Protein AF-A0AAD4DY09-F1 (afdb_monomer_lite)

InterPro domains:
  IPR013968 Polyketide synthase-like, ketoreductase domain [PF08659] (355-508)
  IPR036291 NAD(P)-binding domain superfamily [SSF51735] (352-508)
  IPR050091 Polyketide and Nonribosomal Peptide Biosynthesis Enzymes [PTHR43775] (343-508)
  IPR057326 Ketoreductase domain [SM00822] (354-508)

Sequence (508 aa):
MELQRILSAQDATNPCTIYFTALTGPGGDEAVGFVRSLRKEYLSWKIRMIVFDSGWDDESIRRAVEVVSKMHQVETELVVDTSGLVHVPRITPCEGPKKVSPFNFDEPWRLEKSVIVHCSSPSLDDHSAVVHVQRISRSDDQIWTFIGSLDSSHKGIMGISTSPVGNIIVSPLDSMVDAPVAWNADISTAPAVLVFAIAVLAVGPTYFENPGRFRGEILVTHADSQTGIQIVQLYLLRGFCVTTLMQHATDSEIGRLPNGHFNLIVSEYRDMATLHLLARLLTANGKTFPWKHPTKGLQSLLACDPWLIGHAIRLGSDIAGNKLKIPMRSLSEIITTKPGDPIHVKKHLFSDKKAYILVGGVGSLGLQIAQWMYKNGAQEIVLTSRSGCAGIQRRGDIASQRIIAYLKSLADLNLRIDAIDALCEPDMKALVGELQNPLGGCMLLSMVLADGFFSGLSVKDFNMPFDPKIGAFEVLCNTIDINKLDFFISFSSVSALFGNTGQTNYAA

Radius of gyration: 35.02 Å; chains: 1; bounding box: 75×51×101 Å

Secondary structure (DSSP, 8-state):
-HHHHHHHTS-TTS-EEEEEEEESSHHHHHHHHHHHHHHHH-TTEEEEEEEEPTT--HHHHHHHHHHHHT-SS--SEEEE-TT--EE-------PPPPSEEE--TTS-EEEETTEEEEEPPPP--TTEEEEEEEEEEESSSS-EEEEEESSS---EEEEEE-SPPBSEEEEEGGG-EE--TT--S--SEEE-HHHHHHHHHHH-HHHHH-GGG--SEEEEESTTSHHHHHHHHHHHHHT-EEEEE-TT--HHHHHTSPTT-EEEEEE----HHHHHHHHTTEEEEEEEEETT-TTTSHHHHHHH-HHHHHHHHHHHHHHHTTS-EEE-EEGGGT--PPTT-EEEEE--SS-TTSEEEEET-SSHHHHHHHHHHHHTT--EEEEEETTHHHHHHHHT-HHHHHHHHHHHT-TT-EEEEEE--TT-HHHHHHHHHT-SS-EEEEEE-------B-TTT--HHHHHTTTIIIIIHHHHHHHHS-GGGSSEEEE---HHHHH--TTBHHHH-

Structure (mmCIF, N/CA/C/O backbone):
data_AF-A0AAD4DY09-F1
#
_entry.id   AF-A0AAD4DY09-F1
#
loop_
_atom_site.group_PDB
_atom_site.id
_atom_site.type_symbol
_atom_site.label_atom_id
_atom_site.label_alt_id
_atom_site.label_comp_id
_atom_site.label_asym_id
_atom_site.label_entity_id
_atom_site.label_seq_id
_atom_site.pdbx_PDB_ins_code
_atom_site.Cartn_x
_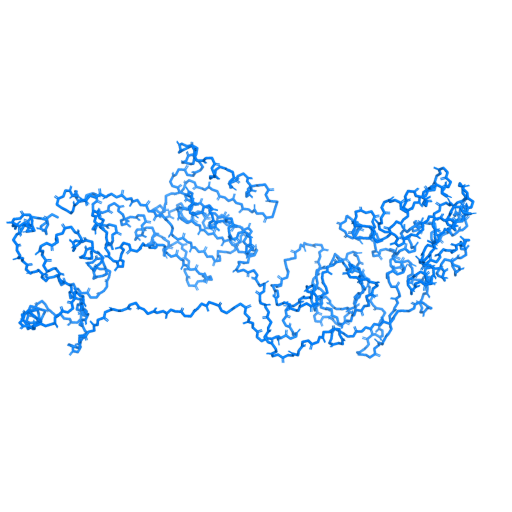atom_site.Cartn_y
_atom_site.Cartn_z
_atom_site.occupancy
_atom_site.B_iso_or_equiv
_atom_site.auth_seq_id
_atom_site.auth_comp_id
_atom_site.auth_asym_id
_atom_site.auth_atom_id
_atom_site.pdbx_PDB_model_num
ATOM 1 N N . MET A 1 1 ? -32.509 9.059 32.677 1.00 73.00 1 MET A N 1
ATOM 2 C CA . MET A 1 1 ? -33.582 9.702 33.473 1.00 73.00 1 MET A CA 1
ATOM 3 C C . MET A 1 1 ? -33.604 9.249 34.929 1.00 73.00 1 MET A C 1
ATOM 5 O O . MET A 1 1 ? -33.390 10.087 35.793 1.00 73.00 1 MET A O 1
ATOM 9 N N . GLU A 1 2 ? -33.831 7.968 35.245 1.00 86.75 2 GLU A N 1
ATOM 10 C CA . GLU A 1 2 ? -33.898 7.527 36.653 1.00 86.75 2 GLU A CA 1
ATOM 11 C C . GLU A 1 2 ? -32.581 7.746 37.410 1.00 86.75 2 GLU A C 1
ATOM 13 O O . GLU A 1 2 ? -32.579 8.388 38.459 1.00 86.75 2 GLU A O 1
ATOM 18 N N . LEU A 1 3 ? -31.456 7.314 36.832 1.00 88.81 3 LEU A N 1
ATOM 19 C CA . LEU A 1 3 ? -30.133 7.532 37.417 1.00 88.81 3 LEU A CA 1
ATOM 20 C C . LEU A 1 3 ? -29.822 9.025 37.612 1.00 88.81 3 LEU A C 1
ATOM 22 O O . LEU A 1 3 ? -29.357 9.419 38.676 1.00 88.81 3 LEU A O 1
ATOM 26 N N . GLN A 1 4 ? -30.146 9.874 36.628 1.00 90.38 4 GLN A N 1
ATOM 27 C CA . GLN A 1 4 ? -29.995 11.330 36.759 1.00 90.38 4 GLN A CA 1
ATOM 28 C C . GLN A 1 4 ? -30.789 11.860 37.950 1.00 90.38 4 GLN A C 1
ATOM 30 O O . GLN A 1 4 ? -30.247 12.628 38.737 1.00 90.38 4 GLN A O 1
ATOM 35 N N . ARG A 1 5 ? -32.039 11.418 38.132 1.00 88.19 5 ARG A N 1
ATOM 36 C CA . ARG A 1 5 ? -32.876 11.836 39.264 1.00 88.19 5 ARG A CA 1
ATOM 37 C C . ARG A 1 5 ? -32.258 11.431 40.605 1.00 88.19 5 ARG A C 1
ATOM 39 O O . ARG A 1 5 ? -32.261 12.236 41.530 1.00 88.19 5 ARG A O 1
ATOM 46 N N . ILE A 1 6 ? -31.725 10.211 40.702 1.00 88.94 6 ILE A N 1
ATOM 47 C CA . ILE A 1 6 ? -31.083 9.697 41.923 1.00 88.94 6 ILE A CA 1
ATOM 48 C C . ILE A 1 6 ? -29.835 10.515 42.265 1.00 88.94 6 ILE A C 1
ATOM 50 O O . ILE A 1 6 ? -29.691 10.953 43.404 1.00 88.94 6 ILE A O 1
ATOM 54 N N . LEU A 1 7 ? -28.958 10.751 41.286 1.00 89.81 7 LEU A N 1
ATOM 55 C CA . LEU A 1 7 ? -27.720 11.501 41.504 1.00 89.81 7 LEU A CA 1
ATOM 56 C C . LEU A 1 7 ? -27.985 12.991 41.761 1.00 89.81 7 LEU A C 1
ATOM 58 O O . LEU A 1 7 ? -27.357 13.574 42.636 1.00 89.81 7 LEU A O 1
ATOM 62 N N . SER A 1 8 ? -28.950 13.599 41.065 1.00 86.50 8 SER A N 1
ATOM 63 C CA . SER A 1 8 ? -29.299 15.022 41.241 1.00 86.50 8 SER A CA 1
ATOM 64 C C . SER A 1 8 ? -29.929 15.327 42.599 1.00 86.50 8 SER A C 1
ATOM 66 O O . SER A 1 8 ? -29.940 16.478 43.022 1.00 86.50 8 SER A O 1
ATOM 68 N N . ALA A 1 9 ? -30.469 14.314 43.283 1.00 87.31 9 ALA A N 1
ATOM 69 C CA . ALA A 1 9 ? -31.004 14.466 44.632 1.00 87.31 9 ALA A CA 1
ATOM 70 C C . ALA A 1 9 ? -29.907 14.535 45.711 1.00 87.31 9 ALA A C 1
ATOM 72 O O . ALA A 1 9 ? -30.212 14.843 46.862 1.00 87.31 9 ALA A O 1
ATOM 73 N N . GLN A 1 10 ? -28.652 14.228 45.367 1.00 86.25 10 GLN A N 1
ATOM 74 C CA . GLN A 1 10 ? -27.518 14.269 46.287 1.00 86.25 10 GLN A CA 1
ATOM 75 C C . GLN A 1 10 ? -26.796 15.618 46.204 1.00 86.25 10 GLN A C 1
ATOM 77 O O . GLN A 1 10 ? -26.666 16.206 45.132 1.00 86.25 10 GLN A O 1
ATOM 82 N N . ASP A 1 11 ? -26.268 16.091 47.334 1.00 85.88 11 ASP A N 1
ATOM 83 C CA . ASP A 1 11 ? -25.392 17.262 47.350 1.00 85.88 11 ASP A CA 1
ATOM 84 C C . ASP A 1 11 ? -24.019 16.889 46.769 1.00 85.88 11 ASP A C 1
ATOM 86 O O . ASP A 1 11 ? -23.263 16.106 47.352 1.00 85.88 11 ASP A O 1
ATOM 90 N N . ALA A 1 12 ? -23.693 17.461 45.609 1.00 83.81 12 ALA A N 1
ATOM 91 C CA . ALA A 1 12 ? -22.433 17.224 44.910 1.00 83.81 12 ALA A CA 1
ATOM 92 C C . ALA A 1 12 ? -21.193 17.677 45.703 1.00 83.81 12 ALA A C 1
ATOM 94 O O . ALA A 1 12 ? -20.085 17.235 45.401 1.00 83.81 12 ALA A O 1
ATOM 95 N N . THR A 1 13 ? -21.353 18.541 46.711 1.00 85.56 13 THR A N 1
ATOM 96 C CA . THR A 1 13 ? -20.245 19.028 47.546 1.00 85.56 13 THR A CA 1
ATOM 97 C C . THR A 1 13 ? -19.926 18.104 48.719 1.00 85.56 13 THR A C 1
ATOM 99 O O . THR A 1 13 ? -18.777 18.069 49.166 1.00 85.56 13 THR A O 1
ATOM 102 N N . ASN A 1 14 ? -20.895 17.300 49.167 1.00 89.56 14 ASN A N 1
ATOM 103 C CA . ASN A 1 14 ? -20.710 16.387 50.288 1.00 89.56 14 ASN A CA 1
ATOM 104 C C . ASN A 1 14 ? -20.037 15.075 49.849 1.00 89.56 14 ASN A C 1
ATOM 106 O O . ASN A 1 14 ? -20.443 14.474 48.848 1.00 89.56 14 ASN A O 1
ATOM 110 N N . PRO A 1 15 ? -19.035 14.581 50.603 1.00 90.06 15 PRO A N 1
ATOM 111 C CA . PRO A 1 15 ? -18.420 13.292 50.323 1.00 90.06 15 PRO A CA 1
ATOM 112 C C . PRO A 1 15 ? -19.440 12.151 50.367 1.00 90.06 15 PRO A C 1
ATOM 114 O O . PRO A 1 15 ? -20.040 11.871 51.402 1.00 90.06 15 PRO A O 1
ATOM 117 N N . CYS A 1 16 ? -19.589 11.454 49.244 1.00 90.25 16 CYS A N 1
ATOM 118 C CA . CYS A 1 16 ? -20.450 10.283 49.100 1.00 90.25 16 CYS A CA 1
ATOM 119 C C . CYS A 1 16 ? -19.678 9.164 48.392 1.00 90.25 16 CYS A C 1
ATOM 121 O O . CYS A 1 16 ? -18.805 9.438 47.569 1.00 90.25 16 CYS A O 1
ATOM 123 N N . THR A 1 17 ? -19.958 7.901 48.722 1.00 91.88 17 THR A N 1
ATOM 124 C CA . THR A 1 17 ? -19.394 6.740 48.013 1.00 91.88 17 THR A CA 1
ATOM 125 C C . THR A 1 17 ? -20.509 6.030 47.264 1.00 91.88 17 THR A C 1
ATOM 127 O O . THR A 1 17 ? -21.494 5.630 47.878 1.00 91.88 17 THR A O 1
ATOM 130 N N . ILE A 1 18 ? -20.345 5.867 45.953 1.00 93.31 18 ILE A N 1
ATOM 131 C CA . ILE A 1 18 ? -21.352 5.271 45.070 1.00 93.31 18 ILE A CA 1
ATOM 132 C C . ILE A 1 18 ? -20.721 4.078 44.360 1.00 93.31 18 ILE A C 1
ATOM 134 O O . ILE A 1 18 ? -19.670 4.215 43.733 1.00 93.31 18 ILE A O 1
ATOM 138 N N . TYR A 1 19 ? -21.372 2.921 44.454 1.00 94.56 19 TYR A N 1
ATOM 139 C CA . TYR A 1 19 ? -20.998 1.714 43.723 1.00 94.56 19 TYR A CA 1
ATOM 140 C C . TYR A 1 19 ? -21.944 1.532 42.545 1.00 94.56 19 TYR A C 1
ATOM 142 O O . TYR A 1 19 ? -23.148 1.374 42.730 1.00 94.56 19 TYR A O 1
ATOM 150 N N . PHE A 1 20 ? -21.381 1.555 41.346 1.00 95.69 20 PHE A N 1
ATOM 151 C CA . PHE A 1 20 ? -22.039 1.116 40.129 1.00 95.69 20 PHE A CA 1
ATOM 152 C C . PHE A 1 20 ? -21.725 -0.356 39.899 1.00 95.69 20 PHE A C 1
ATOM 154 O O . PHE A 1 20 ? -20.584 -0.790 40.079 1.00 95.69 20 PHE A O 1
ATOM 161 N N . THR A 1 21 ? -22.742 -1.109 39.498 1.00 95.81 21 THR A N 1
ATOM 162 C CA . THR A 1 21 ? -22.620 -2.521 39.147 1.00 95.81 21 THR A CA 1
ATOM 163 C C . THR A 1 21 ? -23.211 -2.767 37.774 1.00 95.81 21 THR A C 1
ATOM 165 O O . THR A 1 21 ? -24.273 -2.230 37.463 1.00 95.81 21 THR A O 1
ATOM 168 N N . ALA A 1 22 ? -22.554 -3.599 36.978 1.00 95.88 22 ALA A N 1
ATOM 169 C CA . ALA A 1 22 ? -23.096 -4.096 35.719 1.00 95.88 22 ALA A CA 1
ATOM 170 C C . ALA A 1 22 ? -22.650 -5.540 35.492 1.00 95.88 22 ALA A C 1
ATOM 172 O O . ALA A 1 22 ? -21.702 -6.001 36.127 1.00 95.88 22 ALA A O 1
ATOM 173 N N . LEU A 1 23 ? -23.329 -6.234 34.584 1.00 95.94 23 LEU A N 1
ATOM 174 C CA . LEU A 1 23 ? -22.894 -7.542 34.105 1.00 95.94 23 LEU A CA 1
ATOM 175 C C . LEU A 1 23 ? -21.891 -7.391 32.953 1.00 95.94 23 LEU A C 1
ATOM 177 O O . LEU A 1 23 ? -21.881 -6.363 32.273 1.00 95.94 23 LEU A O 1
ATOM 181 N N . THR A 1 24 ? -21.062 -8.408 32.724 1.00 93.19 24 THR A N 1
ATOM 182 C CA . THR A 1 24 ? -20.187 -8.492 31.548 1.00 93.19 24 THR A CA 1
ATOM 183 C C . THR A 1 24 ? -21.001 -8.439 30.251 1.00 93.19 24 THR A C 1
ATOM 185 O O . THR A 1 24 ? -22.114 -8.958 30.169 1.00 93.19 24 THR A O 1
ATOM 188 N N . GLY A 1 25 ? -20.438 -7.798 29.224 1.00 90.12 25 GLY A N 1
ATOM 189 C CA . GLY A 1 25 ? -21.091 -7.557 27.936 1.00 90.12 25 GLY A CA 1
ATOM 190 C C . GLY A 1 25 ? -21.226 -6.062 27.618 1.00 90.12 25 GLY A C 1
ATOM 191 O O . GLY A 1 25 ? -20.716 -5.234 28.375 1.00 90.12 25 GLY A O 1
ATOM 192 N N . PRO A 1 26 ? -21.942 -5.703 26.532 1.00 86.75 26 PRO A N 1
ATOM 193 C CA . PRO A 1 26 ? -22.002 -4.328 26.027 1.00 86.75 26 PRO A CA 1
ATOM 194 C C . PRO A 1 26 ? -22.419 -3.300 27.085 1.00 86.75 26 PRO A C 1
ATOM 196 O O . PRO A 1 26 ? -21.728 -2.310 27.287 1.00 86.75 26 PRO A O 1
ATOM 199 N N . GLY A 1 27 ? -23.473 -3.586 27.857 1.00 87.25 27 GLY A N 1
ATOM 200 C CA . GLY A 1 27 ? -23.924 -2.684 28.923 1.00 87.25 27 GLY A CA 1
ATOM 201 C C . GLY A 1 27 ? -22.922 -2.527 30.077 1.00 87.25 27 GLY A C 1
ATOM 202 O O . GLY A 1 27 ? -22.905 -1.497 30.749 1.00 87.25 27 GLY A O 1
ATOM 203 N N . GLY A 1 28 ? -22.067 -3.527 30.314 1.00 91.88 28 GLY A N 1
ATOM 204 C CA . GLY A 1 28 ? -20.972 -3.435 31.279 1.00 91.88 28 GLY A CA 1
ATOM 205 C C . GLY A 1 28 ? -19.853 -2.521 30.796 1.00 91.88 28 GLY A C 1
ATOM 206 O O . GLY A 1 28 ? -19.378 -1.681 31.563 1.00 91.88 28 GLY A O 1
ATOM 207 N N . ASP A 1 29 ? -19.479 -2.643 29.524 1.00 90.19 29 ASP A N 1
ATOM 208 C CA . ASP A 1 29 ? -18.463 -1.798 28.892 1.00 90.19 29 ASP A CA 1
ATOM 209 C C . ASP A 1 29 ? -18.922 -0.331 28.826 1.00 90.19 29 ASP A C 1
ATOM 211 O O . ASP A 1 29 ? -18.174 0.568 29.232 1.00 90.19 29 ASP A O 1
ATOM 215 N N . GLU A 1 30 ? -20.184 -0.100 28.446 1.00 92.44 30 GLU A N 1
ATOM 216 C CA . GLU A 1 30 ? -20.841 1.215 28.480 1.00 92.44 30 GLU A CA 1
ATOM 217 C C . GLU A 1 30 ? -20.807 1.817 29.893 1.00 92.44 30 GLU A C 1
ATOM 219 O O . GLU A 1 30 ? -20.424 2.974 30.095 1.00 92.44 30 GLU A O 1
ATOM 224 N N . ALA A 1 31 ? -21.154 1.025 30.914 1.00 95.00 31 ALA A N 1
ATOM 225 C CA . ALA A 1 31 ? -21.142 1.477 32.301 1.00 95.00 31 ALA A CA 1
ATOM 226 C C . ALA A 1 31 ? -19.729 1.856 32.776 1.00 95.00 31 ALA A C 1
ATOM 228 O O . ALA A 1 31 ? -19.561 2.859 33.476 1.00 95.00 31 ALA A O 1
ATOM 229 N N . VAL A 1 32 ? -18.697 1.101 32.391 1.00 95.25 32 VAL A N 1
ATOM 230 C CA . VAL A 1 32 ? -17.302 1.428 32.728 1.00 95.25 32 VAL A CA 1
ATOM 231 C C . VAL A 1 32 ? -16.912 2.786 32.144 1.00 95.25 32 VAL A C 1
ATOM 233 O O . VAL A 1 32 ? -16.411 3.647 32.878 1.00 95.25 32 VAL A O 1
ATOM 236 N N . GLY A 1 33 ? -17.171 2.999 30.853 1.00 94.50 33 GLY A N 1
ATOM 237 C CA . GLY A 1 33 ? -16.910 4.259 30.161 1.00 94.50 33 GLY A CA 1
ATOM 238 C C . GLY A 1 33 ? -17.661 5.445 30.772 1.00 94.50 33 GLY A C 1
ATOM 239 O O . GLY A 1 33 ? -17.054 6.458 31.144 1.00 94.50 33 GLY A O 1
ATOM 240 N N . PHE A 1 34 ? -18.965 5.273 30.994 1.00 95.81 34 PHE A N 1
ATOM 241 C CA . PHE A 1 34 ? -19.830 6.228 31.683 1.00 95.81 34 PHE A CA 1
ATOM 242 C C . PHE A 1 34 ? -19.259 6.645 33.047 1.00 95.81 34 PHE A C 1
ATOM 244 O O . PHE A 1 34 ? -19.069 7.835 33.324 1.00 95.81 34 PHE A O 1
ATOM 251 N N . VAL A 1 35 ? -18.934 5.668 33.903 1.00 96.38 35 VAL A N 1
ATOM 252 C CA . VAL A 1 35 ? -18.473 5.911 35.279 1.00 96.38 35 VAL A CA 1
ATOM 253 C C . VAL A 1 35 ? -17.098 6.584 35.306 1.00 96.38 35 VAL A C 1
ATOM 255 O O . VAL A 1 35 ? -16.817 7.367 36.220 1.00 96.38 35 VAL A O 1
ATOM 258 N N . ARG A 1 36 ? -16.226 6.316 34.326 1.00 95.69 36 ARG A N 1
ATOM 259 C CA . ARG A 1 36 ? -14.930 7.004 34.191 1.00 95.69 36 ARG A CA 1
ATOM 260 C C . ARG A 1 36 ? -15.109 8.500 33.959 1.00 95.69 36 ARG A C 1
ATOM 262 O O . ARG A 1 36 ? -14.459 9.291 34.641 1.00 95.69 36 ARG A O 1
ATOM 269 N N . SER A 1 37 ? -16.002 8.893 33.053 1.00 96.38 37 SER A N 1
ATOM 270 C CA . SER A 1 37 ? -16.321 10.307 32.813 1.00 96.38 37 SER A CA 1
ATOM 271 C C . SER A 1 37 ? -17.063 10.937 33.991 1.00 96.38 37 SER A C 1
ATOM 273 O O . SER A 1 37 ? -16.708 12.034 34.418 1.00 96.38 37 SER A O 1
ATOM 275 N N . LEU A 1 38 ? -18.014 10.224 34.603 1.00 95.88 38 LEU A N 1
ATOM 276 C CA . LEU A 1 38 ? -18.785 10.729 35.744 1.00 95.88 38 LEU A CA 1
ATOM 277 C C . LEU A 1 38 ? -17.886 11.072 36.947 1.00 95.88 38 LEU A C 1
ATOM 279 O O . LEU A 1 38 ? -18.081 12.095 37.604 1.00 95.88 38 LEU A O 1
ATOM 283 N N . ARG A 1 39 ? -16.838 10.272 37.196 1.00 95.06 39 ARG A N 1
ATOM 284 C CA . ARG A 1 39 ? -15.799 10.555 38.210 1.00 95.06 39 ARG A CA 1
ATOM 285 C C . ARG A 1 39 ? -15.107 11.903 38.011 1.00 95.06 39 ARG A C 1
ATOM 287 O O . ARG A 1 39 ? -14.639 12.492 38.981 1.00 95.06 39 ARG A O 1
ATOM 294 N N . LYS A 1 40 ? -15.010 12.381 36.769 1.00 94.50 40 LYS A N 1
ATOM 295 C CA . LYS A 1 40 ? -14.403 13.677 36.431 1.00 94.50 40 LYS A CA 1
ATOM 296 C C . LYS A 1 40 ? -15.376 14.845 36.602 1.00 94.50 40 LYS A C 1
ATOM 298 O O . LYS A 1 40 ? -14.931 15.988 36.629 1.00 94.50 40 LYS A O 1
ATOM 303 N N . GLU A 1 41 ? -16.675 14.573 36.705 1.00 93.81 41 GLU A N 1
ATOM 304 C CA . GLU A 1 41 ? -17.712 15.582 36.940 1.00 93.81 41 GLU A CA 1
ATOM 305 C C . GLU A 1 41 ? -17.966 15.801 38.439 1.00 93.81 41 GLU A C 1
ATOM 307 O O . GLU A 1 41 ? -18.133 16.938 38.873 1.00 93.81 41 GLU A O 1
ATOM 312 N N . TYR A 1 42 ? -17.920 14.736 39.247 1.00 93.38 42 TYR A N 1
ATOM 313 C CA . TYR A 1 42 ? -18.227 14.775 40.683 1.00 93.38 42 TYR A CA 1
ATOM 314 C C . TYR A 1 42 ? -16.991 14.485 41.547 1.00 93.38 42 TYR A C 1
ATOM 316 O O . TYR A 1 42 ? -16.833 13.397 42.099 1.00 93.38 42 TYR A O 1
ATOM 324 N N . LEU A 1 43 ? -16.109 15.479 41.687 1.00 91.56 43 LEU A N 1
ATOM 325 C CA . LEU A 1 43 ? -14.799 15.319 42.341 1.00 91.56 43 LEU A CA 1
ATOM 326 C C . LEU A 1 43 ? -14.867 15.006 43.846 1.00 91.56 43 LEU A C 1
ATOM 328 O O . LEU A 1 43 ? -13.944 14.394 44.382 1.00 91.56 43 LEU A O 1
ATOM 332 N N . SER A 1 44 ? -15.942 15.406 44.532 1.00 92.81 44 SER A N 1
ATOM 333 C CA . SER A 1 44 ? -16.139 15.104 45.958 1.00 92.81 44 SER A CA 1
ATOM 334 C C . SER A 1 44 ? -16.623 13.672 46.208 1.00 92.81 44 SER A C 1
ATOM 336 O O . SER A 1 44 ? -16.628 13.217 47.354 1.00 92.81 44 SER A O 1
ATOM 338 N N . TRP A 1 45 ? -17.050 12.946 45.171 1.00 94.31 45 TRP A N 1
ATOM 339 C CA . TRP A 1 45 ? -17.616 11.606 45.304 1.00 94.31 45 TRP A CA 1
ATOM 340 C C . TRP A 1 45 ? -16.577 10.515 45.033 1.00 94.31 45 TRP A C 1
ATOM 342 O O . TRP A 1 45 ? -15.766 10.587 44.112 1.00 94.31 45 TRP A O 1
ATOM 352 N N . LYS A 1 46 ? -16.644 9.433 45.811 1.00 93.56 46 LYS A N 1
ATOM 353 C CA . LYS A 1 46 ? -15.920 8.184 45.556 1.00 93.56 46 LYS A CA 1
ATOM 354 C C . LYS A 1 46 ? -16.800 7.274 44.711 1.00 93.56 46 LYS A C 1
ATOM 356 O O . LYS A 1 46 ? -17.538 6.447 45.242 1.00 93.56 46 LYS A O 1
ATOM 361 N N . ILE A 1 47 ? -16.737 7.446 43.397 1.00 95.31 47 ILE A N 1
ATOM 362 C CA . ILE A 1 47 ? -17.497 6.616 42.461 1.00 95.31 47 ILE A CA 1
ATOM 363 C C . ILE A 1 47 ? -16.659 5.396 42.069 1.00 95.31 47 ILE A C 1
ATOM 365 O O . ILE A 1 47 ? -15.519 5.539 41.619 1.00 95.31 47 ILE A O 1
ATOM 369 N N . ARG A 1 48 ? -17.221 4.203 42.258 1.00 95.69 48 ARG A N 1
ATOM 370 C CA . ARG A 1 48 ? -16.587 2.908 41.988 1.00 95.69 48 ARG A CA 1
ATOM 371 C C . ARG A 1 48 ? -17.425 2.099 41.009 1.00 95.69 48 ARG A C 1
ATOM 373 O O . ARG A 1 48 ? -18.649 2.175 41.060 1.00 95.69 48 ARG A O 1
ATOM 380 N N . MET A 1 49 ? -16.766 1.325 40.156 1.00 96.62 49 MET A N 1
ATOM 381 C CA . MET A 1 49 ? -17.402 0.411 39.207 1.00 96.62 49 MET A CA 1
ATOM 382 C C . MET A 1 49 ? -17.018 -1.033 39.528 1.00 96.62 49 MET A C 1
ATOM 384 O O . MET A 1 49 ? -15.836 -1.323 39.717 1.00 96.62 49 MET A O 1
ATOM 388 N N . ILE A 1 50 ? -18.001 -1.930 39.565 1.00 96.88 50 ILE A N 1
ATOM 389 C CA . ILE A 1 50 ? -17.786 -3.373 39.687 1.00 96.88 50 ILE A CA 1
ATOM 390 C C . ILE A 1 50 ? -18.552 -4.076 38.565 1.00 96.88 50 ILE A C 1
ATOM 392 O O . ILE A 1 50 ? -19.779 -4.026 38.521 1.00 96.88 50 ILE A O 1
ATOM 396 N N . VAL A 1 51 ? -17.832 -4.717 37.650 1.00 96.94 51 VAL A N 1
ATOM 397 C CA . VAL A 1 51 ? -18.432 -5.541 36.594 1.00 96.94 51 VAL A CA 1
ATOM 398 C C . VAL A 1 51 ? -18.446 -6.989 37.070 1.00 96.94 51 VAL A C 1
ATOM 400 O O . VAL A 1 51 ? -17.401 -7.514 37.436 1.00 96.94 51 VAL A O 1
ATOM 403 N N . PHE A 1 52 ? -19.606 -7.630 37.082 1.00 96.88 52 PHE A N 1
ATOM 404 C CA . PHE A 1 52 ? -19.764 -9.034 37.458 1.00 96.88 52 PHE A CA 1
ATOM 405 C C . PHE A 1 52 ? -19.957 -9.892 36.218 1.00 96.88 52 PHE A C 1
ATOM 407 O O . PHE A 1 52 ? -20.578 -9.452 35.255 1.00 96.88 52 PHE A O 1
ATOM 414 N N . ASP A 1 53 ? -19.462 -11.124 36.230 1.00 95.25 53 ASP A N 1
ATOM 415 C CA . ASP A 1 53 ? -19.795 -12.063 35.167 1.00 95.25 53 ASP A CA 1
ATOM 416 C C . ASP A 1 53 ? -21.314 -12.310 35.077 1.00 95.25 53 ASP A C 1
ATOM 418 O O . ASP A 1 53 ? -22.016 -12.324 36.088 1.00 95.25 53 ASP A O 1
ATOM 422 N N . SER A 1 54 ? -21.809 -12.547 33.861 1.00 91.31 54 SER A N 1
ATOM 423 C CA . SER A 1 54 ? -23.198 -12.900 33.541 1.00 91.31 54 SER A CA 1
ATOM 424 C C . SER A 1 54 ? -23.836 -14.005 34.400 1.00 91.31 54 SER A C 1
ATOM 426 O O . SER A 1 54 ? -25.060 -14.056 34.500 1.00 91.31 54 SER A O 1
ATOM 428 N N . GLY A 1 55 ? -23.045 -14.882 35.028 1.00 90.62 55 GLY A N 1
ATOM 429 C CA . GLY A 1 55 ? -23.543 -15.927 35.931 1.00 90.62 55 GLY A CA 1
ATOM 430 C C . GLY A 1 55 ? -24.036 -15.447 37.306 1.00 90.62 55 GLY A C 1
ATOM 431 O O . GLY A 1 55 ? -24.540 -16.265 38.074 1.00 90.62 55 GLY A O 1
ATOM 432 N N . TRP A 1 56 ? -23.879 -14.165 37.645 1.00 94.62 56 TRP A N 1
ATOM 433 C CA . TRP A 1 56 ? -24.256 -13.609 38.948 1.00 94.62 56 TRP A CA 1
ATOM 434 C C . TRP A 1 56 ? -25.702 -13.098 38.988 1.00 94.62 56 TRP A C 1
ATOM 436 O O . TRP A 1 56 ? -26.138 -12.368 38.102 1.00 94.62 56 TRP A O 1
ATOM 446 N N . ASP A 1 57 ? -26.427 -13.420 40.063 1.00 94.88 57 ASP A N 1
ATOM 447 C CA . ASP A 1 57 ? -27.754 -12.864 40.352 1.00 94.88 57 ASP A CA 1
ATOM 448 C C . ASP A 1 57 ? -27.689 -11.576 41.201 1.00 94.88 57 ASP A C 1
ATOM 450 O O . ASP A 1 57 ? -26.710 -11.314 41.907 1.00 94.88 57 ASP A O 1
ATOM 454 N N . ASP A 1 58 ? -28.765 -10.784 41.172 1.00 93.75 58 ASP A N 1
ATOM 455 C CA . ASP A 1 58 ? -28.859 -9.491 41.865 1.00 93.75 58 ASP A CA 1
ATOM 456 C C . ASP A 1 58 ? -28.622 -9.574 43.382 1.00 93.75 58 ASP A C 1
ATOM 458 O O . ASP A 1 58 ? -28.095 -8.632 43.984 1.00 93.75 58 ASP A O 1
ATOM 462 N N . GLU A 1 59 ? -29.026 -10.666 44.034 1.00 95.00 59 GLU A N 1
ATOM 463 C CA . GLU A 1 59 ? -28.862 -10.829 45.478 1.00 95.00 59 GLU A CA 1
ATOM 464 C C . GLU A 1 59 ? -27.394 -11.100 45.819 1.00 95.00 59 GLU A C 1
ATOM 466 O O . GLU A 1 59 ? -26.829 -10.480 46.729 1.00 95.00 59 GLU A O 1
ATOM 471 N N . SER A 1 60 ? -26.755 -11.974 45.043 1.00 94.44 60 SER A N 1
ATOM 472 C CA . SER A 1 60 ? -25.327 -12.267 45.140 1.00 94.44 60 SER A CA 1
ATOM 473 C C . SER A 1 60 ? -24.474 -11.026 44.857 1.00 94.44 60 SER A C 1
ATOM 475 O O . SER A 1 60 ? -23.528 -10.755 45.603 1.00 94.44 60 SER A O 1
ATOM 477 N N . ILE A 1 61 ? -24.844 -10.214 43.860 1.00 95.81 61 ILE A N 1
ATOM 478 C CA . ILE A 1 61 ? -24.186 -8.932 43.555 1.00 95.81 61 ILE A CA 1
ATOM 479 C C . ILE A 1 61 ? -24.283 -7.975 44.745 1.00 95.81 61 ILE A C 1
ATOM 481 O O . ILE A 1 61 ? -23.267 -7.422 45.173 1.00 95.81 61 ILE A O 1
ATOM 485 N N . ARG A 1 62 ? -25.472 -7.801 45.337 1.00 95.19 62 ARG A N 1
ATOM 486 C CA . ARG A 1 62 ? -25.646 -6.934 46.519 1.00 95.19 62 ARG A CA 1
ATOM 487 C C . ARG A 1 62 ? -24.775 -7.390 47.684 1.00 95.19 62 ARG A C 1
ATOM 489 O O . ARG A 1 62 ? -24.071 -6.568 48.269 1.00 95.19 62 ARG A O 1
ATOM 496 N N . ARG A 1 63 ? -24.758 -8.695 47.976 1.00 94.56 63 ARG A N 1
ATOM 497 C CA . ARG A 1 63 ? -23.896 -9.272 49.020 1.00 94.56 63 ARG A CA 1
ATOM 498 C C . ARG A 1 63 ? -22.414 -9.008 48.740 1.00 94.56 63 ARG A C 1
ATOM 500 O O . ARG A 1 63 ? -21.684 -8.608 49.646 1.00 94.56 63 ARG A O 1
ATOM 507 N N . ALA A 1 64 ? -21.967 -9.170 47.496 1.00 93.88 64 ALA A N 1
ATOM 508 C CA . ALA A 1 64 ? -20.587 -8.883 47.112 1.00 93.88 64 ALA A CA 1
ATOM 509 C C . ALA A 1 64 ? -20.235 -7.396 47.290 1.00 93.88 64 ALA A C 1
ATOM 511 O O . ALA A 1 64 ? -19.200 -7.077 47.878 1.00 93.88 64 ALA A O 1
ATOM 512 N N . VAL A 1 65 ? -21.110 -6.480 46.862 1.00 94.88 65 VAL A N 1
ATOM 513 C CA . VAL A 1 65 ? -20.922 -5.031 47.050 1.00 94.88 65 VAL A CA 1
ATOM 514 C C . VAL A 1 65 ? -20.850 -4.670 48.532 1.00 94.88 65 VAL A C 1
ATOM 516 O O . VAL A 1 65 ? -19.989 -3.882 48.919 1.00 94.88 65 VAL A O 1
ATOM 519 N N . GLU A 1 66 ? -21.685 -5.264 49.388 1.00 94.19 66 GLU A N 1
ATOM 520 C CA . GLU A 1 66 ? -21.620 -5.043 50.837 1.00 94.19 66 GLU A CA 1
ATOM 521 C C . GLU A 1 66 ? -20.266 -5.457 51.421 1.00 94.19 66 GLU A C 1
ATOM 523 O O . GLU A 1 66 ? -19.695 -4.722 52.232 1.00 94.19 66 GLU A O 1
ATOM 528 N N . VAL A 1 67 ? -19.728 -6.602 50.995 1.00 92.44 67 VAL A N 1
ATOM 529 C CA . VAL A 1 67 ? -18.405 -7.081 51.421 1.00 92.44 67 VAL A CA 1
ATOM 530 C C . VAL A 1 67 ? -17.311 -6.126 50.944 1.00 92.44 67 VAL A C 1
ATOM 532 O O . VAL A 1 67 ? -16.511 -5.661 51.758 1.00 92.44 67 VAL A O 1
ATOM 535 N N . VAL A 1 68 ? -17.312 -5.766 49.658 1.00 91.06 68 VAL A N 1
ATOM 536 C CA . VAL A 1 68 ? -16.343 -4.826 49.071 1.00 91.06 68 VAL A CA 1
ATOM 537 C C . VAL A 1 68 ? -16.422 -3.457 49.752 1.00 91.06 68 VAL A C 1
ATOM 539 O O . VAL A 1 68 ? -15.393 -2.843 50.028 1.00 91.06 68 VAL A O 1
ATOM 542 N N . SER A 1 69 ? -17.621 -2.990 50.109 1.00 90.31 69 SER A N 1
ATOM 543 C CA . SER A 1 69 ? -17.821 -1.675 50.729 1.00 90.31 69 SER A CA 1
ATOM 544 C C . SER A 1 69 ? -17.163 -1.526 52.101 1.00 90.31 69 SER A C 1
ATOM 546 O O . SER A 1 69 ? -16.815 -0.413 52.497 1.00 90.31 69 SER A O 1
ATOM 548 N N . LYS A 1 70 ? -16.951 -2.646 52.802 1.00 91.62 70 LYS A N 1
ATOM 549 C CA . LYS A 1 70 ? -16.313 -2.705 54.123 1.00 91.62 70 LYS A CA 1
ATOM 550 C C . LYS A 1 70 ? -14.785 -2.798 54.044 1.00 91.62 70 LYS A C 1
ATOM 552 O O . LYS A 1 70 ? -14.117 -2.641 55.064 1.00 91.62 70 LYS A O 1
ATOM 557 N N . MET A 1 71 ? -14.213 -3.035 52.862 1.00 89.19 71 MET A N 1
ATOM 558 C CA . MET A 1 71 ? -12.764 -3.139 52.678 1.00 89.19 71 MET A CA 1
ATOM 559 C C . MET A 1 71 ? -12.083 -1.760 52.681 1.00 89.19 71 MET A C 1
ATOM 561 O O . MET A 1 71 ? -12.618 -0.769 52.183 1.00 89.19 71 MET A O 1
ATOM 565 N N . HIS A 1 72 ? -10.862 -1.687 53.220 1.00 81.19 72 HIS A N 1
ATOM 566 C CA . HIS A 1 72 ? -10.138 -0.419 53.391 1.00 81.19 72 HIS A CA 1
ATOM 567 C C . HIS A 1 72 ? -9.421 0.080 52.127 1.00 81.19 72 HIS A C 1
ATOM 569 O O . HIS A 1 72 ? -9.242 1.286 51.963 1.00 81.19 72 HIS A O 1
ATOM 575 N N . GLN A 1 73 ? -9.040 -0.818 51.215 1.00 84.44 73 GLN A N 1
ATOM 576 C CA . GLN A 1 73 ? -8.324 -0.489 49.979 1.00 84.44 73 GLN A CA 1
ATOM 577 C C . GLN A 1 73 ? -9.003 -1.170 48.798 1.00 84.44 73 GLN A C 1
ATOM 579 O O . GLN A 1 73 ? -8.725 -2.319 48.476 1.00 84.44 73 GLN A O 1
ATOM 584 N N . VAL A 1 74 ? -9.929 -0.448 48.176 1.00 90.06 74 VAL A N 1
ATOM 585 C CA . VAL A 1 74 ? -10.657 -0.927 47.001 1.00 90.06 74 VAL A CA 1
ATOM 586 C C . VAL A 1 74 ? -10.341 0.006 45.850 1.00 90.06 74 VAL A C 1
ATOM 588 O O . VAL A 1 74 ? -10.502 1.230 45.967 1.00 90.06 74 VAL A O 1
ATOM 591 N N . GLU A 1 75 ? -9.890 -0.600 44.761 1.00 93.69 75 GLU A N 1
ATOM 592 C CA . GLU A 1 75 ? -9.648 0.058 43.485 1.00 93.69 75 GLU A CA 1
ATOM 593 C C . GLU A 1 75 ? -10.925 0.724 42.949 1.00 93.69 75 GLU A C 1
ATOM 595 O O . GLU A 1 75 ? -12.045 0.471 43.396 1.00 93.69 75 GLU A O 1
ATOM 600 N N . THR A 1 76 ? -10.754 1.634 41.994 1.00 93.44 76 THR A N 1
ATOM 601 C CA . THR A 1 76 ? -11.886 2.369 41.402 1.00 93.44 76 THR A CA 1
ATOM 602 C C . THR A 1 76 ? -12.724 1.507 40.461 1.00 93.44 76 THR A C 1
ATOM 604 O O . THR A 1 76 ? -13.908 1.781 40.281 1.00 93.44 76 THR A O 1
ATOM 607 N N . GLU A 1 77 ? -12.115 0.473 39.885 1.00 95.31 77 GLU A N 1
ATOM 608 C CA . GLU A 1 77 ? -12.717 -0.430 38.910 1.00 95.31 77 GLU A CA 1
ATOM 609 C C . GLU A 1 77 ? -12.317 -1.861 39.245 1.00 95.31 77 GLU A C 1
ATOM 611 O O . GLU A 1 77 ? -11.128 -2.152 39.386 1.00 95.31 77 GLU A O 1
ATOM 616 N N . LEU A 1 78 ? -13.311 -2.733 39.366 1.00 95.75 78 LEU A N 1
ATOM 617 C CA . LEU A 1 78 ? -13.146 -4.156 39.630 1.00 95.75 78 LEU A CA 1
ATOM 618 C C . LEU A 1 78 ? -13.929 -4.970 38.602 1.00 95.75 78 LEU A C 1
ATOM 620 O O . LEU A 1 78 ? -15.000 -4.552 38.162 1.00 95.75 78 LEU A O 1
ATOM 624 N N . VAL A 1 79 ? -13.421 -6.153 38.276 1.00 95.56 79 VAL A N 1
ATOM 625 C CA . VAL A 1 79 ? -14.145 -7.179 37.520 1.00 95.56 79 VAL A CA 1
ATOM 626 C C . VAL A 1 79 ? -14.198 -8.440 38.372 1.00 95.56 79 VAL A C 1
ATOM 628 O O . VAL A 1 79 ? -13.174 -8.865 38.894 1.00 95.56 79 VAL A O 1
ATOM 631 N N . VAL A 1 80 ? -15.373 -9.028 38.548 1.00 95.56 80 VAL A N 1
ATOM 632 C CA . VAL A 1 80 ? -15.588 -10.228 39.359 1.00 95.56 80 VAL A CA 1
ATOM 633 C C . VAL A 1 80 ? -16.012 -11.357 38.435 1.00 95.56 80 VAL A C 1
ATOM 635 O O . VAL A 1 80 ? -17.039 -11.251 37.767 1.00 95.56 80 VAL A O 1
ATOM 638 N N . ASP A 1 81 ? -15.223 -12.427 38.377 1.00 94.69 81 ASP A N 1
ATOM 639 C CA . ASP A 1 81 ? -15.554 -13.580 37.537 1.00 94.69 81 ASP A CA 1
ATOM 640 C C . ASP A 1 81 ? -16.604 -14.503 38.183 1.00 94.69 81 ASP A C 1
ATOM 642 O O . ASP A 1 81 ? -17.045 -14.298 39.317 1.00 94.69 81 ASP A O 1
ATOM 646 N N . THR A 1 82 ? -17.022 -15.553 37.470 1.00 93.19 82 THR A N 1
ATOM 647 C CA . THR A 1 82 ? -18.015 -16.529 37.958 1.00 93.19 82 THR A CA 1
ATOM 648 C C . THR A 1 82 ? -17.610 -17.236 39.253 1.00 93.19 82 THR A C 1
ATOM 650 O O . THR A 1 82 ? -18.473 -17.761 39.950 1.00 93.19 82 THR A O 1
ATOM 653 N N . SER A 1 83 ? -16.315 -17.290 39.580 1.00 93.00 83 SER A N 1
ATOM 654 C CA . SER A 1 83 ? -15.807 -17.918 40.807 1.00 93.00 83 SER A CA 1
ATOM 655 C C . SER A 1 83 ? -15.782 -16.965 42.007 1.00 93.00 83 SER A C 1
ATOM 657 O O . SER A 1 83 ? -15.556 -17.404 43.135 1.00 93.00 83 SER A O 1
ATOM 659 N N . GLY A 1 84 ? -16.019 -15.669 41.778 1.00 90.75 84 GLY A N 1
ATOM 660 C CA . GLY A 1 84 ? -15.879 -14.619 42.786 1.00 90.75 84 GLY A CA 1
ATOM 661 C C . GLY A 1 84 ? -14.460 -14.090 42.941 1.00 90.75 84 GLY A C 1
ATOM 662 O O . GLY A 1 84 ? -14.198 -13.331 43.877 1.00 90.75 84 GLY A O 1
ATOM 663 N N . LEU A 1 85 ? -13.546 -14.450 42.038 1.00 93.75 85 LEU A N 1
ATOM 664 C CA . LEU A 1 85 ? -12.216 -13.861 42.014 1.00 93.75 85 LEU A CA 1
ATOM 665 C C . LEU A 1 85 ? -12.297 -12.434 41.458 1.00 93.75 85 LEU A C 1
ATOM 667 O O . LEU A 1 85 ? -12.980 -12.162 40.469 1.00 93.75 85 LEU A O 1
ATOM 671 N N . VAL A 1 86 ? -11.591 -11.520 42.124 1.00 93.56 86 VAL A N 1
ATOM 672 C CA . VAL A 1 86 ? -11.580 -10.092 41.802 1.00 93.56 86 VAL A CA 1
ATOM 673 C C . VAL A 1 86 ? -10.357 -9.758 40.953 1.00 93.56 86 VAL A C 1
ATOM 675 O O . VAL A 1 86 ? -9.217 -9.969 41.365 1.00 93.56 86 VAL A O 1
ATOM 678 N N . HIS A 1 87 ? -10.607 -9.163 39.795 1.00 94.69 87 HIS A N 1
ATOM 679 C CA . HIS A 1 87 ? -9.628 -8.701 38.821 1.00 94.69 87 HIS A CA 1
ATOM 680 C C . HIS A 1 87 ? -9.636 -7.175 38.736 1.00 94.69 87 HIS A C 1
ATOM 682 O O . HIS A 1 87 ? -10.653 -6.524 38.987 1.00 94.69 87 HIS A O 1
ATOM 688 N N . VAL A 1 88 ? -8.498 -6.598 38.348 1.00 94.06 88 VAL A N 1
ATOM 689 C CA . VAL A 1 88 ? -8.344 -5.147 38.197 1.00 94.06 88 VAL A CA 1
ATOM 690 C C . VAL A 1 88 ? -7.765 -4.833 36.815 1.00 94.06 88 VAL A C 1
ATOM 692 O O . VAL A 1 88 ? -6.656 -5.284 36.515 1.00 94.06 88 VAL A O 1
ATOM 695 N N . PRO A 1 89 ? -8.461 -4.052 35.969 1.00 90.88 89 PRO A N 1
ATOM 696 C CA . PRO A 1 89 ? -7.965 -3.713 34.640 1.00 90.88 89 PRO A CA 1
ATOM 697 C C . PRO A 1 89 ? -6.720 -2.814 34.721 1.00 90.88 89 PRO A C 1
ATOM 699 O O . PRO A 1 89 ? -6.644 -1.878 35.529 1.00 90.88 89 PRO A O 1
ATOM 702 N N . ARG A 1 90 ? -5.723 -3.097 33.872 1.00 90.81 90 ARG A N 1
ATOM 703 C CA . ARG A 1 90 ? -4.451 -2.359 33.784 1.00 90.81 90 ARG A CA 1
ATOM 704 C C . ARG A 1 90 ? -4.041 -2.145 32.329 1.00 90.81 90 ARG A C 1
ATOM 706 O O . ARG A 1 90 ? -4.249 -3.009 31.487 1.00 90.81 90 ARG A O 1
ATOM 713 N N . ILE A 1 91 ? -3.427 -0.993 32.056 1.00 90.25 91 ILE A N 1
ATOM 714 C CA . ILE A 1 91 ? -2.804 -0.684 30.764 1.00 90.25 91 ILE A CA 1
ATOM 715 C C . ILE A 1 91 ? -1.339 -1.109 30.839 1.00 90.25 91 ILE A C 1
ATOM 717 O O . ILE A 1 91 ? -0.620 -0.690 31.747 1.00 90.25 91 ILE A O 1
ATOM 721 N N . THR A 1 92 ? -0.893 -1.913 29.880 1.00 91.38 92 THR A N 1
ATOM 722 C CA . THR A 1 92 ? 0.490 -2.394 29.798 1.00 91.38 92 THR A CA 1
ATOM 723 C C . THR A 1 92 ? 1.146 -1.939 28.494 1.00 91.38 92 THR A C 1
ATOM 725 O O . THR A 1 92 ? 0.468 -1.890 27.465 1.00 91.38 92 THR A O 1
ATOM 728 N N . PRO A 1 93 ? 2.454 -1.623 28.488 1.00 92.62 93 PRO A N 1
ATOM 729 C CA . PRO A 1 93 ? 3.181 -1.352 27.252 1.00 92.62 93 PRO A CA 1
ATOM 730 C C . PRO A 1 93 ? 3.077 -2.527 26.269 1.00 92.62 93 PRO A C 1
ATOM 732 O O . PRO A 1 93 ? 3.170 -3.684 26.674 1.00 92.62 93 PRO A O 1
ATOM 735 N N . CYS A 1 94 ? 2.908 -2.225 24.982 1.00 90.94 94 CYS A N 1
ATOM 736 C CA . CYS A 1 94 ? 2.926 -3.205 23.897 1.00 90.94 94 CYS A CA 1
ATOM 737 C C . CYS A 1 94 ? 4.188 -3.001 23.047 1.00 90.94 94 CYS A C 1
ATOM 739 O O . CYS A 1 94 ? 4.599 -1.861 22.814 1.00 90.94 94 CYS A O 1
ATOM 741 N N . GLU A 1 95 ? 4.812 -4.089 22.590 1.00 90.31 95 GLU A N 1
ATOM 742 C CA . GLU A 1 95 ? 5.934 -3.999 21.655 1.00 90.31 95 GLU A CA 1
ATOM 743 C C . GLU A 1 95 ? 5.455 -3.492 20.288 1.00 90.31 95 GLU A C 1
ATOM 745 O O . GLU A 1 95 ? 4.458 -3.958 19.740 1.00 90.31 95 GLU A O 1
ATOM 750 N N . GLY A 1 96 ? 6.179 -2.526 19.718 1.00 82.94 96 GLY A N 1
ATOM 751 C CA . GLY A 1 96 ? 5.872 -2.003 18.390 1.00 82.94 96 GLY A CA 1
ATOM 752 C C . GLY A 1 96 ? 6.169 -3.013 17.270 1.00 82.94 96 GLY A C 1
ATOM 753 O O . GLY A 1 96 ? 6.995 -3.914 17.441 1.00 82.94 96 GLY A O 1
ATOM 754 N N . PRO A 1 97 ? 5.558 -2.843 16.083 1.00 82.00 97 PRO A N 1
ATOM 755 C CA . PRO A 1 97 ? 5.811 -3.720 14.949 1.00 82.00 97 PRO A CA 1
ATOM 756 C C . PRO A 1 97 ? 7.284 -3.656 14.527 1.00 82.00 97 PRO A C 1
ATOM 758 O O . PRO A 1 97 ? 7.861 -2.578 14.339 1.00 82.00 97 PRO A O 1
ATOM 761 N N . LYS A 1 98 ? 7.896 -4.828 14.343 1.00 81.75 98 LYS A N 1
ATOM 762 C CA . LYS A 1 98 ? 9.282 -4.945 13.882 1.00 81.75 98 LYS A CA 1
ATOM 763 C C . LYS A 1 98 ? 9.353 -4.574 12.400 1.00 81.75 98 LYS A C 1
ATOM 765 O O . LYS A 1 98 ? 8.674 -5.163 11.569 1.00 81.75 98 LYS A O 1
ATOM 770 N N . LYS A 1 99 ? 10.210 -3.609 12.054 1.00 83.56 99 LYS A N 1
ATOM 771 C CA . LYS A 1 99 ? 10.470 -3.182 10.658 1.00 83.56 99 LYS A CA 1
ATOM 772 C C . LYS A 1 99 ? 11.574 -3.993 9.974 1.00 83.56 99 LYS A C 1
ATOM 774 O O . LYS A 1 99 ? 12.149 -3.552 8.978 1.00 83.56 99 LYS A O 1
ATOM 779 N N . VAL A 1 100 ? 11.919 -5.127 10.568 1.00 89.38 100 VAL A N 1
ATOM 780 C CA . VAL A 1 100 ? 13.035 -5.976 10.178 1.00 89.38 100 VAL A CA 1
ATOM 781 C C . VAL A 1 100 ? 12.551 -7.416 10.198 1.00 89.38 100 VAL A C 1
ATOM 783 O O . VAL A 1 100 ? 11.894 -7.822 11.159 1.00 89.38 100 VAL A O 1
ATOM 786 N N . SER A 1 101 ? 12.879 -8.173 9.158 1.00 88.56 101 SER A N 1
ATOM 787 C CA . SER A 1 101 ? 12.653 -9.616 9.092 1.00 88.56 101 SER A CA 1
ATOM 788 C C . SER A 1 101 ? 13.946 -10.330 8.693 1.00 88.56 101 SER A C 1
ATOM 790 O O . SER A 1 101 ? 14.819 -9.704 8.084 1.00 88.56 101 SER A O 1
ATOM 792 N N . PRO A 1 102 ? 14.095 -11.622 9.033 1.00 91.69 102 PRO A N 1
ATOM 793 C CA . PRO A 1 102 ? 15.176 -12.439 8.498 1.00 91.69 102 PRO A CA 1
ATOM 794 C C . PRO A 1 102 ? 15.122 -12.435 6.970 1.00 91.69 102 PRO A C 1
ATOM 796 O O . PRO A 1 102 ? 14.046 -12.598 6.393 1.00 91.69 102 PRO A O 1
ATOM 799 N N . PHE A 1 103 ? 16.266 -12.236 6.322 1.00 91.88 103 PHE A N 1
ATOM 800 C CA . PHE A 1 103 ? 16.358 -12.240 4.871 1.00 91.88 103 PHE A CA 1
ATOM 801 C C . PHE A 1 103 ? 16.030 -13.627 4.319 1.00 91.88 103 PHE A C 1
ATOM 803 O O . PHE A 1 103 ? 16.707 -14.606 4.643 1.00 91.88 103 PHE A O 1
ATOM 810 N N . ASN A 1 104 ? 15.022 -13.688 3.453 1.00 90.31 104 ASN A N 1
ATOM 811 C CA . ASN A 1 104 ? 14.692 -14.861 2.657 1.00 90.31 104 ASN A CA 1
ATOM 812 C C . ASN A 1 104 ? 14.973 -14.572 1.175 1.00 90.31 104 ASN A C 1
ATOM 814 O O . ASN A 1 104 ? 14.394 -13.656 0.596 1.00 90.31 104 ASN A O 1
ATOM 818 N N . PHE A 1 105 ? 15.864 -15.346 0.557 1.00 88.56 105 PHE A N 1
ATOM 819 C CA . PHE A 1 105 ? 16.283 -15.114 -0.827 1.00 88.56 105 PHE A CA 1
ATOM 820 C C . PHE A 1 105 ? 15.152 -15.345 -1.845 1.00 88.56 105 PHE A C 1
ATOM 822 O O . PHE A 1 105 ? 15.151 -14.718 -2.908 1.00 88.56 105 PHE A O 1
ATOM 829 N N . ASP A 1 106 ? 14.185 -16.200 -1.501 1.00 88.19 106 ASP A N 1
ATOM 830 C CA . ASP A 1 106 ? 13.057 -16.567 -2.365 1.00 88.19 106 ASP A CA 1
ATOM 831 C C . ASP A 1 106 ? 11.895 -15.562 -2.287 1.00 88.19 106 ASP A C 1
ATOM 833 O O . ASP A 1 106 ? 11.049 -15.508 -3.178 1.00 88.19 106 ASP A O 1
ATOM 837 N N . GLU A 1 107 ? 11.852 -14.725 -1.247 1.00 88.94 107 GLU A N 1
ATOM 838 C CA . GLU A 1 107 ? 10.872 -13.641 -1.138 1.00 88.94 107 GLU A CA 1
ATOM 839 C C . GLU A 1 107 ? 11.298 -12.416 -1.959 1.00 88.94 107 GLU A C 1
ATOM 841 O O . GLU A 1 107 ? 12.494 -12.169 -2.100 1.00 88.94 107 GLU A O 1
ATOM 846 N N . PRO A 1 108 ? 10.363 -11.584 -2.459 1.00 90.19 108 PRO A N 1
ATOM 847 C CA . PRO A 1 108 ? 10.719 -10.390 -3.218 1.00 90.19 108 PRO A CA 1
ATOM 848 C C . PRO A 1 108 ? 11.657 -9.461 -2.429 1.00 90.19 108 PRO A C 1
ATOM 850 O O . PRO A 1 108 ? 11.361 -9.036 -1.301 1.00 90.19 108 PRO A O 1
ATOM 853 N N . TRP A 1 109 ? 12.794 -9.128 -3.035 1.00 92.00 109 TRP A N 1
ATOM 854 C CA . TRP A 1 109 ? 13.781 -8.208 -2.485 1.00 92.00 109 TRP A CA 1
ATOM 855 C C . TRP A 1 109 ? 14.411 -7.342 -3.570 1.00 92.00 109 TRP A C 1
ATOM 857 O O . TRP A 1 109 ? 14.479 -7.706 -4.746 1.00 92.00 109 TRP A O 1
ATOM 867 N N . ARG A 1 110 ? 14.919 -6.182 -3.152 1.00 90.94 110 ARG A N 1
ATOM 868 C CA . ARG A 1 110 ? 15.667 -5.267 -4.020 1.00 90.94 110 ARG A CA 1
ATOM 869 C C . ARG A 1 110 ? 16.852 -4.635 -3.303 1.00 90.94 110 ARG A C 1
ATOM 871 O O . ARG A 1 110 ? 16.837 -4.457 -2.086 1.00 90.94 110 ARG A O 1
ATOM 878 N N . LEU A 1 111 ? 17.865 -4.274 -4.077 1.00 88.94 111 LEU A N 1
ATOM 879 C CA . LEU A 1 111 ? 19.082 -3.607 -3.647 1.00 88.94 111 LEU A CA 1
ATOM 880 C C . LEU A 1 111 ? 18.916 -2.089 -3.794 1.00 88.94 111 LEU A C 1
ATOM 882 O O . LEU A 1 111 ? 18.944 -1.547 -4.899 1.00 88.94 111 LEU A O 1
ATOM 886 N N . GLU A 1 112 ? 18.772 -1.388 -2.675 1.00 85.56 112 GLU A N 1
ATOM 887 C CA . GLU A 1 112 ? 18.693 0.072 -2.610 1.00 85.56 112 GLU A CA 1
ATOM 888 C C . GLU A 1 112 ? 19.943 0.643 -1.947 1.00 85.56 112 GLU A C 1
ATOM 890 O O . GLU A 1 112 ? 20.189 0.375 -0.774 1.00 85.56 112 GLU A O 1
ATOM 895 N N . LYS A 1 113 ? 20.720 1.476 -2.655 1.00 81.31 113 LYS A N 1
ATOM 896 C CA . LYS A 1 113 ? 21.928 2.123 -2.095 1.00 81.31 113 LYS A CA 1
ATOM 897 C C . LYS A 1 113 ? 22.847 1.122 -1.364 1.00 81.31 113 LYS A C 1
ATOM 899 O O . LYS A 1 113 ? 23.334 1.403 -0.273 1.00 81.31 113 LYS A O 1
ATOM 904 N N . SER A 1 114 ? 23.033 -0.055 -1.965 1.00 81.19 114 SER A N 1
ATOM 905 C CA . SER A 1 114 ? 23.824 -1.174 -1.425 1.00 81.19 114 SER A CA 1
ATOM 906 C C . SER A 1 114 ? 23.232 -1.898 -0.205 1.00 81.19 114 SER A C 1
ATOM 908 O O . SER A 1 114 ? 23.923 -2.708 0.406 1.00 81.19 114 SER A O 1
ATOM 910 N N . VAL A 1 115 ? 21.963 -1.660 0.135 1.00 87.25 115 VAL A N 1
ATOM 911 C CA . VAL A 1 115 ? 21.236 -2.358 1.206 1.00 87.25 115 VAL A CA 1
ATOM 912 C C . VAL A 1 115 ? 20.096 -3.178 0.611 1.00 87.25 115 VAL A C 1
ATOM 914 O O . VAL A 1 115 ? 19.351 -2.687 -0.238 1.00 87.25 115 VAL A O 1
ATOM 917 N N . ILE A 1 116 ? 19.944 -4.424 1.060 1.00 89.75 116 ILE A N 1
ATOM 918 C CA . ILE A 1 116 ? 18.808 -5.264 0.671 1.00 89.75 116 ILE A CA 1
ATOM 919 C C . ILE A 1 116 ? 17.595 -4.895 1.514 1.00 89.75 116 ILE A C 1
ATOM 921 O O . ILE A 1 116 ? 17.678 -4.773 2.738 1.00 89.75 116 ILE A O 1
ATOM 925 N N . VAL A 1 117 ? 16.458 -4.746 0.847 1.00 90.50 117 VAL A N 1
ATOM 926 C CA . VAL A 1 117 ? 15.161 -4.578 1.495 1.00 90.50 117 VAL A CA 1
ATOM 927 C C . VAL A 1 117 ? 14.173 -5.597 0.946 1.00 90.50 117 VAL A C 1
ATOM 929 O O . VAL A 1 117 ? 14.135 -5.836 -0.263 1.00 90.50 117 VAL A O 1
ATOM 932 N N . HIS A 1 118 ? 13.349 -6.163 1.825 1.00 89.69 118 HIS A N 1
ATOM 933 C CA . HIS A 1 118 ? 12.170 -6.909 1.396 1.00 89.69 118 HIS A CA 1
ATOM 934 C C . HIS A 1 118 ? 11.130 -5.942 0.849 1.00 89.69 118 HIS A C 1
ATOM 936 O O . HIS A 1 118 ? 10.851 -4.915 1.471 1.00 89.69 118 HIS A O 1
ATOM 942 N N . CYS A 1 119 ? 10.529 -6.278 -0.283 1.00 86.31 119 CYS A N 1
ATOM 943 C CA . CYS A 1 119 ? 9.478 -5.480 -0.901 1.00 86.31 119 CYS A CA 1
ATOM 944 C C . CYS A 1 119 ? 8.216 -6.314 -1.121 1.00 86.31 119 CYS A C 1
ATOM 946 O O . CYS A 1 119 ? 8.234 -7.539 -1.012 1.00 86.31 119 CYS A O 1
ATOM 948 N N . SER A 1 120 ? 7.095 -5.644 -1.379 1.00 80.75 120 SER A N 1
ATOM 949 C CA . SER A 1 120 ? 5.908 -6.341 -1.877 1.00 80.75 120 SER A CA 1
ATOM 950 C C . SER A 1 120 ? 6.151 -6.825 -3.300 1.00 80.75 120 SER A C 1
ATOM 952 O O . SER A 1 120 ? 6.945 -6.227 -4.032 1.00 80.75 120 SER A O 1
ATOM 954 N N . SER A 1 121 ? 5.443 -7.882 -3.694 1.00 73.69 121 SER A N 1
ATOM 955 C CA . SER A 1 121 ? 5.334 -8.232 -5.105 1.00 73.69 121 SER A CA 1
ATOM 956 C C . SER A 1 121 ? 4.780 -7.028 -5.871 1.00 73.69 121 SER A C 1
ATOM 958 O O . SER A 1 121 ? 3.846 -6.383 -5.386 1.00 73.69 121 SER A O 1
ATOM 960 N N . PRO A 1 122 ? 5.375 -6.684 -7.017 1.00 71.81 122 PRO A N 1
ATOM 961 C CA . PRO A 1 122 ? 4.951 -5.525 -7.777 1.00 71.81 122 PRO A CA 1
ATOM 962 C C . PRO A 1 122 ? 3.566 -5.751 -8.397 1.00 71.81 122 PRO A C 1
ATOM 964 O O . PRO A 1 122 ? 3.177 -6.886 -8.687 1.00 71.81 122 PRO A O 1
ATOM 967 N N . SER A 1 123 ? 2.836 -4.658 -8.601 1.00 68.19 123 SER A N 1
ATOM 968 C CA . SER A 1 123 ? 1.597 -4.652 -9.372 1.00 68.19 123 SER A CA 1
ATOM 969 C C . SER A 1 123 ? 1.906 -4.892 -10.853 1.00 68.19 123 SER A C 1
ATOM 971 O O . SER A 1 123 ? 2.956 -4.481 -11.352 1.00 68.19 123 SER A O 1
ATOM 973 N N . LEU A 1 124 ? 1.012 -5.594 -11.547 1.00 74.12 124 LEU A N 1
ATOM 974 C CA . LEU A 1 124 ? 1.145 -5.902 -12.970 1.00 74.12 124 LEU A CA 1
ATOM 975 C C . LEU A 1 124 ? 0.098 -5.124 -13.760 1.00 74.12 124 LEU A C 1
ATOM 977 O O . LEU A 1 124 ? -1.065 -5.108 -13.363 1.00 74.12 124 LEU A O 1
ATOM 981 N N . ASP A 1 125 ? 0.523 -4.524 -14.869 1.00 73.31 125 ASP A N 1
ATOM 982 C CA . ASP A 1 125 ? -0.373 -4.091 -15.939 1.00 73.31 125 ASP A CA 1
ATOM 983 C C . ASP A 1 125 ? -0.547 -5.216 -16.980 1.00 73.31 125 ASP A C 1
ATOM 985 O O . ASP A 1 125 ? 0.157 -6.228 -16.943 1.00 73.31 125 ASP A O 1
ATOM 989 N N . ASP A 1 126 ? -1.479 -5.040 -17.920 1.00 76.69 126 ASP A N 1
ATOM 990 C CA . ASP A 1 126 ? -1.807 -6.046 -18.946 1.00 76.69 126 ASP A CA 1
ATOM 991 C C . ASP A 1 126 ? -0.675 -6.291 -19.971 1.00 76.69 126 ASP A C 1
ATOM 993 O O . ASP A 1 126 ? -0.754 -7.223 -20.776 1.00 76.69 126 ASP A O 1
ATOM 997 N N . HIS A 1 127 ? 0.379 -5.465 -19.978 1.00 82.88 127 HIS A N 1
ATOM 998 C CA . HIS A 1 127 ? 1.457 -5.489 -20.980 1.00 82.88 127 HIS A CA 1
ATOM 999 C C . HIS A 1 127 ? 2.839 -5.821 -20.402 1.00 82.88 127 HIS A C 1
ATOM 1001 O O . HIS A 1 127 ? 3.829 -5.913 -21.139 1.00 82.88 127 HIS A O 1
ATOM 1007 N N . SER A 1 128 ? 2.917 -6.037 -19.096 1.00 87.88 128 SER A N 1
ATOM 1008 C CA . SER A 1 128 ? 4.139 -6.369 -18.381 1.00 87.88 128 SER A CA 1
ATOM 1009 C C . SER A 1 128 ? 4.045 -7.748 -17.764 1.00 87.88 128 SER A C 1
ATOM 1011 O O . SER A 1 128 ? 2.973 -8.315 -17.571 1.00 87.88 128 SER A O 1
ATOM 1013 N N . ALA A 1 129 ? 5.203 -8.296 -17.425 1.00 88.69 129 ALA A N 1
ATOM 1014 C CA . ALA A 1 129 ? 5.274 -9.548 -16.703 1.00 88.69 129 ALA A CA 1
ATOM 1015 C C . ALA A 1 129 ? 6.288 -9.480 -15.568 1.00 88.69 129 ALA A C 1
ATOM 1017 O O . ALA A 1 129 ? 7.247 -8.698 -15.591 1.00 88.69 129 ALA A O 1
ATOM 1018 N N . VAL A 1 130 ? 6.045 -10.316 -14.561 1.00 89.19 130 VAL A N 1
ATOM 1019 C CA . VAL A 1 130 ? 6.985 -10.546 -13.474 1.00 89.19 130 VAL A CA 1
ATOM 1020 C C . VAL A 1 130 ? 8.098 -11.434 -14.011 1.00 89.19 130 VAL A C 1
ATOM 1022 O O . VAL A 1 130 ? 7.844 -12.480 -14.595 1.00 89.19 130 VAL A O 1
ATOM 1025 N N . VAL A 1 131 ? 9.341 -11.013 -13.815 1.00 90.06 131 VAL A N 1
ATOM 1026 C CA . VAL A 1 131 ? 10.521 -11.794 -14.177 1.00 90.06 131 VAL A CA 1
ATOM 1027 C C . VAL A 1 131 ? 11.240 -12.211 -12.907 1.00 90.06 131 VAL A C 1
ATOM 1029 O O . VAL A 1 131 ? 11.697 -11.360 -12.138 1.00 90.06 131 VAL A O 1
ATOM 1032 N N . HIS A 1 132 ? 11.402 -13.518 -12.727 1.00 90.69 132 HIS A N 1
ATOM 1033 C CA . HIS A 1 132 ? 12.291 -14.097 -11.729 1.00 90.69 132 HIS A CA 1
ATOM 1034 C C . HIS A 1 132 ? 13.726 -14.041 -12.245 1.00 90.69 132 HIS A C 1
ATOM 1036 O O . HIS A 1 132 ? 14.139 -14.824 -13.105 1.00 90.69 132 HIS A O 1
ATOM 1042 N N . VAL A 1 133 ? 14.483 -13.074 -11.741 1.00 91.25 133 VAL A N 1
ATOM 1043 C CA . VAL A 1 133 ? 15.860 -12.816 -12.151 1.00 91.25 133 VAL A CA 1
ATOM 1044 C C . VAL A 1 133 ? 16.769 -13.893 -11.570 1.00 91.25 133 VAL A C 1
ATOM 1046 O O . VAL A 1 133 ? 16.797 -14.127 -10.367 1.00 91.25 133 VAL A O 1
ATOM 1049 N N . GLN A 1 134 ? 17.558 -14.526 -12.430 1.00 88.44 134 GLN A N 1
ATOM 1050 C CA . GLN A 1 134 ? 18.533 -15.546 -12.043 1.00 88.44 134 GLN A CA 1
ATOM 1051 C C . GLN A 1 134 ? 19.958 -14.999 -12.107 1.00 88.44 134 GLN A C 1
ATOM 1053 O O . GLN A 1 134 ? 20.779 -15.247 -11.222 1.00 88.44 134 GLN A O 1
ATOM 1058 N N . ARG A 1 135 ? 20.265 -14.242 -13.166 1.00 89.31 135 ARG A N 1
ATOM 1059 C CA . ARG A 1 135 ? 21.599 -13.686 -13.409 1.00 89.31 135 ARG A CA 1
ATOM 1060 C C . ARG A 1 135 ? 21.522 -12.269 -13.925 1.00 89.31 135 ARG A C 1
ATOM 1062 O O . ARG A 1 135 ? 20.602 -11.928 -14.666 1.00 89.31 135 ARG A O 1
ATOM 1069 N N . ILE A 1 136 ? 22.542 -11.479 -13.602 1.00 92.00 136 ILE A N 1
ATOM 1070 C CA . ILE A 1 136 ? 22.651 -10.103 -14.084 1.00 92.00 136 ILE A CA 1
ATOM 1071 C C . ILE A 1 136 ? 24.057 -9.764 -14.576 1.00 92.00 136 ILE A C 1
ATOM 1073 O O . ILE A 1 136 ? 25.049 -10.378 -14.177 1.00 92.00 136 ILE A O 1
ATOM 1077 N N . SER A 1 137 ? 24.134 -8.749 -15.429 1.00 90.69 137 SER A N 1
ATOM 1078 C CA . SER A 1 137 ? 25.379 -8.080 -15.796 1.00 90.69 137 SER A CA 1
ATOM 1079 C C . SER A 1 137 ? 25.176 -6.577 -15.693 1.00 90.69 137 SER A C 1
ATOM 1081 O O . SER A 1 137 ? 24.266 -6.013 -16.308 1.00 90.69 137 SER A O 1
ATOM 1083 N N . ARG A 1 138 ? 25.985 -5.927 -14.854 1.00 82.62 138 ARG A N 1
ATOM 1084 C CA . ARG A 1 138 ? 25.867 -4.495 -14.570 1.00 82.62 138 ARG A CA 1
ATOM 1085 C C . ARG A 1 138 ? 26.829 -3.725 -15.457 1.00 82.62 138 ARG A C 1
ATOM 1087 O O . ARG A 1 138 ? 28.035 -3.921 -15.359 1.00 82.62 138 ARG A O 1
ATOM 1094 N N . SER A 1 139 ? 26.288 -2.825 -16.275 1.00 72.69 139 SER A N 1
ATOM 1095 C CA . SER A 1 139 ? 27.102 -1.815 -16.958 1.00 72.69 139 SER A CA 1
ATOM 1096 C C . SER A 1 139 ? 27.309 -0.574 -16.085 1.00 72.69 139 SER A C 1
ATOM 1098 O O . SER A 1 139 ? 28.284 0.142 -16.292 1.00 72.69 139 SER A O 1
ATOM 1100 N N . ASP A 1 140 ? 26.377 -0.293 -15.166 1.00 72.00 140 ASP A N 1
ATOM 1101 C CA . ASP A 1 140 ? 26.369 0.852 -14.247 1.00 72.00 140 ASP A CA 1
ATOM 1102 C C . ASP A 1 140 ? 25.324 0.606 -13.125 1.00 72.00 140 ASP A C 1
ATOM 1104 O O . ASP A 1 140 ? 24.724 -0.472 -13.047 1.00 72.00 140 ASP A O 1
ATOM 1108 N N . ASP A 1 141 ? 25.061 1.601 -12.279 1.00 69.06 141 ASP A N 1
ATOM 1109 C CA . ASP A 1 141 ? 24.040 1.580 -11.223 1.00 69.06 141 ASP A CA 1
ATOM 1110 C C . ASP A 1 141 ? 22.602 1.743 -11.731 1.00 69.06 141 ASP A C 1
ATOM 1112 O O . ASP A 1 141 ? 21.661 1.445 -11.000 1.00 69.06 141 ASP A O 1
ATOM 1116 N N . GLN A 1 142 ? 22.417 2.217 -12.967 1.00 78.50 142 GLN A N 1
ATOM 1117 C CA . GLN A 1 142 ? 21.094 2.562 -13.510 1.00 78.50 142 GLN A CA 1
ATOM 1118 C C . GLN A 1 142 ? 20.596 1.639 -14.619 1.00 78.50 142 GLN A C 1
ATOM 1120 O O . GLN A 1 142 ? 19.398 1.611 -14.867 1.00 78.50 142 GLN A O 1
ATOM 1125 N N . ILE A 1 143 ? 21.485 0.928 -15.317 1.00 89.12 143 ILE A N 1
ATOM 1126 C CA . ILE A 1 143 ? 21.122 0.070 -16.450 1.00 89.12 143 ILE A CA 1
ATOM 1127 C C . ILE A 1 143 ? 21.886 -1.241 -16.317 1.00 89.12 143 ILE A C 1
ATOM 1129 O O . ILE A 1 143 ? 23.119 -1.259 -16.217 1.00 89.12 143 ILE A O 1
ATOM 1133 N N . TRP A 1 144 ? 21.153 -2.345 -16.335 1.00 91.94 144 TRP A N 1
ATOM 1134 C CA . TRP A 1 144 ? 21.715 -3.682 -16.220 1.00 91.94 144 TRP A CA 1
ATOM 1135 C C . TRP A 1 144 ? 20.957 -4.666 -17.103 1.00 91.94 144 TRP A C 1
ATOM 1137 O O . TRP A 1 144 ? 19.792 -4.478 -17.445 1.00 91.94 144 TRP A O 1
ATOM 1147 N N . THR A 1 145 ? 21.663 -5.712 -17.511 1.00 93.38 145 THR A N 1
ATOM 1148 C CA . THR A 1 145 ? 21.105 -6.837 -18.260 1.00 93.38 145 THR A CA 1
ATOM 1149 C C . THR A 1 145 ? 20.675 -7.920 -17.289 1.00 93.38 145 THR A C 1
ATOM 1151 O O . THR A 1 145 ? 21.404 -8.200 -16.334 1.00 93.38 145 THR A O 1
ATOM 1154 N N . PHE A 1 146 ? 19.541 -8.557 -17.560 1.00 92.56 146 PHE A N 1
ATOM 1155 C CA . PHE A 1 146 ? 19.038 -9.677 -16.775 1.00 92.56 146 PHE A CA 1
ATOM 1156 C C . PHE A 1 146 ? 18.801 -10.918 -17.626 1.00 92.56 146 PHE A C 1
ATOM 1158 O O . PHE A 1 146 ? 18.562 -10.841 -18.833 1.00 92.56 146 PHE A O 1
ATOM 1165 N N . ILE A 1 147 ? 18.841 -12.061 -16.949 1.00 90.50 147 ILE A N 1
ATOM 1166 C CA . ILE A 1 147 ? 18.384 -13.356 -17.442 1.00 90.50 147 ILE A CA 1
ATOM 1167 C C . ILE A 1 147 ? 17.479 -13.935 -16.369 1.00 90.50 147 ILE A C 1
ATOM 1169 O O . ILE A 1 147 ? 17.857 -13.951 -15.192 1.00 90.50 147 ILE A O 1
ATOM 1173 N N . GLY A 1 148 ? 16.308 -14.409 -16.769 1.00 89.94 148 GLY A N 1
ATOM 1174 C CA . GLY A 1 148 ? 15.320 -14.939 -15.842 1.00 89.94 148 GLY A CA 1
ATOM 1175 C C . GLY A 1 148 ? 14.268 -15.803 -16.515 1.00 89.94 148 GLY A C 1
ATOM 1176 O O . GLY A 1 148 ? 14.442 -16.229 -17.658 1.00 89.94 148 GLY A O 1
ATOM 1177 N N . SER A 1 149 ? 13.173 -16.039 -15.804 1.00 89.00 149 SER A N 1
ATOM 1178 C CA . SER A 1 149 ? 11.972 -16.709 -16.310 1.00 89.00 149 SER A CA 1
ATOM 1179 C C . SER A 1 149 ? 10.718 -15.922 -15.918 1.00 89.00 149 SER A C 1
ATOM 1181 O O . SER A 1 149 ? 10.720 -15.225 -14.904 1.00 89.00 149 SER A O 1
ATOM 1183 N N . LEU A 1 150 ? 9.667 -16.008 -16.739 1.00 85.12 150 LEU A N 1
ATOM 1184 C CA . LEU A 1 150 ? 8.382 -15.336 -16.489 1.00 85.12 150 LEU A CA 1
ATOM 1185 C C . LEU A 1 150 ? 7.540 -16.058 -15.428 1.00 85.12 150 LEU A C 1
ATOM 1187 O O . LEU A 1 150 ? 6.872 -15.420 -14.635 1.00 85.12 150 LEU A O 1
ATOM 1191 N N . ASP A 1 151 ? 7.634 -17.386 -15.392 1.00 69.94 151 ASP A N 1
ATOM 1192 C CA . ASP A 1 151 ? 6.914 -18.270 -14.474 1.00 69.94 151 ASP A CA 1
ATOM 1193 C C . ASP A 1 151 ? 7.777 -19.515 -14.191 1.00 69.94 151 ASP A C 1
ATOM 1195 O O . ASP A 1 151 ? 8.950 -19.584 -14.579 1.00 69.94 151 ASP A O 1
ATOM 1199 N N . SER A 1 152 ? 7.184 -20.557 -13.599 1.00 53.12 152 SER A N 1
ATOM 1200 C CA . SER A 1 152 ? 7.722 -21.928 -13.560 1.00 53.12 152 SER A CA 1
ATOM 1201 C C . SER A 1 152 ? 7.994 -22.539 -14.948 1.00 53.12 152 SER A C 1
ATOM 1203 O O . SER A 1 152 ? 8.510 -23.652 -15.046 1.00 53.12 152 SER A O 1
ATOM 1205 N N . SER A 1 153 ? 7.692 -21.824 -16.038 1.00 56.38 153 SER A N 1
ATOM 1206 C CA . SER A 1 153 ? 8.135 -22.179 -17.382 1.00 56.38 153 SER A CA 1
ATOM 1207 C C . SER A 1 153 ? 9.666 -22.153 -17.475 1.00 56.38 153 SER A C 1
ATOM 1209 O O . SER A 1 153 ? 10.295 -21.129 -17.216 1.00 56.38 153 SER A O 1
ATOM 1211 N N . HIS A 1 154 ? 10.275 -23.238 -17.954 1.00 58.12 154 HIS A N 1
ATOM 1212 C CA . HIS A 1 154 ? 11.722 -23.326 -18.205 1.00 58.12 154 HIS A CA 1
ATOM 1213 C C . HIS A 1 154 ? 12.224 -22.452 -19.374 1.00 58.12 154 HIS A C 1
ATOM 1215 O O . HIS A 1 154 ? 13.380 -22.573 -19.783 1.00 58.12 154 HIS A O 1
ATOM 1221 N N . LYS A 1 155 ? 11.378 -21.590 -19.954 1.00 71.56 155 LYS A N 1
ATOM 1222 C CA . LYS A 1 155 ? 11.773 -20.717 -21.059 1.00 71.56 155 LYS A CA 1
ATOM 1223 C C . LYS A 1 155 ? 12.545 -19.523 -20.500 1.00 71.56 155 LYS A C 1
ATOM 1225 O O . LYS A 1 155 ? 11.967 -18.640 -19.870 1.00 71.56 155 LYS A O 1
ATOM 1230 N N . GLY A 1 156 ? 13.858 -19.522 -20.714 1.00 83.44 156 GLY A N 1
ATOM 1231 C CA . GLY A 1 156 ? 14.707 -18.400 -20.337 1.00 83.44 156 GLY A CA 1
ATOM 1232 C C . GLY A 1 156 ? 14.366 -17.157 -21.157 1.00 83.44 156 GLY A C 1
ATOM 1233 O O . GLY A 1 156 ? 14.160 -17.241 -22.369 1.00 83.44 156 GLY A O 1
ATOM 1234 N N . ILE A 1 157 ? 14.351 -16.004 -20.501 1.00 90.44 157 ILE A N 1
ATOM 1235 C CA . ILE A 1 157 ? 14.168 -14.690 -21.120 1.00 90.44 157 ILE A CA 1
ATOM 1236 C C . ILE A 1 157 ? 15.326 -13.763 -20.769 1.00 90.44 157 ILE A C 1
ATOM 1238 O O . ILE A 1 157 ? 15.964 -13.899 -19.720 1.00 90.44 157 ILE A O 1
ATOM 1242 N N . MET A 1 158 ? 15.590 -12.815 -21.661 1.00 91.62 158 MET A N 1
ATOM 1243 C CA . MET A 1 158 ? 16.624 -11.797 -21.514 1.00 91.62 158 MET A CA 1
ATOM 1244 C C . MET A 1 158 ? 16.074 -10.413 -21.787 1.00 91.62 158 MET A C 1
ATOM 1246 O O . MET A 1 158 ? 15.206 -10.229 -22.640 1.00 91.62 158 MET A O 1
ATOM 1250 N N . GLY A 1 159 ? 16.644 -9.427 -21.108 1.00 93.19 159 GLY A N 1
ATOM 1251 C CA . GLY A 1 159 ? 16.279 -8.039 -21.317 1.00 93.19 159 GLY A CA 1
ATOM 1252 C C . GLY A 1 159 ? 17.197 -7.072 -20.592 1.00 93.19 159 GLY A C 1
ATOM 1253 O O . GLY A 1 159 ? 18.224 -7.442 -20.011 1.00 93.19 159 GLY A O 1
ATOM 1254 N N . ILE A 1 160 ? 16.806 -5.806 -20.650 1.00 93.81 160 ILE A N 1
ATOM 1255 C CA . ILE A 1 160 ? 17.478 -4.692 -19.991 1.00 93.81 160 ILE A CA 1
ATOM 1256 C C . ILE A 1 160 ? 16.504 -4.125 -18.967 1.00 93.81 160 ILE A C 1
ATOM 1258 O O . ILE A 1 160 ? 15.336 -3.909 -19.281 1.00 93.81 160 ILE A O 1
ATOM 1262 N N . SER A 1 161 ? 16.985 -3.868 -17.756 1.00 92.31 161 SER A N 1
ATOM 1263 C CA . SER A 1 161 ? 16.209 -3.193 -16.724 1.00 92.31 161 SER A CA 1
ATOM 1264 C C . SER A 1 161 ? 16.902 -1.917 -16.269 1.00 92.31 161 SER A C 1
ATOM 1266 O O . SER A 1 161 ? 18.134 -1.823 -16.231 1.00 92.31 161 SER A O 1
ATOM 1268 N N . THR A 1 162 ? 16.077 -0.937 -15.908 1.00 89.94 162 THR A N 1
ATOM 1269 C CA . THR A 1 162 ? 16.492 0.288 -15.220 1.00 89.94 162 THR A CA 1
ATOM 1270 C C . THR A 1 162 ? 15.949 0.383 -13.796 1.00 89.94 162 THR A C 1
ATOM 1272 O O . THR A 1 162 ? 16.106 1.410 -13.136 1.00 89.94 162 THR A O 1
ATOM 1275 N N . SER A 1 163 ? 15.279 -0.667 -13.309 1.00 88.12 163 SER A N 1
ATOM 1276 C CA . SER A 1 163 ? 14.828 -0.756 -11.920 1.00 88.12 163 SER A CA 1
ATOM 1277 C C . SER A 1 163 ? 16.012 -1.025 -10.984 1.00 88.12 163 SER A C 1
ATOM 1279 O O . SER A 1 163 ? 17.063 -1.487 -11.435 1.00 88.12 163 SER A O 1
ATOM 1281 N N . PRO A 1 164 ? 15.869 -0.817 -9.663 1.00 89.19 164 PRO A N 1
ATOM 1282 C CA . PRO A 1 164 ? 16.800 -1.397 -8.702 1.00 89.19 164 PRO A CA 1
ATOM 1283 C C . PRO A 1 164 ? 16.953 -2.906 -8.936 1.00 89.19 164 PRO A C 1
ATOM 1285 O O . PRO A 1 164 ? 15.986 -3.583 -9.297 1.00 89.19 164 PRO A O 1
ATOM 1288 N N . VAL A 1 165 ? 18.166 -3.422 -8.736 1.00 90.88 165 VAL A N 1
ATOM 1289 C CA . VAL A 1 165 ? 18.457 -4.858 -8.851 1.00 90.88 165 VAL A CA 1
ATOM 1290 C C . VAL A 1 165 ? 17.659 -5.618 -7.794 1.00 90.88 165 VAL A C 1
ATOM 1292 O O . VAL A 1 165 ? 17.674 -5.228 -6.632 1.00 90.88 165 VAL A O 1
ATOM 1295 N N . GLY A 1 166 ? 17.009 -6.711 -8.174 1.00 91.19 166 GLY A N 1
ATOM 1296 C CA . GLY A 1 166 ? 16.260 -7.580 -7.270 1.00 91.19 166 GLY A CA 1
ATOM 1297 C C . GLY A 1 166 ? 16.135 -8.989 -7.837 1.00 91.19 166 GLY A C 1
ATOM 1298 O O . GLY A 1 166 ? 16.487 -9.217 -8.997 1.00 91.19 166 GLY A O 1
ATOM 1299 N N . ASN A 1 167 ? 15.631 -9.925 -7.034 1.00 91.50 167 ASN A N 1
ATOM 1300 C CA . ASN A 1 167 ? 15.258 -11.260 -7.522 1.00 91.50 167 ASN A CA 1
ATOM 1301 C C . ASN A 1 167 ? 13.995 -11.243 -8.384 1.00 91.50 167 ASN A C 1
ATOM 1303 O O . ASN A 1 167 ? 13.776 -12.166 -9.164 1.00 91.50 167 ASN A O 1
ATOM 1307 N N . ILE A 1 168 ? 13.183 -10.197 -8.256 1.00 91.00 168 ILE A N 1
ATOM 1308 C CA . ILE A 1 168 ? 11.950 -10.020 -9.006 1.00 91.00 168 ILE A CA 1
ATOM 1309 C C . ILE A 1 168 ? 11.913 -8.609 -9.588 1.00 91.00 168 ILE A C 1
ATOM 1311 O O . ILE A 1 168 ? 12.129 -7.628 -8.872 1.00 91.00 168 ILE A O 1
ATOM 1315 N N . ILE A 1 169 ? 11.617 -8.509 -10.883 1.00 90.56 169 ILE A N 1
ATOM 1316 C CA . ILE A 1 169 ? 11.377 -7.239 -11.579 1.00 90.56 169 ILE A CA 1
ATOM 1317 C C . ILE A 1 169 ? 10.092 -7.311 -12.400 1.00 90.56 169 ILE A C 1
ATOM 1319 O O . ILE A 1 169 ? 9.650 -8.395 -12.770 1.00 90.56 169 ILE A O 1
ATOM 1323 N N . VAL A 1 170 ? 9.524 -6.149 -12.718 1.00 89.19 170 VAL A N 1
ATOM 1324 C CA . VAL A 1 170 ? 8.494 -6.018 -13.756 1.00 89.19 170 VAL A CA 1
ATOM 1325 C C . VAL A 1 170 ? 9.166 -5.516 -15.018 1.00 89.19 170 VAL A C 1
ATOM 1327 O O . VAL A 1 170 ? 9.921 -4.542 -14.969 1.00 89.19 170 VAL A O 1
ATOM 1330 N N . SER A 1 171 ? 8.912 -6.185 -16.136 1.00 90.00 171 SER A N 1
ATOM 1331 C CA . SER A 1 171 ? 9.437 -5.788 -17.438 1.00 90.00 171 SER A CA 1
ATOM 1332 C C . SER A 1 171 ? 8.333 -5.868 -18.498 1.00 90.00 171 SER A C 1
ATOM 1334 O O . SER A 1 171 ? 7.578 -6.845 -18.496 1.00 90.00 171 SER A O 1
ATOM 1336 N N . PRO A 1 172 ? 8.224 -4.874 -19.403 1.00 90.75 172 PRO A N 1
ATOM 1337 C CA . PRO A 1 172 ? 7.283 -4.932 -20.517 1.00 90.75 172 PRO A CA 1
ATOM 1338 C C . PRO A 1 172 ? 7.573 -6.136 -21.413 1.00 90.75 172 PRO A C 1
ATOM 1340 O O . PRO A 1 172 ? 8.728 -6.336 -21.815 1.00 90.75 172 PRO A O 1
ATOM 1343 N N . LEU A 1 173 ? 6.536 -6.899 -21.770 1.00 89.38 173 LEU A N 1
ATOM 1344 C CA . LEU A 1 173 ? 6.653 -8.126 -22.570 1.00 89.38 173 LEU A CA 1
ATOM 1345 C C . LEU A 1 173 ? 7.427 -7.894 -23.874 1.00 89.38 173 LEU A C 1
ATOM 1347 O O . LEU A 1 173 ? 8.329 -8.659 -24.214 1.00 89.38 173 LEU A O 1
ATOM 1351 N N . ASP A 1 174 ? 7.148 -6.782 -24.551 1.00 89.50 174 ASP A N 1
ATOM 1352 C CA . ASP A 1 174 ? 7.743 -6.459 -25.849 1.00 89.50 174 ASP A CA 1
ATOM 1353 C C . ASP A 1 174 ? 9.219 -6.044 -25.791 1.00 89.50 174 ASP A C 1
ATOM 1355 O O . ASP A 1 174 ? 9.8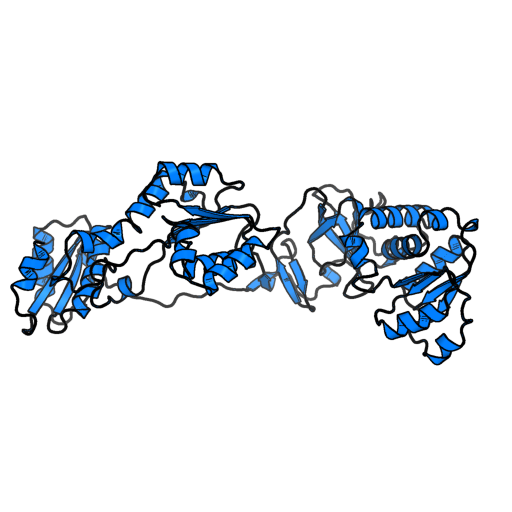90 -6.035 -26.828 1.00 89.50 174 ASP A O 1
ATOM 1359 N N . SER A 1 175 ? 9.740 -5.713 -24.604 1.00 92.38 175 SER A N 1
ATOM 1360 C CA . SER A 1 175 ? 11.155 -5.357 -24.412 1.00 92.38 175 SER A CA 1
ATOM 1361 C C . SER A 1 175 ? 12.074 -6.570 -24.258 1.00 92.38 175 SER A C 1
ATOM 1363 O O . SER A 1 175 ? 13.297 -6.437 -24.364 1.00 92.38 175 SER A O 1
ATOM 1365 N N . MET A 1 176 ? 11.496 -7.749 -24.022 1.00 92.50 176 MET A N 1
ATOM 1366 C CA . MET A 1 176 ? 12.223 -8.978 -23.729 1.00 92.50 176 MET A CA 1
ATOM 1367 C C . MET A 1 176 ? 12.412 -9.845 -24.975 1.00 92.50 176 MET A C 1
ATOM 1369 O O . MET A 1 176 ? 11.670 -9.765 -25.961 1.00 92.50 176 MET A O 1
ATOM 1373 N N . VAL A 1 177 ? 13.435 -10.695 -24.926 1.00 91.38 177 VAL A N 1
ATOM 1374 C CA . VAL A 1 177 ? 13.735 -11.677 -25.971 1.00 91.38 177 VAL A CA 1
ATOM 1375 C C . VAL A 1 177 ? 13.940 -13.058 -25.372 1.00 91.38 177 VAL A C 1
ATOM 1377 O O . VAL A 1 177 ? 14.368 -13.198 -24.224 1.00 91.38 177 VAL A O 1
ATOM 1380 N N . ASP A 1 178 ? 13.670 -14.081 -26.178 1.00 88.38 178 ASP A N 1
ATOM 1381 C CA . ASP A 1 178 ? 13.948 -15.457 -25.798 1.00 88.38 178 ASP A CA 1
ATOM 1382 C C . ASP A 1 178 ? 15.449 -15.667 -25.629 1.00 88.38 178 ASP A C 1
ATOM 1384 O O . ASP A 1 178 ? 16.270 -15.314 -26.481 1.00 88.38 178 ASP A O 1
ATOM 1388 N N . ALA A 1 179 ? 15.801 -16.290 -24.518 1.00 80.88 179 ALA A N 1
ATOM 1389 C CA . ALA A 1 179 ? 17.142 -16.758 -24.281 1.00 80.88 179 ALA A CA 1
ATOM 1390 C C . ALA A 1 179 ? 17.390 -18.006 -25.171 1.00 80.88 179 ALA A C 1
ATOM 1392 O O . ALA A 1 179 ? 16.589 -18.942 -25.106 1.00 80.88 179 ALA A O 1
ATOM 1393 N N . PRO A 1 180 ? 18.452 -18.079 -26.005 1.00 70.94 180 PRO A N 1
ATOM 1394 C CA . PRO A 1 180 ? 18.896 -19.302 -26.672 1.00 70.94 180 PRO A CA 1
ATOM 1395 C C . PRO A 1 180 ? 18.699 -20.611 -25.876 1.00 70.94 180 PRO A C 1
ATOM 1397 O O . PRO A 1 180 ? 19.080 -20.716 -24.714 1.00 70.94 180 PRO A O 1
ATOM 1400 N N . VAL A 1 181 ? 18.155 -21.634 -26.552 1.00 57.50 181 VAL A N 1
ATOM 1401 C CA . VAL A 1 181 ? 17.579 -22.901 -26.025 1.00 57.50 181 VAL A CA 1
ATOM 1402 C C . VAL A 1 181 ? 18.493 -23.725 -25.086 1.00 57.50 181 VAL A C 1
ATOM 1404 O O . VAL A 1 181 ? 18.018 -24.619 -24.395 1.00 57.50 181 VAL A O 1
ATOM 1407 N N . ALA A 1 182 ? 19.792 -23.431 -25.005 1.00 53.91 182 ALA A N 1
ATOM 1408 C CA . ALA A 1 182 ? 20.785 -24.206 -24.251 1.00 53.91 182 ALA A CA 1
ATOM 1409 C C . ALA A 1 182 ? 21.199 -23.579 -22.900 1.00 53.91 182 ALA A C 1
ATOM 1411 O O . ALA A 1 182 ? 22.353 -23.723 -22.491 1.00 53.91 182 ALA A O 1
ATOM 1412 N N . TRP A 1 183 ? 20.305 -22.872 -22.198 1.00 58.16 183 TRP A N 1
ATOM 1413 C CA . TRP A 1 183 ? 20.633 -22.292 -20.887 1.00 58.16 183 TRP A CA 1
ATOM 1414 C C . TRP A 1 183 ? 20.271 -23.195 -19.711 1.00 58.16 183 TRP A C 1
ATOM 1416 O O . TRP A 1 183 ? 19.225 -23.056 -19.087 1.00 58.16 183 TRP A O 1
ATOM 1426 N N . ASN A 1 184 ? 21.204 -24.087 -19.376 1.00 54.66 184 ASN A N 1
ATOM 1427 C CA . ASN A 1 184 ? 21.267 -24.723 -18.061 1.00 54.66 184 ASN A CA 1
ATOM 1428 C C . ASN A 1 184 ? 22.106 -23.881 -17.082 1.00 54.66 184 ASN A C 1
ATOM 1430 O O . ASN A 1 184 ? 22.829 -22.963 -17.474 1.00 54.66 184 ASN A O 1
ATOM 1434 N N . ALA A 1 185 ? 21.993 -24.208 -15.794 1.00 53.00 185 ALA A N 1
ATOM 1435 C CA . ALA A 1 185 ? 22.398 -23.431 -14.624 1.00 53.00 185 ALA A CA 1
ATOM 1436 C C . ALA A 1 185 ? 23.896 -23.063 -14.469 1.00 53.00 185 ALA A C 1
ATOM 1438 O O . ALA A 1 185 ? 24.235 -22.525 -13.425 1.00 53.00 185 ALA A O 1
ATOM 1439 N N . ASP A 1 186 ? 24.761 -23.232 -15.474 1.00 54.50 186 ASP A N 1
ATOM 1440 C CA . ASP A 1 186 ? 26.223 -23.032 -15.382 1.00 54.50 186 ASP A CA 1
ATOM 1441 C C . ASP A 1 186 ? 26.797 -22.202 -16.541 1.00 54.50 186 ASP A C 1
ATOM 1443 O O . ASP A 1 186 ? 27.711 -22.607 -17.259 1.00 54.50 186 ASP A O 1
ATOM 1447 N N . ILE A 1 187 ? 26.247 -21.009 -16.769 1.00 67.00 187 ILE A N 1
ATOM 1448 C CA . ILE A 1 187 ? 26.760 -20.129 -17.819 1.00 67.00 187 ILE A CA 1
ATOM 1449 C C . ILE A 1 187 ? 27.214 -18.792 -17.233 1.00 67.00 187 ILE A C 1
ATOM 1451 O O . ILE A 1 187 ? 26.420 -17.982 -16.757 1.00 67.00 187 ILE A O 1
ATOM 1455 N N . SER A 1 188 ? 28.526 -18.567 -17.315 1.00 77.25 188 SER A N 1
ATOM 1456 C CA . SER A 1 188 ? 29.216 -17.344 -16.901 1.00 77.25 188 SER A CA 1
ATOM 1457 C C . SER A 1 188 ? 29.124 -16.213 -17.927 1.00 77.25 188 SER A C 1
ATOM 1459 O O . SER A 1 188 ? 29.589 -15.113 -17.644 1.00 77.25 188 SER A O 1
ATOM 1461 N N . THR A 1 189 ? 28.554 -16.447 -19.121 1.00 85.12 189 THR A N 1
ATOM 1462 C CA . THR A 1 189 ? 28.479 -15.444 -20.199 1.00 85.12 189 THR A CA 1
ATOM 1463 C C . THR A 1 189 ? 27.172 -15.478 -20.994 1.00 85.12 189 THR A C 1
ATOM 1465 O O . THR A 1 189 ? 26.639 -16.542 -21.277 1.00 85.12 189 THR A O 1
ATOM 1468 N N . ALA A 1 190 ? 26.666 -14.329 -21.432 1.00 85.94 190 ALA A N 1
ATOM 1469 C CA . ALA A 1 190 ? 25.464 -14.243 -22.264 1.00 85.94 190 ALA A CA 1
ATOM 1470 C C . ALA A 1 190 ? 25.633 -13.265 -23.431 1.00 85.94 190 ALA A C 1
ATOM 1472 O O . ALA A 1 190 ? 26.552 -12.450 -23.384 1.00 85.94 190 ALA A O 1
ATOM 1473 N N . PRO A 1 191 ? 24.793 -13.339 -24.481 1.00 88.50 191 PRO A N 1
ATOM 1474 C CA . PRO A 1 191 ? 24.742 -12.349 -25.541 1.00 88.50 191 PRO A CA 1
ATOM 1475 C C . PRO A 1 191 ? 24.641 -10.940 -24.969 1.00 88.50 191 PRO A C 1
ATOM 1477 O O . PRO A 1 191 ? 23.945 -10.689 -23.983 1.00 88.50 191 PRO A O 1
ATOM 1480 N N . ALA A 1 192 ? 25.357 -10.019 -25.596 1.00 91.25 192 ALA A N 1
ATOM 1481 C CA . ALA A 1 192 ? 25.471 -8.642 -25.150 1.00 91.25 192 ALA A CA 1
ATOM 1482 C C . ALA A 1 192 ? 24.209 -7.820 -25.478 1.00 91.25 192 ALA A C 1
ATOM 1484 O O . ALA A 1 192 ? 24.269 -6.860 -26.242 1.00 91.25 192 ALA A O 1
ATOM 1485 N N . VAL A 1 193 ? 23.052 -8.175 -24.908 1.00 92.56 193 VAL A N 1
ATOM 1486 C CA . VAL A 1 193 ? 21.754 -7.562 -25.262 1.00 92.56 193 VAL A CA 1
ATOM 1487 C C . VAL A 1 193 ? 21.733 -6.043 -25.063 1.00 92.56 193 VAL A C 1
ATOM 1489 O O . VAL A 1 193 ? 21.153 -5.333 -25.879 1.00 92.56 193 VAL A O 1
ATOM 1492 N N . LEU A 1 194 ? 22.442 -5.518 -24.055 1.00 93.88 194 LEU A N 1
ATOM 1493 C CA . LEU A 1 194 ? 22.618 -4.074 -23.881 1.00 93.88 194 LEU A CA 1
ATOM 1494 C C . LEU A 1 194 ? 23.361 -3.434 -25.064 1.00 93.88 194 LEU A C 1
ATOM 1496 O O . LEU A 1 194 ? 22.940 -2.394 -25.561 1.00 93.88 194 LEU A O 1
ATOM 1500 N N . VAL A 1 195 ? 24.430 -4.069 -25.549 1.00 94.69 195 VAL A N 1
ATOM 1501 C CA . VAL A 1 195 ? 25.196 -3.605 -26.718 1.00 94.69 195 VAL A CA 1
ATOM 1502 C C . VAL A 1 195 ? 24.323 -3.633 -27.969 1.00 94.69 195 VAL A C 1
ATOM 1504 O O . VAL A 1 195 ? 24.342 -2.676 -28.742 1.00 94.69 195 VAL A O 1
ATOM 1507 N N . PHE A 1 196 ? 23.525 -4.689 -28.145 1.00 95.25 196 PHE A N 1
ATOM 1508 C CA . PHE A 1 196 ? 22.596 -4.824 -29.270 1.00 95.25 196 PHE A CA 1
ATOM 1509 C C . PHE A 1 196 ? 21.557 -3.704 -29.267 1.00 95.25 196 PHE A C 1
ATOM 1511 O O . PHE A 1 196 ? 21.408 -3.014 -30.274 1.00 95.25 196 PHE A O 1
ATOM 1518 N N . ALA A 1 197 ? 20.919 -3.454 -28.120 1.00 95.25 197 ALA A N 1
ATOM 1519 C CA . ALA A 1 197 ? 19.981 -2.350 -27.972 1.00 95.25 197 ALA A CA 1
ATOM 1520 C C . ALA A 1 197 ? 20.643 -1.002 -28.296 1.00 95.25 197 ALA A C 1
ATOM 1522 O O . ALA A 1 197 ? 20.135 -0.261 -29.132 1.00 95.25 197 ALA A O 1
ATOM 1523 N N . ILE A 1 198 ? 21.802 -0.692 -27.701 1.00 95.62 198 ILE A N 1
ATOM 1524 C CA . ILE A 1 198 ? 22.478 0.598 -27.918 1.00 95.62 198 ILE A CA 1
ATOM 1525 C C . ILE A 1 198 ? 22.843 0.790 -29.392 1.00 95.62 198 ILE A C 1
ATOM 1527 O O . ILE A 1 198 ? 22.501 1.817 -29.977 1.00 95.62 198 ILE A O 1
ATOM 1531 N N . ALA A 1 199 ? 23.534 -0.181 -29.992 1.00 96.19 199 ALA A N 1
ATOM 1532 C CA . ALA A 1 199 ? 24.074 -0.047 -31.341 1.00 96.19 199 ALA A CA 1
ATOM 1533 C C . ALA A 1 199 ? 22.965 0.075 -32.398 1.00 96.19 199 ALA A C 1
ATOM 1535 O O . ALA A 1 199 ? 23.013 0.938 -33.279 1.00 96.19 199 ALA A O 1
ATOM 1536 N N . VAL A 1 200 ? 21.931 -0.761 -32.287 1.00 96.44 200 VAL A N 1
ATOM 1537 C CA . VAL A 1 200 ? 20.818 -0.769 -33.239 1.00 96.44 200 VAL A CA 1
ATOM 1538 C C . VAL A 1 200 ? 19.954 0.483 -33.090 1.00 96.44 200 VAL A C 1
ATOM 1540 O O . VAL A 1 200 ? 19.605 1.094 -34.099 1.00 96.44 200 VAL A O 1
ATOM 1543 N N . LEU A 1 201 ? 19.629 0.908 -31.863 1.00 96.31 201 LEU A N 1
ATOM 1544 C CA . LEU A 1 201 ? 18.797 2.097 -31.627 1.00 96.31 201 LEU A CA 1
ATOM 1545 C C . LEU A 1 201 ? 19.505 3.389 -32.038 1.00 96.31 201 LEU A C 1
ATOM 1547 O O . LEU A 1 201 ? 18.879 4.283 -32.615 1.00 96.31 201 LEU A O 1
ATOM 1551 N N . ALA A 1 202 ? 20.812 3.487 -31.780 1.00 96.00 202 ALA A N 1
ATOM 1552 C CA . ALA A 1 202 ? 21.583 4.673 -32.118 1.00 96.00 202 ALA A CA 1
ATOM 1553 C C . ALA A 1 202 ? 21.597 4.925 -33.632 1.00 96.00 202 ALA A C 1
ATOM 1555 O O . ALA A 1 202 ? 21.267 6.025 -34.082 1.00 96.00 202 ALA A O 1
ATOM 1556 N N . VAL A 1 203 ? 21.926 3.904 -34.427 1.00 95.12 203 VAL A N 1
ATOM 1557 C CA . VAL A 1 203 ? 21.947 3.997 -35.896 1.00 95.12 203 VAL A CA 1
ATOM 1558 C C . VAL A 1 203 ? 20.529 4.018 -36.472 1.00 95.12 203 VAL A C 1
ATOM 1560 O O . VAL A 1 203 ? 20.231 4.811 -37.365 1.00 95.12 203 VAL A O 1
ATOM 1563 N N . GLY A 1 204 ? 19.625 3.233 -35.894 1.00 94.00 204 GLY A N 1
ATOM 1564 C CA . GLY A 1 204 ? 18.275 2.974 -36.383 1.00 94.00 204 GLY A CA 1
ATOM 1565 C C . GLY A 1 204 ? 18.193 1.585 -37.038 1.00 94.00 204 GLY A C 1
ATOM 1566 O O . GLY A 1 204 ? 19.059 1.274 -37.863 1.00 94.00 204 GLY A O 1
ATOM 1567 N N . PRO A 1 205 ? 17.155 0.770 -36.748 1.00 92.94 205 PRO A N 1
ATOM 1568 C CA . PRO A 1 205 ? 17.051 -0.613 -37.234 1.00 92.94 205 PRO A CA 1
ATOM 1569 C C . PRO A 1 205 ? 17.250 -0.767 -38.748 1.00 92.94 205 PRO A C 1
ATOM 1571 O O . PRO A 1 205 ? 18.047 -1.588 -39.188 1.00 92.94 205 PRO A O 1
ATOM 1574 N N . THR A 1 206 ? 16.631 0.102 -39.554 1.00 91.75 206 THR A N 1
ATOM 1575 C CA . THR A 1 206 ? 16.730 0.058 -41.023 1.00 91.75 206 THR A CA 1
ATOM 1576 C C . THR A 1 206 ? 18.160 0.244 -41.537 1.00 91.75 206 THR A C 1
ATOM 1578 O O . THR A 1 206 ? 18.583 -0.438 -42.473 1.00 91.75 206 THR A O 1
ATOM 1581 N N . TYR A 1 207 ? 18.906 1.187 -40.951 1.00 94.00 207 TYR A N 1
ATOM 1582 C CA . TYR A 1 207 ? 20.299 1.447 -41.318 1.00 94.00 207 TYR A CA 1
ATOM 1583 C C . TYR A 1 207 ? 21.214 0.344 -40.788 1.00 94.00 207 TYR A C 1
ATOM 1585 O O . TYR A 1 207 ? 22.153 -0.042 -41.478 1.00 94.00 207 TYR A O 1
ATOM 1593 N N . PHE A 1 208 ? 20.909 -0.207 -39.611 1.00 94.44 208 PHE A N 1
ATOM 1594 C CA . PHE A 1 208 ? 21.627 -1.346 -39.048 1.00 94.44 208 PHE A CA 1
ATOM 1595 C C . PHE A 1 208 ? 21.489 -2.603 -39.917 1.00 94.44 208 PHE A C 1
ATOM 1597 O O . PHE A 1 208 ? 22.483 -3.266 -40.205 1.00 94.44 208 PHE A O 1
ATOM 1604 N N . GLU A 1 209 ? 20.295 -2.895 -40.429 1.00 92.12 209 GLU A N 1
ATOM 1605 C CA . GLU A 1 209 ? 20.067 -3.972 -41.400 1.00 92.12 209 GLU A CA 1
ATOM 1606 C C . GLU A 1 209 ? 20.734 -3.720 -42.750 1.00 92.12 209 GLU A C 1
ATOM 1608 O O . GLU A 1 209 ? 21.098 -4.673 -43.430 1.00 92.12 209 GLU A O 1
ATOM 1613 N N . ASN A 1 210 ? 20.907 -2.463 -43.159 1.00 92.88 210 ASN A N 1
ATOM 1614 C CA . ASN A 1 210 ? 21.403 -2.099 -44.485 1.00 92.88 210 ASN A CA 1
ATOM 1615 C C . ASN A 1 210 ? 22.507 -1.033 -44.376 1.00 92.88 210 ASN A C 1
ATOM 1617 O O . ASN A 1 210 ? 22.267 0.130 -44.718 1.00 92.88 210 ASN A O 1
ATOM 1621 N N . PRO A 1 211 ? 23.729 -1.405 -43.948 1.00 91.19 211 PRO A N 1
ATOM 1622 C CA . PRO A 1 211 ? 24.801 -0.461 -43.622 1.00 91.19 211 PRO A CA 1
ATOM 1623 C C . PRO A 1 211 ? 25.183 0.430 -44.806 1.00 91.19 211 PRO A C 1
ATOM 1625 O O . PRO A 1 211 ? 25.471 1.604 -44.616 1.00 91.19 211 PRO A O 1
ATOM 1628 N N . GLY A 1 212 ? 25.072 -0.066 -46.046 1.00 90.12 212 GLY A N 1
ATOM 1629 C CA . GLY A 1 212 ? 25.327 0.728 -47.255 1.00 90.12 212 GLY A CA 1
ATOM 1630 C C . GLY A 1 212 ? 24.380 1.922 -47.461 1.00 90.12 212 GLY A C 1
ATOM 1631 O O . GLY A 1 212 ? 24.669 2.794 -48.279 1.00 90.12 212 GLY A O 1
ATOM 1632 N N . ARG A 1 213 ? 23.253 1.992 -46.735 1.00 91.62 213 ARG A N 1
ATOM 1633 C CA . ARG A 1 213 ? 22.353 3.160 -46.735 1.00 91.62 213 ARG A CA 1
ATOM 1634 C C . ARG A 1 213 ? 22.790 4.243 -45.750 1.00 91.62 213 ARG A C 1
ATOM 1636 O O . ARG A 1 213 ? 22.370 5.388 -45.902 1.00 91.62 213 ARG A O 1
ATOM 1643 N N . PHE A 1 214 ? 23.613 3.907 -44.759 1.00 92.81 214 PHE A N 1
ATOM 1644 C CA . PHE A 1 214 ? 24.161 4.875 -43.820 1.00 92.81 214 PHE A CA 1
ATOM 1645 C C . PHE A 1 214 ? 25.377 5.552 -44.456 1.00 92.81 214 PHE A C 1
ATOM 1647 O O . PHE A 1 214 ? 26.422 4.937 -44.651 1.00 92.81 214 PHE A O 1
ATOM 1654 N N . ARG A 1 215 ? 25.231 6.828 -44.820 1.00 87.00 215 ARG A N 1
ATOM 1655 C CA . ARG A 1 215 ? 26.331 7.637 -45.354 1.00 87.00 215 ARG A CA 1
ATOM 1656 C C . ARG A 1 215 ? 26.899 8.487 -44.233 1.00 87.00 215 ARG A C 1
ATOM 1658 O O . ARG A 1 215 ? 26.209 9.385 -43.758 1.00 87.00 215 ARG A O 1
ATOM 1665 N N . GLY A 1 216 ? 28.131 8.200 -43.835 1.00 88.50 216 GLY A N 1
ATOM 1666 C CA . GLY A 1 216 ? 28.797 8.958 -42.789 1.00 88.50 216 GLY A CA 1
ATOM 1667 C C . GLY A 1 216 ? 29.650 8.121 -41.862 1.00 88.50 216 GLY A C 1
ATOM 1668 O O . GLY A 1 216 ? 29.748 6.903 -42.004 1.00 88.50 216 GLY A O 1
ATOM 1669 N N . GLU A 1 217 ? 30.226 8.802 -40.882 1.00 95.12 217 GLU A N 1
ATOM 1670 C CA . GLU A 1 217 ? 31.024 8.186 -39.832 1.00 95.12 217 GLU A CA 1
ATOM 1671 C C . GLU A 1 217 ? 30.312 8.256 -38.478 1.00 95.12 217 GLU A C 1
ATOM 1673 O O . GLU A 1 217 ? 29.608 9.228 -38.168 1.00 95.12 217 GLU A O 1
ATOM 1678 N N . ILE A 1 218 ? 30.485 7.199 -37.684 1.00 97.50 218 ILE A N 1
ATOM 1679 C CA . ILE A 1 218 ? 29.963 7.076 -36.326 1.00 97.50 218 ILE A CA 1
ATOM 1680 C C . ILE A 1 218 ? 31.095 7.368 -35.340 1.00 97.50 218 ILE A C 1
ATOM 1682 O O . ILE A 1 218 ? 32.142 6.732 -35.397 1.00 97.50 218 ILE A O 1
ATOM 1686 N N . LEU A 1 219 ? 30.877 8.276 -34.394 1.00 97.38 219 LEU A N 1
ATOM 1687 C CA . LEU A 1 219 ? 31.763 8.452 -33.245 1.00 97.38 219 LEU A CA 1
ATOM 1688 C C . LEU A 1 219 ? 31.221 7.653 -32.057 1.00 97.38 219 LEU A C 1
ATOM 1690 O O . LEU A 1 219 ? 30.072 7.853 -31.658 1.00 97.38 219 LEU A O 1
ATOM 1694 N N . VAL A 1 220 ? 32.035 6.785 -31.462 1.00 97.31 220 VAL A N 1
ATOM 1695 C CA . VAL A 1 220 ? 31.699 6.074 -30.216 1.00 97.31 220 VAL A CA 1
ATOM 1696 C C . VAL A 1 220 ? 32.567 6.613 -29.085 1.00 97.31 220 VAL A C 1
ATOM 1698 O O . VAL A 1 220 ? 33.794 6.534 -29.163 1.00 97.31 220 VAL A O 1
ATOM 1701 N N . THR A 1 221 ? 31.945 7.168 -28.041 1.00 95.56 221 THR A N 1
ATOM 1702 C CA . THR A 1 221 ? 32.660 7.599 -26.827 1.00 95.56 221 THR A CA 1
ATOM 1703 C C . THR A 1 221 ? 32.809 6.456 -25.830 1.00 95.56 221 THR A C 1
ATOM 1705 O O . THR A 1 221 ? 32.057 5.485 -25.889 1.00 95.56 221 THR A O 1
ATOM 1708 N N . HIS A 1 222 ? 33.777 6.583 -24.915 1.00 94.19 222 HIS A N 1
ATOM 1709 C CA . HIS A 1 222 ? 34.150 5.536 -23.958 1.00 94.19 222 HIS A CA 1
ATOM 1710 C C . HIS A 1 222 ? 34.470 4.207 -24.657 1.00 94.19 222 HIS A C 1
ATOM 1712 O O . HIS A 1 222 ? 34.067 3.135 -24.215 1.00 94.19 222 HIS A O 1
ATOM 1718 N N . ALA A 1 223 ? 35.171 4.275 -25.790 1.00 93.62 223 ALA A N 1
ATOM 1719 C CA . ALA A 1 223 ? 35.480 3.108 -26.614 1.00 93.62 223 ALA A CA 1
ATOM 1720 C C . ALA A 1 223 ? 36.422 2.092 -25.936 1.00 93.62 223 ALA A C 1
ATOM 1722 O O . ALA A 1 223 ? 36.592 0.991 -26.449 1.00 93.62 223 ALA A O 1
ATOM 1723 N N . ASP A 1 224 ? 37.015 2.459 -24.801 1.00 92.94 224 ASP A N 1
ATOM 1724 C CA . ASP A 1 224 ? 37.805 1.641 -23.879 1.00 92.94 224 ASP A CA 1
ATOM 1725 C C . ASP A 1 224 ? 36.968 0.981 -22.767 1.00 92.94 224 ASP A C 1
ATOM 1727 O O . ASP A 1 224 ? 37.466 0.107 -22.054 1.00 92.94 224 ASP A O 1
ATOM 1731 N N . SER A 1 225 ? 35.689 1.344 -22.628 1.00 91.31 225 SER A N 1
ATOM 1732 C CA . SER A 1 225 ? 34.765 0.671 -21.716 1.00 91.31 225 SER A CA 1
ATOM 1733 C C . SER A 1 225 ? 34.383 -0.711 -22.251 1.00 91.31 225 SER A C 1
ATOM 1735 O O . SER A 1 225 ? 34.383 -0.966 -23.457 1.00 91.31 225 SER A O 1
ATOM 1737 N N . GLN A 1 226 ? 33.987 -1.622 -21.358 1.00 88.50 226 GLN A N 1
ATOM 1738 C CA . GLN A 1 226 ? 33.533 -2.955 -21.762 1.00 88.50 226 GLN A CA 1
ATOM 1739 C C . GLN A 1 226 ? 32.374 -2.894 -22.777 1.00 88.50 226 GLN A C 1
ATOM 1741 O O . GLN A 1 226 ? 32.344 -3.673 -23.730 1.00 88.50 226 GLN A O 1
ATOM 1746 N N . THR A 1 227 ? 31.436 -1.964 -22.583 1.00 91.44 227 THR A N 1
ATOM 1747 C CA . THR A 1 227 ? 30.293 -1.753 -23.480 1.00 91.44 227 THR A CA 1
ATOM 1748 C C . THR A 1 227 ? 30.740 -1.084 -24.783 1.00 91.44 227 THR A C 1
ATOM 1750 O O . THR A 1 227 ? 30.359 -1.538 -25.862 1.00 91.44 227 THR A O 1
ATOM 1753 N N . GLY A 1 228 ? 31.589 -0.056 -24.705 1.00 93.25 228 GLY A N 1
ATOM 1754 C CA . GLY A 1 228 ? 32.106 0.690 -25.853 1.00 93.25 228 GLY A CA 1
ATOM 1755 C C . GLY A 1 228 ? 32.905 -0.181 -26.821 1.00 93.25 228 GLY A C 1
ATOM 1756 O O . GLY A 1 228 ? 32.628 -0.158 -28.022 1.00 93.25 228 GLY A O 1
ATOM 1757 N N . ILE A 1 229 ? 33.805 -1.029 -26.309 1.00 93.94 229 ILE A N 1
ATOM 1758 C CA . ILE A 1 229 ? 34.579 -1.989 -27.118 1.00 93.94 229 ILE A CA 1
ATOM 1759 C C . ILE A 1 229 ? 33.640 -2.874 -27.946 1.00 93.94 229 ILE A C 1
ATOM 1761 O O . ILE A 1 229 ? 33.844 -3.055 -29.148 1.00 93.94 229 ILE A O 1
ATOM 1765 N N . GLN A 1 230 ? 32.585 -3.410 -27.327 1.00 94.12 230 GLN A N 1
ATOM 1766 C CA . GLN A 1 230 ? 31.651 -4.305 -28.010 1.00 94.12 230 GLN A CA 1
ATOM 1767 C C . GLN A 1 230 ? 30.745 -3.570 -29.009 1.00 94.12 230 GLN A C 1
ATOM 1769 O O . GLN A 1 230 ? 30.431 -4.133 -30.058 1.00 94.12 230 GLN A O 1
ATOM 1774 N N . ILE A 1 231 ? 30.367 -2.312 -28.741 1.00 95.62 231 ILE A N 1
ATOM 1775 C CA . ILE A 1 231 ? 29.650 -1.466 -29.712 1.00 95.62 231 ILE A CA 1
ATOM 1776 C C . ILE A 1 231 ? 30.511 -1.256 -30.961 1.00 95.62 231 ILE A C 1
ATOM 1778 O O . ILE A 1 231 ? 30.035 -1.464 -32.078 1.00 95.62 231 ILE A O 1
ATOM 1782 N N . VAL A 1 232 ? 31.785 -0.890 -30.784 1.00 96.56 232 VAL A N 1
ATOM 1783 C CA . VAL A 1 232 ? 32.727 -0.695 -31.898 1.00 96.56 232 VAL A CA 1
ATOM 1784 C C . VAL A 1 232 ? 32.883 -1.992 -32.692 1.00 96.56 232 VAL A C 1
ATOM 1786 O O . VAL A 1 232 ? 32.757 -1.979 -33.916 1.00 96.56 232 VAL A O 1
ATOM 1789 N N . GLN A 1 233 ? 33.078 -3.128 -32.016 1.00 94.69 233 GLN A N 1
ATOM 1790 C CA . GLN A 1 233 ? 33.163 -4.438 -32.669 1.00 94.69 233 GLN A CA 1
ATOM 1791 C C . GLN A 1 233 ? 31.907 -4.766 -33.479 1.00 94.69 233 GLN A C 1
ATOM 1793 O O . GLN A 1 233 ? 32.023 -5.213 -34.619 1.00 94.69 233 GLN A O 1
ATOM 1798 N N . LEU A 1 234 ? 30.713 -4.527 -32.931 1.00 94.94 234 LEU A N 1
ATOM 1799 C CA . LEU A 1 234 ? 29.453 -4.783 -33.627 1.00 94.94 234 LEU A CA 1
ATOM 1800 C C . LEU A 1 234 ? 29.304 -3.917 -34.881 1.00 94.94 234 LEU A C 1
ATOM 1802 O O . LEU A 1 234 ? 28.907 -4.414 -35.936 1.00 94.94 234 LEU A O 1
ATOM 1806 N N . TYR A 1 235 ? 29.661 -2.637 -34.793 1.00 96.50 235 TYR A N 1
ATOM 1807 C CA . TYR A 1 235 ? 29.616 -1.738 -35.940 1.00 96.50 235 TYR A CA 1
ATOM 1808 C C . TYR A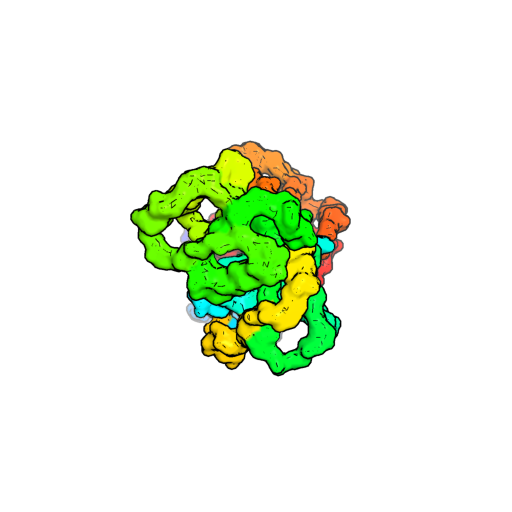 1 235 ? 30.615 -2.116 -37.033 1.00 96.50 235 TYR A C 1
ATOM 1810 O O . TYR A 1 235 ? 30.238 -2.150 -38.206 1.00 96.50 235 TYR A O 1
ATOM 1818 N N . LEU A 1 236 ? 31.849 -2.470 -36.665 1.00 94.06 236 LEU A N 1
ATOM 1819 C CA . LEU A 1 236 ? 32.853 -2.950 -37.618 1.00 94.06 236 LEU A CA 1
ATOM 1820 C C . LEU A 1 236 ? 32.424 -4.273 -38.268 1.00 94.06 236 LEU A C 1
ATOM 1822 O O . LEU A 1 236 ? 32.540 -4.418 -39.482 1.00 94.06 236 LEU A O 1
ATOM 1826 N N . LEU A 1 237 ? 31.852 -5.204 -37.494 1.00 91.25 237 LEU A N 1
ATOM 1827 C CA . LEU A 1 237 ? 31.278 -6.452 -38.016 1.00 91.25 237 LEU A CA 1
ATOM 1828 C C . LEU A 1 237 ? 30.153 -6.195 -39.022 1.00 91.25 237 LEU A C 1
ATOM 1830 O O . LEU A 1 237 ? 30.002 -6.956 -39.979 1.00 91.25 237 LEU A O 1
ATOM 1834 N N . ARG A 1 238 ? 29.361 -5.136 -38.818 1.00 92.56 238 ARG A N 1
ATOM 1835 C CA . ARG A 1 238 ? 28.289 -4.758 -39.741 1.00 92.56 238 ARG A CA 1
ATOM 1836 C C . ARG A 1 238 ? 28.796 -3.982 -40.960 1.00 92.56 238 ARG A C 1
ATOM 1838 O O . ARG A 1 238 ? 28.095 -3.974 -41.967 1.00 92.56 238 ARG A O 1
ATOM 1845 N N . GLY A 1 239 ? 29.997 -3.408 -40.905 1.00 93.38 239 GLY A N 1
ATOM 1846 C CA . GLY A 1 239 ? 30.611 -2.647 -41.997 1.00 93.38 239 GLY A CA 1
ATOM 1847 C C . GLY A 1 239 ? 30.401 -1.133 -41.912 1.00 93.38 239 GLY A C 1
ATOM 1848 O O . GLY A 1 239 ? 30.421 -0.464 -42.942 1.00 93.38 239 GLY A O 1
ATOM 1849 N N . PHE A 1 240 ? 30.173 -0.584 -40.716 1.00 96.19 240 PHE A N 1
ATOM 1850 C CA . PHE A 1 240 ? 30.137 0.865 -40.502 1.00 96.19 240 PHE A CA 1
ATOM 1851 C C . PHE A 1 240 ? 31.541 1.453 -40.319 1.00 96.19 240 PHE A C 1
ATOM 1853 O O . PHE A 1 240 ? 32.428 0.807 -39.761 1.00 96.19 240 PHE A O 1
ATOM 1860 N N . CYS A 1 241 ? 31.714 2.714 -40.718 1.00 95.19 241 CYS A N 1
ATOM 1861 C CA . CYS A 1 241 ? 32.902 3.504 -40.399 1.00 95.19 241 CYS A CA 1
ATOM 1862 C C . CYS A 1 241 ? 32.776 4.077 -38.984 1.00 95.19 241 CYS A C 1
ATOM 1864 O O . CYS A 1 241 ? 31.791 4.759 -38.681 1.00 95.19 241 CYS A O 1
ATOM 1866 N N . VAL A 1 242 ? 33.762 3.800 -38.127 1.00 96.56 242 VAL A N 1
ATOM 1867 C CA . VAL A 1 242 ? 33.733 4.180 -36.712 1.00 96.56 242 VAL A CA 1
ATOM 1868 C C . VAL A 1 242 ? 35.026 4.881 -36.311 1.00 96.56 242 VAL A C 1
ATOM 1870 O O . VAL A 1 242 ? 36.105 4.308 -36.445 1.00 96.56 242 VAL A O 1
ATOM 1873 N N . THR A 1 243 ? 34.894 6.068 -35.725 1.00 96.06 243 THR A N 1
ATOM 1874 C CA . THR A 1 243 ? 35.942 6.727 -34.940 1.00 96.06 243 THR A CA 1
ATOM 1875 C C . THR A 1 243 ? 35.661 6.520 -33.452 1.00 96.06 243 THR A C 1
ATOM 1877 O O . THR A 1 243 ? 34.513 6.525 -33.002 1.00 96.06 243 THR A O 1
ATOM 1880 N N . THR A 1 244 ? 36.715 6.349 -32.663 1.00 96.00 244 THR A N 1
ATOM 1881 C CA . THR A 1 244 ? 36.631 6.080 -31.224 1.00 96.00 244 THR A CA 1
ATOM 1882 C C . THR A 1 244 ? 37.132 7.252 -30.393 1.00 96.00 244 THR A C 1
ATOM 1884 O O . THR A 1 244 ? 38.150 7.857 -30.727 1.00 96.00 244 THR A O 1
ATOM 1887 N N . LEU A 1 245 ? 36.474 7.508 -29.266 1.00 94.62 245 LEU A N 1
ATOM 1888 C CA . LEU A 1 245 ? 36.905 8.450 -28.237 1.00 94.62 245 LEU A CA 1
ATOM 1889 C C . LEU A 1 245 ? 36.965 7.722 -26.887 1.00 94.62 245 LEU A C 1
ATOM 1891 O O . LEU A 1 245 ? 36.017 7.030 -26.524 1.00 94.62 245 LEU A O 1
ATOM 1895 N N . MET A 1 246 ? 38.064 7.870 -26.148 1.00 92.69 246 MET A N 1
ATOM 1896 C CA . MET A 1 246 ? 38.267 7.189 -24.859 1.00 92.69 246 MET A CA 1
ATOM 1897 C C . MET A 1 246 ? 37.499 7.876 -23.720 1.00 92.69 246 MET A C 1
ATOM 1899 O O . MET A 1 246 ? 37.166 9.058 -23.821 1.00 92.69 246 MET A O 1
ATOM 1903 N N . GLN A 1 247 ? 37.227 7.157 -22.629 1.00 88.12 247 GLN A N 1
ATOM 1904 C CA . GLN A 1 247 ? 36.446 7.634 -21.478 1.00 88.12 247 GLN A CA 1
ATOM 1905 C C . GLN A 1 247 ? 37.026 8.905 -20.834 1.00 88.12 247 GLN A C 1
ATOM 1907 O O . GLN A 1 247 ? 36.282 9.770 -20.372 1.00 88.12 247 GLN A O 1
ATOM 1912 N N . HIS A 1 248 ? 38.353 9.027 -20.808 1.00 86.62 248 HIS A N 1
ATOM 1913 C CA . HIS A 1 248 ? 39.067 10.145 -20.184 1.00 86.62 248 HIS A CA 1
ATOM 1914 C C . HIS A 1 248 ? 39.529 11.214 -21.181 1.00 86.62 248 HIS A C 1
ATOM 1916 O O . HIS A 1 248 ? 40.463 11.958 -20.886 1.00 86.62 248 HIS A O 1
ATOM 1922 N N . ALA A 1 249 ? 38.896 11.293 -22.354 1.00 86.62 249 ALA A N 1
ATOM 1923 C CA . ALA A 1 249 ? 39.220 12.323 -23.327 1.00 86.62 249 ALA A CA 1
ATOM 1924 C C . ALA A 1 249 ? 38.979 13.729 -22.754 1.00 86.62 249 ALA A C 1
ATOM 1926 O O . ALA A 1 249 ? 37.920 14.032 -22.204 1.00 86.62 249 ALA A O 1
ATOM 1927 N N . THR A 1 250 ? 39.976 14.590 -22.901 1.00 87.31 250 THR A N 1
ATOM 1928 C CA . THR A 1 250 ? 39.929 15.996 -22.496 1.00 87.31 250 THR A CA 1
ATOM 1929 C C . THR A 1 250 ? 39.138 16.839 -23.498 1.00 87.31 250 THR A C 1
ATOM 1931 O O . THR A 1 250 ? 39.091 16.528 -24.689 1.00 87.31 250 THR A O 1
ATOM 1934 N N . ASP A 1 251 ? 38.605 17.983 -23.061 1.00 84.25 251 ASP A N 1
ATOM 1935 C CA . ASP A 1 251 ? 37.930 18.942 -23.954 1.00 84.25 251 ASP A CA 1
ATOM 1936 C C . ASP A 1 251 ? 38.816 19.374 -25.135 1.00 84.25 251 ASP A C 1
ATOM 1938 O O . ASP A 1 251 ? 38.326 19.624 -26.237 1.00 84.25 251 ASP A O 1
ATOM 1942 N N . SER A 1 252 ? 40.138 19.427 -24.925 1.00 84.69 252 SER A N 1
ATOM 1943 C CA . SER A 1 252 ? 41.113 19.717 -25.981 1.00 84.69 252 SER A CA 1
ATOM 1944 C C . SER A 1 252 ? 41.170 18.606 -27.030 1.00 84.69 252 SER A C 1
ATOM 1946 O O . SER A 1 252 ? 41.222 18.899 -28.221 1.00 84.69 252 SER A O 1
ATOM 1948 N N . GLU A 1 253 ? 41.143 17.340 -26.612 1.00 86.62 253 GLU A N 1
ATOM 1949 C CA . GLU A 1 253 ? 41.131 16.188 -27.520 1.00 86.62 253 GLU A CA 1
ATOM 1950 C C . GLU A 1 253 ? 39.819 16.104 -28.296 1.00 86.62 253 GLU A C 1
ATOM 1952 O O . GLU A 1 253 ? 39.846 15.889 -29.507 1.00 86.62 253 GLU A O 1
ATOM 1957 N N . ILE A 1 254 ? 38.688 16.372 -27.639 1.00 87.19 254 ILE A N 1
ATOM 1958 C CA . ILE A 1 254 ? 37.385 16.459 -28.309 1.00 87.19 254 ILE A CA 1
ATOM 1959 C C . ILE A 1 254 ? 37.392 17.609 -29.325 1.00 87.19 254 ILE A C 1
ATOM 1961 O O . ILE A 1 254 ? 36.940 17.437 -30.454 1.00 87.19 254 ILE A O 1
ATOM 1965 N N . GLY A 1 255 ? 37.962 18.762 -28.966 1.00 83.81 255 GLY A N 1
ATOM 1966 C CA . GLY A 1 255 ? 38.066 19.928 -29.846 1.00 83.81 255 GLY A CA 1
ATOM 1967 C C . GLY A 1 255 ? 38.998 19.756 -31.052 1.00 83.81 255 GLY A C 1
ATOM 1968 O O . GLY A 1 255 ? 38.912 20.547 -31.990 1.00 83.81 255 GLY A O 1
ATOM 1969 N N . ARG A 1 256 ? 39.878 18.744 -31.055 1.00 87.88 256 ARG A N 1
ATOM 1970 C CA . ARG A 1 256 ? 40.729 18.399 -32.212 1.00 87.88 256 ARG A CA 1
ATOM 1971 C C . ARG A 1 256 ? 40.003 17.553 -33.254 1.00 87.88 256 ARG A C 1
ATOM 1973 O O . ARG A 1 256 ? 40.496 17.449 -34.377 1.00 87.88 256 ARG A O 1
ATOM 1980 N N . LEU A 1 257 ? 38.875 16.938 -32.899 1.00 90.81 257 LEU A N 1
ATOM 1981 C CA . LEU A 1 257 ? 38.068 16.188 -33.853 1.00 90.81 257 LEU A CA 1
ATOM 1982 C C . LEU A 1 257 ? 37.454 17.139 -34.896 1.00 90.81 257 LEU A C 1
ATOM 1984 O O . LEU A 1 257 ? 37.136 18.289 -34.579 1.00 90.81 257 LEU A O 1
ATOM 1988 N N . PRO A 1 258 ? 37.285 16.689 -36.151 1.00 88.94 258 PRO A N 1
ATOM 1989 C CA . PRO A 1 258 ? 36.750 17.535 -37.207 1.00 88.94 258 PRO A CA 1
ATOM 1990 C C . PRO A 1 258 ? 35.296 17.932 -36.910 1.00 88.94 258 PRO A C 1
ATOM 1992 O O . PRO A 1 258 ? 34.427 17.085 -36.693 1.00 88.94 258 PRO A O 1
ATOM 1995 N N . ASN A 1 259 ? 35.026 19.240 -36.911 1.00 88.12 259 ASN A N 1
ATOM 1996 C CA . ASN A 1 259 ? 33.669 19.768 -36.768 1.00 88.12 259 ASN A CA 1
ATOM 1997 C C . ASN A 1 259 ? 32.820 19.402 -37.990 1.00 88.12 259 ASN A C 1
ATOM 1999 O O . ASN A 1 259 ? 33.310 19.445 -39.119 1.00 88.12 259 ASN A O 1
ATOM 2003 N N . GLY A 1 260 ? 31.534 19.117 -37.780 1.00 87.44 260 GLY A N 1
ATOM 2004 C CA . GLY A 1 260 ? 30.620 18.853 -38.892 1.00 87.44 260 GLY A CA 1
ATOM 2005 C C . GLY A 1 260 ? 30.870 17.544 -39.643 1.00 87.44 260 GLY A C 1
ATOM 2006 O O . GLY A 1 260 ? 30.458 17.445 -40.795 1.00 87.44 260 GLY A O 1
ATOM 2007 N N . HIS A 1 261 ? 31.557 16.573 -39.038 1.00 92.00 261 HIS A N 1
ATOM 2008 C CA . HIS A 1 261 ? 32.046 15.370 -39.722 1.00 92.00 261 HIS A CA 1
ATOM 2009 C C . HIS A 1 261 ? 31.209 14.121 -39.442 1.00 92.00 261 HIS A C 1
ATOM 2011 O O . HIS A 1 261 ? 30.938 13.336 -40.348 1.00 92.00 261 HIS A O 1
ATOM 2017 N N . PHE A 1 262 ? 30.754 13.937 -38.202 1.00 95.88 262 PHE A N 1
ATOM 2018 C CA . PHE A 1 262 ? 30.053 12.714 -37.812 1.00 95.88 262 PHE A CA 1
ATOM 2019 C C . PHE A 1 262 ? 28.553 12.802 -38.104 1.00 95.88 262 PHE A C 1
ATOM 2021 O O . PHE A 1 262 ? 27.902 13.831 -37.908 1.00 95.88 262 PHE A O 1
ATOM 2028 N N . ASN A 1 263 ? 27.965 11.693 -38.541 1.00 95.50 263 ASN A N 1
ATOM 2029 C CA . ASN A 1 263 ? 26.517 11.588 -38.752 1.00 95.50 263 ASN A CA 1
ATOM 2030 C C . ASN A 1 263 ? 25.804 11.020 -37.523 1.00 95.50 263 ASN A C 1
ATOM 2032 O O . ASN A 1 263 ? 24.611 11.253 -37.324 1.00 95.50 263 ASN A O 1
ATOM 2036 N N . LEU A 1 264 ? 26.539 10.303 -36.679 1.00 97.31 264 LEU A N 1
ATOM 2037 C CA . LEU A 1 264 ? 26.034 9.745 -35.439 1.00 97.31 264 LEU A CA 1
ATOM 2038 C C . LEU A 1 264 ? 27.112 9.812 -34.365 1.00 97.31 264 LEU A C 1
ATOM 2040 O O . LEU A 1 264 ? 28.250 9.420 -34.605 1.00 97.31 264 LEU A O 1
ATOM 2044 N N . ILE A 1 265 ? 26.731 10.237 -33.165 1.00 97.19 265 ILE A N 1
ATOM 2045 C CA . ILE A 1 265 ? 27.567 10.111 -31.971 1.00 97.19 265 ILE A CA 1
ATOM 2046 C C . ILE A 1 265 ? 26.849 9.201 -30.980 1.00 97.19 265 ILE A C 1
ATOM 2048 O O . ILE A 1 265 ? 25.761 9.534 -30.513 1.00 97.19 265 ILE A O 1
ATOM 2052 N N . VAL A 1 266 ? 27.452 8.068 -30.635 1.00 97.06 266 VAL A N 1
ATOM 2053 C CA . VAL A 1 266 ? 26.989 7.175 -29.564 1.00 97.06 266 VAL A CA 1
ATOM 2054 C C . VAL A 1 266 ? 27.780 7.506 -28.313 1.00 97.06 266 VAL A C 1
ATOM 2056 O O . VAL A 1 266 ? 29.003 7.371 -28.310 1.00 97.06 266 VAL A O 1
ATOM 2059 N N . SER A 1 267 ? 27.101 7.970 -27.264 1.00 94.44 267 SER A N 1
ATOM 2060 C CA . SER A 1 267 ? 27.790 8.539 -26.106 1.00 94.44 267 SER A CA 1
ATOM 2061 C C . SER A 1 267 ? 27.334 7.967 -24.771 1.00 94.44 267 SER A C 1
ATOM 2063 O O . SER A 1 267 ? 26.132 7.865 -24.518 1.00 94.44 267 SER A O 1
ATOM 2065 N N . GLU A 1 268 ? 28.299 7.664 -23.896 1.00 92.06 268 GLU A N 1
ATOM 2066 C CA . GLU A 1 268 ? 28.039 7.345 -22.483 1.00 92.06 268 GLU A CA 1
ATOM 2067 C C . GLU A 1 268 ? 27.932 8.585 -21.576 1.00 92.06 268 GLU A C 1
ATOM 2069 O O . GLU A 1 268 ? 27.496 8.457 -20.429 1.00 92.06 268 GLU A O 1
ATOM 2074 N N . TYR A 1 269 ? 28.308 9.781 -22.052 1.00 89.94 269 TYR A N 1
ATOM 2075 C CA . TYR A 1 269 ? 28.247 11.003 -21.240 1.00 89.94 269 TYR A CA 1
ATOM 2076 C C . TYR A 1 269 ? 26.808 11.340 -20.836 1.00 89.94 269 TYR A C 1
ATOM 2078 O O . TYR A 1 269 ? 25.865 11.214 -21.624 1.00 89.94 269 TYR A O 1
ATOM 2086 N N . ARG A 1 270 ? 26.652 11.809 -19.595 1.00 87.12 270 ARG A N 1
ATOM 2087 C CA . ARG A 1 270 ? 25.357 12.200 -19.016 1.00 87.12 270 ARG A CA 1
ATOM 2088 C C . ARG A 1 270 ? 25.199 13.710 -18.891 1.00 87.12 270 ARG A C 1
ATOM 2090 O O . ARG A 1 270 ? 24.075 14.196 -18.819 1.00 87.12 270 ARG A O 1
ATOM 2097 N N . ASP A 1 271 ? 26.303 14.444 -18.824 1.00 87.75 271 ASP A N 1
ATOM 2098 C CA . ASP A 1 271 ? 26.297 15.878 -18.598 1.00 87.75 271 ASP A CA 1
ATOM 2099 C C . ASP A 1 271 ? 26.003 16.648 -19.893 1.00 87.75 271 ASP A C 1
ATOM 2101 O O . ASP A 1 271 ? 26.523 16.364 -20.974 1.00 87.75 271 ASP A O 1
ATOM 2105 N N . MET A 1 272 ? 25.141 17.658 -19.786 1.00 87.25 272 MET A N 1
ATOM 2106 C CA . MET A 1 272 ? 24.706 18.433 -20.948 1.00 87.25 272 MET A CA 1
ATOM 2107 C C . MET A 1 272 ? 25.830 19.282 -21.556 1.00 87.25 272 MET A C 1
ATOM 2109 O O . MET A 1 272 ? 25.775 19.582 -22.745 1.00 87.25 272 MET A O 1
ATOM 2113 N N . ALA A 1 273 ? 26.850 19.650 -20.775 1.00 88.50 273 ALA A N 1
ATOM 2114 C CA . ALA A 1 273 ? 27.978 20.443 -21.257 1.00 88.50 273 ALA A CA 1
ATOM 2115 C C . ALA A 1 273 ? 28.805 19.666 -22.294 1.00 88.50 273 ALA A C 1
ATOM 2117 O O . ALA A 1 273 ? 28.975 20.135 -23.423 1.00 88.50 273 ALA A O 1
ATOM 2118 N N . THR A 1 274 ? 29.224 18.445 -21.960 1.00 89.25 274 THR A N 1
ATOM 2119 C CA . THR A 1 274 ? 29.973 17.569 -22.868 1.00 89.25 274 THR A CA 1
ATOM 2120 C C . THR A 1 274 ? 29.108 17.135 -24.045 1.00 89.25 274 THR A C 1
ATOM 2122 O O . THR A 1 274 ? 29.574 17.116 -25.184 1.00 89.25 274 THR A O 1
ATOM 2125 N N . LEU A 1 275 ? 27.818 16.857 -23.827 1.00 90.44 275 LEU A N 1
ATOM 2126 C CA . LEU A 1 275 ? 26.905 16.529 -24.927 1.00 90.44 275 LEU A CA 1
ATOM 2127 C C . LEU A 1 275 ? 26.738 17.691 -25.922 1.00 90.44 275 LEU A C 1
ATOM 2129 O O . LEU A 1 275 ? 26.664 17.441 -27.126 1.00 90.44 275 LEU A O 1
ATOM 2133 N N . HIS A 1 276 ? 26.728 18.947 -25.463 1.00 90.31 276 HIS A N 1
ATOM 2134 C CA . HIS A 1 276 ? 26.734 20.117 -26.349 1.00 90.31 276 HIS A CA 1
ATOM 2135 C C . HIS A 1 276 ? 28.061 20.285 -27.096 1.00 90.31 276 HIS A C 1
ATOM 2137 O O . HIS A 1 276 ? 28.047 20.661 -28.267 1.00 90.31 276 HIS A O 1
ATOM 2143 N N . LEU A 1 277 ? 29.194 19.987 -26.454 1.00 90.12 277 LEU A N 1
ATOM 2144 C CA . LEU A 1 277 ? 30.502 19.994 -27.112 1.00 90.12 277 LEU A CA 1
ATOM 2145 C C . LEU A 1 277 ? 30.538 18.964 -28.250 1.00 90.12 277 LEU A C 1
ATOM 2147 O O . LEU A 1 277 ? 3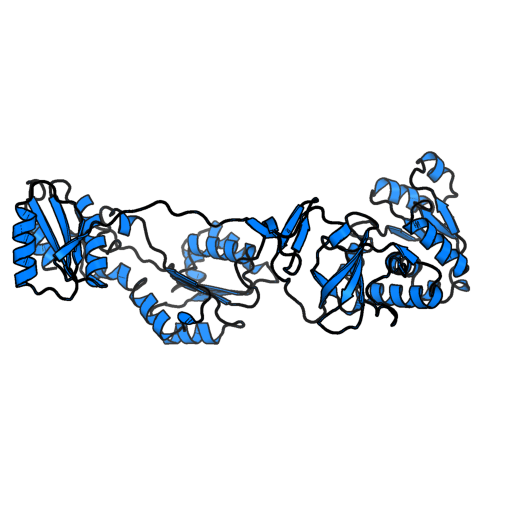0.862 19.312 -29.384 1.00 90.12 277 LEU A O 1
ATOM 2151 N N . LEU A 1 278 ? 30.121 17.727 -27.966 1.00 91.44 278 LEU A N 1
ATOM 2152 C CA . LEU A 1 278 ? 30.041 16.642 -28.945 1.00 91.44 278 LEU A CA 1
ATOM 2153 C C . LEU A 1 278 ? 29.095 16.980 -30.100 1.00 91.44 278 LEU A C 1
ATOM 2155 O O . LEU A 1 278 ? 29.405 16.683 -31.249 1.00 91.44 278 LEU A O 1
ATOM 2159 N N . ALA A 1 279 ? 27.976 17.656 -29.829 1.00 91.75 279 ALA A N 1
ATOM 2160 C CA . ALA A 1 279 ? 27.025 18.046 -30.868 1.00 91.75 279 ALA A CA 1
ATOM 2161 C C . ALA A 1 279 ? 27.639 18.953 -31.954 1.00 91.75 279 ALA A C 1
ATOM 2163 O O . ALA A 1 279 ? 27.156 18.950 -33.081 1.00 91.75 279 ALA A O 1
ATOM 2164 N N . ARG A 1 280 ? 28.728 19.683 -31.667 1.00 92.50 280 ARG A N 1
ATOM 2165 C CA . ARG A 1 280 ? 29.449 20.501 -32.668 1.00 92.50 280 ARG A CA 1
ATOM 2166 C C . ARG A 1 280 ? 30.186 19.662 -33.714 1.00 92.50 280 ARG A C 1
ATOM 2168 O O . ARG A 1 280 ? 30.462 20.142 -34.813 1.00 92.50 280 ARG A O 1
ATOM 2175 N N . LEU A 1 281 ? 30.503 18.416 -33.373 1.00 93.75 281 LEU A N 1
ATOM 2176 C CA . LEU A 1 281 ? 31.169 17.470 -34.263 1.00 93.75 281 LEU A CA 1
ATOM 2177 C C . LEU A 1 281 ? 30.191 16.832 -35.263 1.00 93.75 281 LEU A C 1
ATOM 2179 O O . LEU A 1 281 ? 30.626 16.188 -36.217 1.00 93.75 281 LEU A O 1
ATOM 2183 N N . LEU A 1 282 ? 28.881 17.014 -35.061 1.00 95.19 282 LEU A N 1
ATOM 2184 C CA . LEU A 1 282 ? 27.849 16.494 -35.949 1.00 95.19 282 LEU A CA 1
ATOM 2185 C C . LEU A 1 282 ? 27.717 17.322 -37.225 1.00 95.19 282 LEU A C 1
ATOM 2187 O O . LEU A 1 282 ? 27.734 18.551 -37.201 1.00 95.19 282 LEU A O 1
ATOM 2191 N N . THR A 1 283 ? 27.485 16.627 -38.335 1.00 94.38 283 THR A N 1
ATOM 2192 C CA . THR A 1 283 ? 26.931 17.206 -39.568 1.00 94.38 283 THR A CA 1
ATOM 2193 C C . THR A 1 283 ? 25.567 17.868 -39.310 1.00 94.38 283 THR A C 1
ATOM 2195 O O . THR A 1 283 ? 24.909 17.594 -38.307 1.00 94.38 283 THR A O 1
ATOM 2198 N N . ALA A 1 284 ? 25.078 18.687 -40.250 1.00 89.75 284 ALA A N 1
ATOM 2199 C CA . ALA A 1 284 ? 23.790 19.385 -40.116 1.00 89.75 284 ALA A CA 1
ATOM 2200 C C . ALA A 1 284 ? 22.580 18.457 -39.853 1.00 89.75 284 ALA A C 1
ATOM 2202 O O . ALA A 1 284 ? 21.640 18.862 -39.178 1.00 89.75 284 ALA A O 1
ATOM 2203 N N . ASN A 1 285 ? 22.624 17.215 -40.353 1.00 88.31 285 ASN A N 1
ATOM 2204 C CA . ASN A 1 285 ? 21.590 16.190 -40.141 1.00 88.31 285 ASN A CA 1
ATOM 2205 C C . ASN A 1 285 ? 22.034 15.094 -39.157 1.00 88.31 285 ASN A C 1
ATOM 2207 O O . ASN A 1 285 ? 21.403 14.038 -39.073 1.00 88.31 285 ASN A O 1
ATOM 2211 N N . GLY A 1 286 ? 23.159 15.296 -38.473 1.00 91.00 286 GLY A N 1
ATOM 2212 C CA . GLY A 1 286 ? 23.693 14.336 -37.525 1.00 91.00 286 GLY A CA 1
ATOM 2213 C C . GLY A 1 286 ? 22.878 14.303 -36.236 1.00 91.00 286 GLY A C 1
ATOM 2214 O O . GLY A 1 286 ? 22.205 15.270 -35.877 1.00 91.00 286 GLY A O 1
ATOM 2215 N N . LYS A 1 287 ? 22.948 13.186 -35.510 1.00 94.88 287 LYS A N 1
ATOM 2216 C CA . LYS A 1 287 ? 22.296 13.043 -34.201 1.00 94.88 287 LYS A CA 1
ATOM 2217 C C . LYS A 1 287 ? 23.237 12.470 -33.148 1.00 94.88 287 LYS A C 1
ATOM 2219 O O . LYS A 1 287 ? 24.115 11.665 -33.451 1.00 94.88 287 LYS A O 1
ATOM 2224 N N . THR A 1 288 ? 22.999 12.834 -31.893 1.00 94.88 288 THR A N 1
ATOM 2225 C CA . THR A 1 288 ? 23.645 12.207 -30.733 1.00 94.88 288 THR A CA 1
ATOM 2226 C C . THR A 1 288 ? 22.675 11.229 -30.084 1.00 94.88 288 THR A C 1
ATOM 2228 O O . THR A 1 288 ? 21.516 11.570 -29.851 1.00 94.88 288 THR A O 1
ATOM 2231 N N . PHE A 1 289 ? 23.156 10.037 -29.744 1.00 95.94 289 PHE A N 1
ATOM 2232 C CA . PHE A 1 289 ? 22.456 9.043 -28.939 1.00 95.94 289 PHE A CA 1
ATOM 2233 C C . PHE A 1 289 ? 23.147 8.900 -27.569 1.00 95.94 289 PHE A C 1
ATOM 2235 O O . PHE A 1 289 ? 24.088 8.110 -27.426 1.00 95.94 289 PHE A O 1
ATOM 2242 N N . PRO A 1 290 ? 22.735 9.696 -26.562 1.00 94.12 290 PRO A N 1
ATOM 2243 C CA . PRO A 1 290 ? 23.308 9.659 -25.222 1.00 94.12 290 PRO A CA 1
ATOM 2244 C C . PRO A 1 290 ? 22.613 8.575 -24.389 1.00 94.12 290 PRO A C 1
ATOM 2246 O O . PRO A 1 290 ? 21.686 8.843 -23.624 1.00 94.12 290 PRO A O 1
ATOM 2249 N N . TRP A 1 291 ? 23.021 7.322 -24.561 1.00 92.56 291 TRP A N 1
ATOM 2250 C CA . TRP A 1 291 ? 22.240 6.169 -24.101 1.00 92.56 291 TRP A CA 1
ATOM 2251 C C . TRP A 1 291 ? 22.124 6.048 -22.570 1.00 92.56 291 TRP A C 1
ATOM 2253 O O . TRP A 1 291 ? 21.155 5.454 -22.094 1.00 92.56 291 TRP A O 1
ATOM 2263 N N . LYS A 1 292 ? 23.043 6.660 -21.803 1.00 90.44 292 LYS A N 1
ATOM 2264 C CA . LYS A 1 292 ? 22.978 6.780 -20.329 1.00 90.44 292 LYS A CA 1
ATOM 2265 C C . LYS A 1 292 ? 22.215 8.015 -19.823 1.00 90.44 292 LYS A C 1
ATOM 2267 O O . LYS A 1 292 ? 22.063 8.175 -18.614 1.00 90.44 292 LYS A O 1
ATOM 2272 N N . HIS A 1 293 ? 21.767 8.922 -20.693 1.00 90.25 293 HIS A N 1
ATOM 2273 C CA . HIS A 1 293 ? 21.071 10.134 -20.251 1.00 90.25 293 HIS A CA 1
ATOM 2274 C C . HIS A 1 293 ? 19.654 9.796 -19.752 1.00 90.25 293 HIS A C 1
ATOM 2276 O O . HIS A 1 293 ? 18.898 9.156 -20.486 1.00 90.25 293 HIS A O 1
ATOM 2282 N N . PRO A 1 294 ? 19.227 10.274 -18.568 1.00 83.94 294 PRO A N 1
ATOM 2283 C CA . PRO A 1 294 ? 17.993 9.814 -17.919 1.00 83.94 294 PRO A CA 1
ATOM 2284 C C . PRO A 1 294 ? 16.725 10.060 -18.749 1.00 83.94 294 PRO A C 1
ATOM 2286 O O . PRO A 1 294 ? 15.833 9.223 -18.779 1.00 83.94 294 PRO A O 1
ATOM 2289 N N . THR A 1 295 ? 16.651 11.184 -19.470 1.00 86.00 295 THR A N 1
ATOM 2290 C CA . THR A 1 295 ? 15.457 11.557 -20.258 1.00 86.00 295 THR A CA 1
ATOM 2291 C C . THR A 1 295 ? 15.599 11.364 -21.769 1.00 86.00 295 THR A C 1
ATOM 2293 O O . THR A 1 295 ? 14.620 11.502 -22.495 1.00 86.00 295 THR A O 1
ATOM 2296 N N . LYS A 1 296 ? 16.807 11.064 -22.263 1.00 86.38 296 LYS A N 1
ATOM 2297 C CA . LYS A 1 296 ? 17.118 10.993 -23.709 1.00 86.38 296 LYS A CA 1
ATOM 2298 C C . LYS A 1 296 ? 17.743 9.661 -24.138 1.00 86.38 296 LYS A C 1
ATOM 2300 O O . LYS A 1 296 ? 17.959 9.454 -25.326 1.00 86.38 296 LYS A O 1
ATOM 2305 N N . GLY A 1 297 ? 18.082 8.802 -23.180 1.00 90.06 297 GLY A N 1
ATOM 2306 C CA . GLY A 1 297 ? 18.729 7.517 -23.403 1.00 90.06 297 GLY A CA 1
ATOM 2307 C C . GLY A 1 297 ? 17.769 6.339 -23.271 1.00 90.06 297 GLY A C 1
ATOM 2308 O O . GLY A 1 297 ? 16.553 6.475 -23.416 1.00 90.06 297 GLY A O 1
ATOM 2309 N N . LEU A 1 298 ? 18.332 5.173 -22.954 1.00 91.06 298 LEU A N 1
ATOM 2310 C CA . LEU A 1 298 ? 17.590 3.913 -22.888 1.00 91.06 298 LEU A CA 1
ATOM 2311 C C . LEU A 1 298 ? 16.501 3.901 -21.817 1.00 91.06 298 LEU A C 1
ATOM 2313 O O . LEU A 1 298 ? 15.468 3.288 -22.036 1.00 91.06 298 LEU A O 1
ATOM 2317 N N . GLN A 1 299 ? 16.704 4.585 -20.689 1.00 90.06 299 GLN A N 1
ATOM 2318 C CA . GLN A 1 299 ? 15.701 4.638 -19.622 1.00 90.06 299 GLN A CA 1
ATOM 2319 C C . GLN A 1 299 ? 14.381 5.253 -20.109 1.00 90.06 299 GLN A C 1
ATOM 2321 O O . GLN A 1 299 ? 13.311 4.739 -19.802 1.00 90.06 299 GLN A O 1
ATOM 2326 N N . SER A 1 300 ? 14.465 6.323 -20.902 1.00 90.38 300 SER A N 1
ATOM 2327 C CA . SER A 1 300 ? 13.298 6.975 -21.500 1.00 90.38 300 SER A CA 1
ATOM 2328 C C . SER A 1 300 ? 12.635 6.070 -22.544 1.00 90.38 300 SER A C 1
ATOM 2330 O O . SER A 1 300 ? 11.426 5.867 -22.515 1.00 90.38 300 SER A O 1
ATOM 2332 N N . LEU A 1 301 ? 13.434 5.432 -23.407 1.00 91.06 301 LEU A N 1
ATOM 2333 C CA . LEU A 1 301 ? 12.922 4.503 -24.421 1.00 91.06 301 LEU A CA 1
ATOM 2334 C C . LEU A 1 301 ? 12.271 3.256 -23.819 1.00 91.06 301 LEU A C 1
ATOM 2336 O O . LEU A 1 301 ? 11.278 2.786 -24.355 1.00 91.06 301 LEU A O 1
ATOM 2340 N N . LEU A 1 302 ? 12.787 2.730 -22.707 1.00 90.12 302 LEU A N 1
ATOM 2341 C CA . LEU A 1 302 ? 12.192 1.575 -22.033 1.00 90.12 302 LEU A CA 1
ATOM 2342 C C . LEU A 1 302 ? 10.827 1.916 -21.428 1.00 90.12 302 LEU A C 1
ATOM 2344 O O . LEU A 1 302 ? 9.959 1.052 -21.379 1.00 90.12 302 LEU A O 1
ATOM 2348 N N . ALA A 1 303 ? 10.637 3.168 -21.005 1.00 86.75 303 ALA A N 1
ATOM 2349 C CA . ALA A 1 303 ? 9.369 3.653 -20.476 1.00 86.75 303 ALA A CA 1
ATOM 2350 C C . ALA A 1 303 ? 8.350 4.007 -21.574 1.00 86.75 303 ALA A C 1
ATOM 2352 O O . ALA A 1 303 ? 7.157 3.815 -21.368 1.00 86.75 303 ALA A O 1
ATOM 2353 N N . CYS A 1 304 ? 8.801 4.539 -22.715 1.00 88.62 304 CYS A N 1
ATOM 2354 C CA . CYS A 1 304 ? 7.912 5.032 -23.774 1.00 88.62 304 CYS A CA 1
ATOM 2355 C C . CYS A 1 304 ? 7.674 4.024 -24.907 1.00 88.62 304 CYS A C 1
ATOM 2357 O O . CYS A 1 304 ? 6.541 3.880 -25.347 1.00 88.62 304 CYS A O 1
ATOM 2359 N N . ASP A 1 305 ? 8.719 3.327 -25.365 1.00 91.25 305 ASP A N 1
ATOM 2360 C CA . ASP A 1 305 ? 8.704 2.468 -26.558 1.00 91.25 305 ASP A CA 1
ATOM 2361 C C . ASP A 1 305 ? 9.438 1.126 -26.312 1.00 91.25 305 ASP A C 1
ATOM 2363 O O . ASP A 1 305 ? 10.418 0.802 -27.001 1.00 91.25 305 ASP A O 1
ATOM 2367 N N . PRO A 1 306 ? 8.992 0.300 -25.343 1.00 92.50 306 PRO A N 1
ATOM 2368 C CA . PRO A 1 306 ? 9.675 -0.942 -24.965 1.00 92.50 306 PRO A CA 1
ATOM 2369 C C . PRO A 1 306 ? 9.849 -1.928 -26.129 1.00 92.50 306 PRO A C 1
ATOM 2371 O O . PRO A 1 306 ? 10.878 -2.601 -26.221 1.00 92.50 306 PRO A O 1
ATOM 2374 N N . TRP A 1 307 ? 8.894 -1.973 -27.063 1.00 93.44 307 TRP A N 1
ATOM 2375 C CA . TRP A 1 307 ? 8.973 -2.814 -28.261 1.00 93.44 307 TRP A CA 1
ATOM 2376 C C . TRP A 1 307 ? 10.197 -2.513 -29.130 1.00 93.44 307 TRP A C 1
ATOM 2378 O O . TRP A 1 307 ? 10.810 -3.429 -29.686 1.00 93.44 307 TRP A O 1
ATOM 2388 N N . LEU A 1 308 ? 10.599 -1.241 -29.224 1.00 93.62 308 LEU A N 1
ATOM 2389 C CA . LEU A 1 308 ? 11.751 -0.847 -30.029 1.00 93.62 308 LEU A CA 1
ATOM 2390 C C . LEU A 1 308 ? 13.048 -1.429 -29.448 1.00 93.62 308 LEU A C 1
ATOM 2392 O O . LEU A 1 308 ? 13.941 -1.818 -30.202 1.00 93.62 308 LEU A O 1
ATOM 2396 N N . ILE A 1 309 ? 13.127 -1.553 -28.119 1.00 94.94 309 ILE A N 1
ATOM 2397 C CA . ILE A 1 309 ? 14.245 -2.206 -27.429 1.00 94.94 309 ILE A CA 1
ATOM 2398 C C . ILE A 1 309 ? 14.257 -3.702 -27.735 1.00 94.94 309 ILE A C 1
ATOM 2400 O O . ILE A 1 309 ? 15.290 -4.215 -28.164 1.00 94.94 309 ILE A O 1
ATOM 2404 N N . GLY A 1 310 ? 13.128 -4.398 -27.587 1.00 94.31 310 GLY A N 1
ATOM 2405 C CA . GLY A 1 310 ? 13.068 -5.830 -27.894 1.00 94.31 310 GLY A CA 1
ATOM 2406 C C . GLY A 1 310 ? 13.397 -6.125 -29.359 1.00 94.31 310 GLY A C 1
ATOM 2407 O O . GLY A 1 310 ? 14.144 -7.059 -29.656 1.00 94.31 310 GLY A O 1
ATOM 2408 N N . HIS A 1 311 ? 12.914 -5.294 -30.288 1.00 94.69 311 HIS A N 1
ATOM 2409 C CA . HIS A 1 311 ? 13.265 -5.386 -31.706 1.00 94.69 311 HIS A CA 1
ATOM 2410 C C . HIS A 1 311 ? 14.766 -5.168 -31.943 1.00 94.69 311 HIS A C 1
ATOM 2412 O O . HIS A 1 311 ? 15.397 -5.956 -32.647 1.00 94.69 311 HIS A O 1
ATOM 2418 N N . ALA A 1 312 ? 15.357 -4.152 -31.310 1.00 95.50 312 ALA A N 1
ATOM 2419 C CA . ALA A 1 312 ? 16.783 -3.871 -31.406 1.00 95.50 312 ALA A CA 1
ATOM 2420 C C . ALA A 1 312 ? 17.652 -5.023 -30.877 1.00 95.50 312 ALA A C 1
ATOM 2422 O O . ALA A 1 312 ? 18.657 -5.377 -31.497 1.00 95.50 312 ALA A O 1
ATOM 2423 N N . ILE A 1 313 ? 17.246 -5.648 -29.769 1.00 94.62 313 ILE A N 1
ATOM 2424 C CA . ILE A 1 313 ? 17.942 -6.809 -29.208 1.00 94.62 313 ILE A CA 1
ATOM 2425 C C . ILE A 1 313 ? 17.876 -7.998 -30.174 1.00 94.62 313 ILE A C 1
ATOM 2427 O O . ILE A 1 313 ? 18.917 -8.601 -30.438 1.00 94.62 313 ILE A O 1
ATOM 2431 N N . ARG A 1 314 ? 16.694 -8.314 -30.727 1.00 93.31 314 ARG A N 1
ATOM 2432 C CA . ARG A 1 314 ? 16.523 -9.399 -31.715 1.00 93.31 314 ARG A CA 1
ATOM 2433 C C . ARG A 1 314 ? 17.427 -9.187 -32.927 1.00 93.31 314 ARG A C 1
ATOM 2435 O O . ARG A 1 314 ? 18.252 -10.043 -33.230 1.00 93.31 314 ARG A O 1
ATOM 2442 N N . LEU A 1 315 ? 17.360 -8.001 -33.530 1.00 92.81 315 LEU A N 1
ATOM 2443 C CA . LEU A 1 315 ? 18.147 -7.673 -34.715 1.00 92.81 315 LEU A CA 1
ATOM 2444 C C . LEU A 1 315 ? 19.662 -7.735 -34.454 1.00 92.81 315 LEU A C 1
ATOM 2446 O O . LEU A 1 315 ? 20.417 -8.281 -35.259 1.00 92.81 315 LEU A O 1
ATOM 2450 N N . GLY A 1 316 ? 20.130 -7.189 -33.328 1.00 90.88 316 GLY A N 1
ATOM 2451 C CA . GLY A 1 316 ? 21.548 -7.261 -32.968 1.00 90.88 316 GLY A CA 1
ATOM 2452 C C . GLY A 1 316 ? 22.010 -8.693 -32.683 1.00 90.88 316 GLY A C 1
ATOM 2453 O O . GLY A 1 316 ? 23.111 -9.068 -33.090 1.00 90.88 316 GLY A O 1
ATOM 2454 N N . SER A 1 317 ? 21.155 -9.505 -32.055 1.00 89.38 317 SER A N 1
ATOM 2455 C CA . SER A 1 317 ? 21.423 -10.915 -31.764 1.00 89.38 317 SER A CA 1
ATOM 2456 C C . SER A 1 317 ? 21.537 -11.759 -33.035 1.00 89.38 317 SER A C 1
ATOM 2458 O O . SER A 1 317 ? 22.477 -12.545 -33.150 1.00 89.38 317 SER A O 1
ATOM 2460 N N . ASP A 1 318 ? 20.649 -11.564 -34.012 1.00 88.06 318 ASP A N 1
ATOM 2461 C CA . ASP A 1 318 ? 20.666 -12.310 -35.279 1.00 88.06 318 ASP A CA 1
ATOM 2462 C C . ASP A 1 318 ? 21.961 -12.071 -36.072 1.00 88.06 318 ASP A C 1
ATOM 2464 O O . ASP A 1 318 ? 22.500 -12.983 -36.702 1.00 88.06 318 ASP A O 1
ATOM 2468 N N . ILE A 1 319 ? 22.507 -10.853 -36.002 1.00 84.44 319 ILE A N 1
ATOM 2469 C CA . ILE A 1 319 ? 23.734 -10.472 -36.716 1.00 84.44 319 ILE A CA 1
ATOM 2470 C C . ILE A 1 319 ? 24.996 -10.881 -35.949 1.00 84.44 319 ILE A C 1
ATOM 2472 O O . ILE A 1 319 ? 25.951 -11.399 -36.539 1.00 84.44 319 ILE A O 1
ATOM 2476 N N . ALA A 1 320 ? 25.040 -10.630 -34.640 1.00 83.44 320 ALA A N 1
ATOM 2477 C CA . ALA A 1 320 ? 26.210 -10.941 -33.824 1.00 83.44 320 ALA A CA 1
ATOM 2478 C C . ALA A 1 320 ? 26.350 -12.450 -33.562 1.00 83.44 320 ALA A C 1
ATOM 2480 O O . ALA A 1 320 ? 27.471 -12.947 -33.388 1.00 83.44 320 ALA A O 1
ATOM 2481 N N . GLY A 1 321 ? 25.234 -13.183 -33.525 1.00 78.19 321 GLY A N 1
ATOM 2482 C CA . GLY A 1 321 ? 25.178 -14.570 -33.083 1.00 78.19 321 GLY A CA 1
ATOM 2483 C C . GLY A 1 321 ? 25.869 -14.739 -31.727 1.00 78.19 321 GLY A C 1
ATOM 2484 O O . GLY A 1 321 ? 25.640 -13.987 -30.785 1.00 78.19 321 GLY A O 1
ATOM 2485 N N . ASN A 1 322 ? 26.799 -15.693 -31.647 1.00 75.81 322 ASN A N 1
ATOM 2486 C CA . ASN A 1 322 ? 27.573 -15.972 -30.431 1.00 75.81 322 ASN A CA 1
ATOM 2487 C C . ASN A 1 322 ? 28.885 -15.172 -30.299 1.00 75.81 322 ASN A C 1
ATOM 2489 O O . ASN A 1 322 ? 29.681 -15.481 -29.410 1.00 75.81 322 ASN A O 1
ATOM 2493 N N . LYS A 1 323 ? 29.150 -14.188 -31.172 1.00 84.62 323 LYS A N 1
ATOM 2494 C CA . LYS A 1 323 ? 30.443 -13.474 -31.216 1.00 84.62 323 LYS A CA 1
ATOM 2495 C C . LYS A 1 323 ? 30.620 -12.463 -30.084 1.00 84.62 323 LYS A C 1
ATOM 2497 O O . LYS A 1 323 ? 31.743 -12.254 -29.640 1.00 84.62 323 LYS A O 1
ATOM 2502 N N . LEU A 1 324 ? 29.532 -11.841 -29.632 1.00 87.81 324 LEU A N 1
ATOM 2503 C CA . LEU A 1 324 ? 29.560 -10.810 -28.594 1.00 87.81 324 LEU A CA 1
ATOM 2504 C C . LEU A 1 324 ? 28.883 -11.331 -27.336 1.00 87.81 324 LEU A C 1
ATOM 2506 O O . LEU A 1 324 ? 27.669 -11.545 -27.310 1.00 87.81 324 LEU A O 1
ATOM 2510 N N . LYS A 1 325 ? 29.691 -11.546 -26.297 1.00 87.94 325 LYS A N 1
ATOM 2511 C CA . LYS A 1 325 ? 29.231 -12.031 -25.001 1.00 87.94 325 LYS A CA 1
ATOM 2512 C C . LYS A 1 325 ? 29.706 -11.125 -23.874 1.00 87.94 325 LYS A C 1
ATOM 2514 O O . LYS A 1 325 ? 30.791 -10.547 -23.929 1.00 87.94 325 LYS A O 1
ATOM 2519 N N . ILE A 1 326 ? 28.897 -11.042 -22.831 1.00 87.62 326 ILE A N 1
ATOM 2520 C CA . ILE A 1 326 ? 29.191 -10.345 -21.582 1.00 87.62 326 ILE A CA 1
ATOM 2521 C C . ILE A 1 326 ? 29.201 -11.344 -20.424 1.00 87.62 326 ILE A C 1
ATOM 2523 O O . ILE A 1 326 ? 28.446 -12.316 -20.462 1.00 87.62 326 ILE A O 1
ATOM 2527 N N . PRO A 1 327 ? 30.038 -11.136 -19.395 1.00 89.25 327 PRO A N 1
ATOM 2528 C CA . PRO A 1 327 ? 30.016 -11.940 -18.191 1.00 89.25 327 PRO A CA 1
ATOM 2529 C C . PRO A 1 327 ? 28.716 -11.705 -17.420 1.00 89.25 327 PRO A C 1
ATOM 2531 O O . PRO A 1 327 ? 28.247 -10.572 -17.293 1.00 89.25 327 PRO A O 1
ATOM 2534 N N . MET A 1 328 ? 28.168 -12.786 -16.883 1.00 88.06 328 MET A N 1
ATOM 2535 C CA . MET A 1 328 ? 26.950 -12.817 -16.084 1.00 88.06 328 MET A CA 1
ATOM 2536 C C . MET A 1 328 ? 27.287 -13.342 -14.693 1.00 88.06 328 MET A C 1
ATOM 2538 O O . MET A 1 328 ? 28.048 -14.299 -14.564 1.00 88.06 328 MET A O 1
ATOM 2542 N N . ARG A 1 329 ? 26.702 -12.733 -13.665 1.00 89.88 329 ARG A N 1
ATOM 2543 C CA . ARG A 1 329 ? 26.867 -13.142 -12.265 1.00 89.88 329 ARG A CA 1
ATOM 2544 C C . ARG A 1 329 ? 25.537 -13.590 -11.685 1.00 89.88 329 ARG A C 1
ATOM 2546 O O . ARG A 1 329 ? 24.491 -13.046 -12.054 1.00 89.88 329 ARG A O 1
ATOM 2553 N N . SER A 1 330 ? 25.578 -14.573 -10.791 1.00 88.69 330 SER A N 1
ATOM 2554 C CA . SER A 1 330 ? 24.406 -14.944 -9.991 1.00 88.69 330 SER A CA 1
ATOM 2555 C C . SER A 1 330 ? 24.033 -13.800 -9.050 1.00 88.69 330 SER A C 1
ATOM 2557 O O . SER A 1 330 ? 24.907 -13.078 -8.570 1.00 88.69 330 SER A O 1
ATOM 2559 N N . LEU A 1 331 ? 22.749 -13.650 -8.728 1.00 87.56 331 LEU A N 1
ATOM 2560 C CA . LEU A 1 331 ? 22.314 -12.684 -7.714 1.00 87.56 331 LEU A CA 1
ATOM 2561 C C . LEU A 1 331 ? 23.004 -12.914 -6.359 1.00 87.56 331 LEU A C 1
ATOM 2563 O O . LEU A 1 331 ? 23.365 -11.944 -5.694 1.00 87.56 331 LEU A O 1
ATOM 2567 N N . SER A 1 332 ? 23.261 -14.174 -5.991 1.00 85.19 332 SER A N 1
ATOM 2568 C CA . SER A 1 332 ? 23.968 -14.545 -4.756 1.00 85.19 332 SER A CA 1
ATOM 2569 C C . SER A 1 332 ? 25.422 -14.056 -4.698 1.00 85.19 332 SER A C 1
ATOM 2571 O O . SER A 1 332 ? 25.946 -13.855 -3.611 1.00 85.19 332 SER A O 1
ATOM 2573 N N . GLU A 1 333 ? 26.071 -13.828 -5.844 1.00 85.88 333 GLU A N 1
ATOM 2574 C CA . GLU A 1 333 ? 27.453 -13.320 -5.921 1.00 85.88 333 GLU A CA 1
ATOM 2575 C C . GLU A 1 333 ? 27.535 -11.796 -5.755 1.00 85.88 333 GLU A C 1
ATOM 2577 O O . GLU A 1 333 ? 28.619 -11.236 -5.589 1.00 85.88 333 GLU A O 1
ATOM 2582 N N . ILE A 1 334 ? 26.399 -11.107 -5.865 1.00 83.69 334 ILE A N 1
ATOM 2583 C CA . ILE A 1 334 ? 26.321 -9.640 -5.906 1.00 83.69 334 ILE A CA 1
ATOM 2584 C C . ILE A 1 334 ? 25.875 -9.084 -4.557 1.00 83.69 334 ILE A C 1
ATOM 2586 O O . ILE A 1 334 ? 26.116 -7.915 -4.252 1.00 83.69 334 ILE A O 1
ATOM 2590 N N . ILE A 1 335 ? 25.243 -9.926 -3.743 1.00 86.12 335 ILE A N 1
ATOM 2591 C CA . ILE A 1 335 ? 24.795 -9.584 -2.405 1.00 86.12 335 ILE A CA 1
ATOM 2592 C C . ILE A 1 335 ? 25.791 -10.065 -1.351 1.00 86.12 335 ILE A C 1
ATOM 2594 O O . ILE A 1 335 ? 26.400 -11.122 -1.476 1.00 86.12 335 ILE A O 1
ATOM 2598 N N . THR A 1 336 ? 25.946 -9.283 -0.285 1.00 84.81 336 THR A N 1
ATOM 2599 C CA . THR A 1 336 ? 26.764 -9.650 0.883 1.00 84.81 336 THR A CA 1
ATOM 2600 C C . THR A 1 336 ? 25.930 -10.212 2.035 1.00 84.81 336 THR A C 1
ATOM 2602 O O . THR A 1 336 ? 26.475 -10.877 2.914 1.00 84.81 336 THR A O 1
ATOM 2605 N N . THR A 1 337 ? 24.619 -9.956 2.029 1.00 87.38 337 THR A N 1
ATOM 2606 C CA . THR A 1 337 ? 23.652 -10.417 3.031 1.00 87.38 337 THR A CA 1
ATOM 2607 C C . THR A 1 337 ? 23.388 -11.912 2.893 1.00 87.38 337 THR A C 1
ATOM 2609 O O . THR A 1 337 ? 23.111 -12.405 1.796 1.00 87.38 337 THR A O 1
ATOM 2612 N N . LYS A 1 338 ? 23.438 -12.634 4.009 1.00 89.06 338 LYS A N 1
ATOM 2613 C CA . LYS A 1 338 ? 23.178 -14.073 4.070 1.00 89.06 338 LYS A CA 1
ATOM 2614 C C . LYS A 1 338 ? 21.722 -14.350 4.445 1.00 89.06 338 LYS A C 1
ATOM 2616 O O . LYS A 1 338 ? 21.124 -13.560 5.178 1.00 89.06 338 LYS A O 1
ATOM 2621 N N . PRO A 1 339 ? 21.139 -15.472 3.983 1.00 89.69 339 PRO A N 1
ATOM 2622 C CA . PRO A 1 339 ? 19.834 -15.913 4.460 1.00 89.69 339 PRO A CA 1
ATOM 2623 C C . PRO A 1 339 ? 19.781 -15.929 5.994 1.00 89.69 339 PRO A C 1
ATOM 2625 O O . PRO A 1 339 ? 20.683 -16.461 6.642 1.00 89.69 339 PRO A O 1
ATOM 2628 N N . GLY A 1 340 ? 18.740 -15.324 6.564 1.00 89.50 340 GLY A N 1
ATOM 2629 C CA . GLY A 1 340 ? 18.566 -15.159 8.009 1.00 89.50 340 GLY A CA 1
ATOM 2630 C C . GLY A 1 340 ? 19.048 -13.821 8.584 1.00 89.50 340 GLY A C 1
ATOM 2631 O O . GLY A 1 340 ? 18.611 -13.459 9.678 1.00 89.50 340 GLY A O 1
ATOM 2632 N N . ASP A 1 341 ? 19.875 -13.056 7.864 1.00 91.56 341 ASP A N 1
ATOM 2633 C CA . ASP A 1 341 ? 20.327 -11.741 8.331 1.00 91.56 341 ASP A CA 1
ATOM 2634 C C . ASP A 1 341 ? 19.141 -10.769 8.477 1.00 91.56 341 ASP A C 1
ATOM 2636 O O . ASP A 1 341 ? 18.229 -10.771 7.646 1.00 91.56 341 ASP A O 1
ATOM 2640 N N . PRO A 1 342 ? 19.129 -9.905 9.505 1.00 91.31 342 PRO A N 1
ATOM 2641 C CA . PRO A 1 342 ? 18.059 -8.937 9.700 1.00 91.31 342 PRO A CA 1
ATOM 2642 C C . PRO A 1 342 ? 18.079 -7.864 8.604 1.00 91.31 342 PRO A C 1
ATOM 2644 O O . PRO A 1 342 ? 19.005 -7.052 8.549 1.00 91.31 342 PRO A O 1
ATOM 2647 N N . ILE A 1 343 ? 17.030 -7.800 7.778 1.00 90.94 343 ILE A N 1
ATOM 2648 C CA . ILE A 1 343 ? 16.875 -6.760 6.752 1.00 90.94 343 ILE A CA 1
ATOM 2649 C C . ILE A 1 343 ? 15.574 -5.980 6.882 1.00 90.94 343 ILE A C 1
ATOM 2651 O O . ILE A 1 343 ? 14.579 -6.461 7.422 1.00 90.94 343 ILE A O 1
ATOM 2655 N N . HIS A 1 344 ? 15.574 -4.751 6.369 1.00 89.88 344 HIS A N 1
ATOM 2656 C CA . HIS A 1 344 ? 14.403 -3.885 6.418 1.00 89.88 344 HIS A CA 1
ATOM 2657 C C . HIS A 1 344 ? 13.272 -4.387 5.521 1.00 89.88 344 HIS A C 1
ATOM 2659 O O . HIS A 1 344 ? 13.486 -4.749 4.364 1.00 89.88 344 HIS A O 1
ATOM 2665 N N . VAL A 1 345 ? 12.048 -4.312 6.041 1.00 85.19 345 VAL A N 1
ATOM 2666 C CA . VAL A 1 345 ? 10.828 -4.625 5.294 1.00 85.19 345 VAL A CA 1
ATOM 2667 C C . VAL A 1 345 ? 10.190 -3.329 4.798 1.00 85.19 345 VAL A C 1
ATOM 2669 O O . VAL A 1 345 ? 9.786 -2.476 5.587 1.00 85.19 345 VAL A O 1
ATOM 2672 N N . LYS A 1 346 ? 10.088 -3.192 3.477 1.00 82.75 346 LYS A N 1
ATOM 2673 C CA . LYS A 1 346 ? 9.347 -2.154 2.748 1.00 82.75 346 LYS A CA 1
ATOM 2674 C C . LYS A 1 346 ? 8.222 -2.796 1.931 1.00 82.75 346 LYS A C 1
ATOM 2676 O O . LYS A 1 346 ? 8.150 -2.641 0.713 1.00 82.75 346 LYS A O 1
ATOM 2681 N N . LYS A 1 347 ? 7.364 -3.561 2.603 1.00 79.56 347 LYS A N 1
ATOM 2682 C CA . LYS A 1 347 ? 6.127 -4.084 2.014 1.00 79.56 347 LYS A CA 1
ATOM 2683 C C . LYS A 1 347 ? 5.045 -3.000 2.101 1.00 79.56 347 LYS A C 1
ATOM 2685 O O . LYS A 1 347 ? 4.941 -2.314 3.118 1.00 79.56 347 LYS A O 1
ATOM 2690 N N . HIS A 1 348 ? 4.280 -2.828 1.027 1.00 83.25 348 HIS A N 1
ATOM 2691 C CA . HIS A 1 348 ? 3.015 -2.100 1.061 1.00 83.25 348 HIS A CA 1
ATOM 2692 C C . HIS A 1 348 ? 2.100 -2.754 2.102 1.00 83.25 348 HIS A C 1
ATOM 2694 O O . HIS A 1 348 ? 2.010 -3.980 2.163 1.00 83.25 348 HIS A O 1
ATOM 2700 N N . LEU A 1 349 ? 1.473 -1.934 2.949 1.00 89.19 349 LEU A N 1
ATOM 2701 C CA . LEU A 1 349 ? 0.542 -2.410 3.978 1.00 89.19 349 LEU A CA 1
ATOM 2702 C C . LEU A 1 349 ? -0.817 -2.775 3.377 1.00 89.19 349 LEU A C 1
ATOM 2704 O O . LEU A 1 349 ? -1.532 -3.598 3.940 1.00 89.19 349 LEU A O 1
ATOM 2708 N N . PHE A 1 350 ? -1.161 -2.157 2.249 1.00 92.94 350 PHE A N 1
ATOM 2709 C CA . PHE A 1 350 ? -2.415 -2.350 1.538 1.00 92.94 350 PHE A CA 1
ATOM 2710 C C . PHE A 1 350 ? -2.144 -2.974 0.172 1.00 92.94 350 PHE A C 1
ATOM 2712 O O . PHE A 1 350 ? -1.118 -2.701 -0.452 1.00 92.94 350 PHE A O 1
ATOM 2719 N N . SER A 1 351 ? -3.070 -3.813 -0.278 1.00 90.81 351 SER A N 1
ATOM 2720 C CA . SER A 1 351 ? -3.073 -4.336 -1.635 1.00 90.81 351 SER A CA 1
ATOM 2721 C C . SER A 1 351 ? -3.725 -3.317 -2.562 1.00 90.81 351 SER A C 1
ATOM 2723 O O . SER A 1 351 ? -4.793 -2.782 -2.279 1.00 90.81 351 SER A O 1
ATOM 2725 N N . ASP A 1 352 ? -3.083 -3.107 -3.697 1.00 90.12 352 ASP A N 1
ATOM 2726 C CA . ASP A 1 352 ? -3.598 -2.412 -4.873 1.00 90.12 352 ASP A CA 1
ATOM 2727 C C . ASP A 1 352 ? -4.829 -3.098 -5.495 1.00 90.12 352 ASP A C 1
ATOM 2729 O O . ASP A 1 352 ? -5.645 -2.445 -6.132 1.00 90.12 352 ASP A O 1
ATOM 2733 N N . LYS A 1 353 ? -4.998 -4.405 -5.264 1.00 91.50 353 LYS A N 1
ATOM 2734 C CA . LYS A 1 353 ? -6.102 -5.238 -5.775 1.00 91.50 353 LYS A CA 1
ATOM 2735 C C . LYS A 1 353 ? -7.265 -5.384 -4.793 1.00 91.50 353 LYS A C 1
ATOM 2737 O O . LYS A 1 353 ? -8.037 -6.340 -4.890 1.00 91.50 353 LYS A O 1
ATOM 2742 N N . LYS A 1 354 ? -7.360 -4.507 -3.794 1.00 95.75 354 LYS A N 1
ATOM 2743 C CA . LYS A 1 354 ? -8.439 -4.515 -2.801 1.00 95.75 354 LYS A CA 1
ATOM 2744 C C . LYS A 1 354 ? -9.004 -3.117 -2.597 1.00 95.75 354 LYS A C 1
ATOM 2746 O O . LYS A 1 354 ? -8.286 -2.122 -2.678 1.00 95.75 354 LYS A O 1
ATOM 2751 N N . ALA A 1 355 ? -10.292 -3.075 -2.283 1.00 98.00 355 ALA A N 1
ATOM 2752 C CA . ALA A 1 355 ? -11.001 -1.858 -1.929 1.00 98.00 355 ALA A CA 1
ATOM 2753 C C . ALA A 1 355 ? -11.001 -1.632 -0.413 1.00 98.00 355 ALA A C 1
ATOM 2755 O O . ALA A 1 355 ? -11.000 -2.586 0.373 1.00 98.00 355 ALA A O 1
ATOM 2756 N N . TYR A 1 356 ? -11.050 -0.366 -0.000 1.00 98.62 356 TYR A N 1
ATOM 2757 C CA . TYR A 1 356 ? -11.067 0.025 1.407 1.00 98.62 356 TYR A CA 1
ATOM 2758 C C . TYR A 1 356 ? -12.154 1.057 1.699 1.00 98.62 356 TYR A C 1
ATOM 2760 O O . TYR A 1 356 ? -12.193 2.114 1.069 1.00 98.62 356 TYR A O 1
ATOM 2768 N N . ILE A 1 357 ? -13.008 0.783 2.689 1.00 98.50 357 ILE A N 1
ATOM 2769 C CA . ILE A 1 357 ? -14.102 1.682 3.091 1.00 98.50 357 ILE A CA 1
ATOM 2770 C C . ILE A 1 357 ? -13.747 2.392 4.398 1.00 98.50 357 ILE A C 1
ATOM 2772 O O . ILE A 1 357 ? -13.414 1.756 5.398 1.00 98.50 357 ILE A O 1
ATOM 2776 N N . LEU A 1 358 ? -13.853 3.720 4.410 1.00 98.44 358 LEU A N 1
ATOM 2777 C CA . LEU A 1 358 ? -13.702 4.560 5.598 1.00 98.44 358 LEU A CA 1
ATOM 2778 C C . LEU A 1 358 ? -15.050 5.213 5.911 1.00 98.44 358 LEU A C 1
ATOM 2780 O O . LEU A 1 358 ? -15.412 6.257 5.352 1.00 98.44 358 LEU A O 1
ATOM 2784 N N . VAL A 1 359 ? -15.790 4.601 6.831 1.00 97.69 359 VAL A N 1
ATOM 2785 C CA . VAL A 1 359 ? -17.089 5.089 7.294 1.00 97.69 359 VAL A CA 1
ATOM 2786 C C . VAL A 1 359 ? -16.897 6.316 8.173 1.00 97.69 359 VAL A C 1
ATOM 2788 O O . VAL A 1 359 ? -16.148 6.283 9.144 1.00 97.69 359 VAL A O 1
ATOM 2791 N N . GLY A 1 360 ? -17.534 7.433 7.817 1.00 95.12 360 GLY A N 1
ATOM 2792 C CA . GLY A 1 360 ? -17.235 8.727 8.441 1.00 95.12 360 GLY A CA 1
ATOM 2793 C C . GLY A 1 360 ? -15.881 9.309 8.012 1.00 95.12 360 GLY A C 1
ATOM 2794 O O . GLY A 1 360 ? -15.392 10.252 8.633 1.00 95.12 360 GLY A O 1
ATOM 2795 N N . GLY A 1 361 ? -15.273 8.781 6.943 1.00 94.88 361 GLY A N 1
ATOM 2796 C CA . GLY A 1 361 ? -13.948 9.169 6.452 1.00 94.88 361 GLY A CA 1
ATOM 2797 C C . GLY A 1 361 ? -13.865 10.573 5.845 1.00 94.88 361 GLY A C 1
ATOM 2798 O O . GLY A 1 361 ? -12.771 11.090 5.633 1.00 94.88 361 GLY A O 1
ATOM 2799 N N . VAL A 1 362 ? -15.001 11.235 5.602 1.00 92.88 362 VAL A N 1
ATOM 2800 C CA . VAL A 1 362 ? -15.087 12.599 5.034 1.00 92.88 362 VAL A CA 1
ATOM 2801 C C . VAL A 1 362 ? -14.893 13.672 6.127 1.00 92.88 362 VAL A C 1
ATOM 2803 O O . VAL A 1 362 ? -15.658 14.634 6.274 1.00 92.88 362 VAL A O 1
ATOM 2806 N N . GLY A 1 363 ? -13.863 13.478 6.945 1.00 88.25 363 GLY A N 1
ATOM 2807 C CA . GLY A 1 363 ? -13.379 14.388 7.981 1.00 88.25 363 GLY A CA 1
ATOM 2808 C C . GLY A 1 363 ? -11.858 14.529 7.896 1.00 88.25 363 GLY A C 1
ATOM 2809 O O . GLY A 1 363 ? -11.208 13.814 7.135 1.00 88.25 363 GLY A O 1
ATOM 2810 N N . SER A 1 364 ? -11.273 15.439 8.678 1.00 86.31 364 SER A N 1
ATOM 2811 C CA . SER A 1 364 ? -9.829 15.721 8.623 1.00 86.31 364 SER A CA 1
ATOM 2812 C C . SER A 1 364 ? -8.972 14.474 8.878 1.00 86.31 364 SER A C 1
ATOM 2814 O O . SER A 1 364 ? -8.036 14.214 8.126 1.00 86.31 364 SER A O 1
ATOM 2816 N N . LEU A 1 365 ? -9.323 13.663 9.884 1.00 92.31 365 LEU A N 1
ATOM 2817 C CA . LEU A 1 365 ? -8.619 12.416 10.201 1.00 92.31 365 LEU A CA 1
ATOM 2818 C C . LEU A 1 365 ? -8.757 11.372 9.083 1.00 92.31 365 LEU A C 1
ATOM 2820 O O . LEU A 1 365 ? -7.756 10.814 8.644 1.00 92.31 365 LEU A O 1
ATOM 2824 N N . GLY A 1 366 ? -9.976 11.139 8.590 1.00 95.62 366 GLY A N 1
ATOM 2825 C CA . GLY A 1 366 ? -10.225 10.154 7.535 1.00 95.62 366 GLY A CA 1
ATOM 2826 C C . GLY A 1 366 ? -9.494 10.478 6.231 1.00 95.62 366 GLY A C 1
ATOM 2827 O O . GLY A 1 366 ? -8.941 9.581 5.603 1.00 95.62 366 GLY A O 1
ATOM 2828 N N . LEU A 1 367 ? -9.376 11.761 5.873 1.00 95.69 367 LEU A N 1
ATOM 2829 C CA . LEU A 1 367 ? -8.601 12.199 4.707 1.00 95.69 367 LEU A CA 1
ATOM 2830 C C . LEU A 1 367 ? -7.091 11.994 4.876 1.00 95.69 367 LEU A C 1
ATOM 2832 O O . LEU A 1 367 ? -6.415 11.603 3.924 1.00 95.69 367 LEU A O 1
ATOM 2836 N N . GLN A 1 368 ? -6.556 12.226 6.077 1.00 96.50 368 GLN A N 1
ATOM 2837 C CA . GLN A 1 368 ? -5.152 11.925 6.385 1.00 96.50 368 GLN A CA 1
ATOM 2838 C C . GLN A 1 368 ? -4.883 10.420 6.321 1.00 96.50 368 GLN A C 1
ATOM 2840 O O . GLN A 1 368 ? -3.867 10.001 5.767 1.00 96.50 368 GLN A O 1
ATOM 2845 N N . ILE A 1 369 ? -5.812 9.607 6.829 1.00 97.94 369 ILE A N 1
ATOM 2846 C CA . ILE A 1 369 ? -5.732 8.149 6.734 1.00 97.94 369 ILE A CA 1
ATOM 2847 C C . ILE A 1 369 ? -5.788 7.717 5.272 1.00 97.94 369 ILE A C 1
ATOM 2849 O O . ILE A 1 369 ? -4.917 6.966 4.859 1.00 97.94 369 ILE A O 1
ATOM 2853 N N . ALA A 1 370 ? -6.710 8.238 4.462 1.00 97.88 370 ALA A N 1
ATOM 2854 C CA . ALA A 1 370 ? -6.787 7.926 3.034 1.00 97.88 370 ALA A CA 1
ATOM 2855 C C . ALA A 1 370 ? -5.472 8.247 2.302 1.00 97.88 370 ALA A C 1
ATOM 2857 O O . ALA A 1 370 ? -4.951 7.423 1.551 1.00 97.88 370 ALA A O 1
ATOM 2858 N N . GLN A 1 371 ? -4.878 9.413 2.579 1.00 97.12 371 GLN A N 1
ATOM 2859 C CA . GLN A 1 371 ? -3.577 9.779 2.019 1.00 97.12 371 GLN A CA 1
ATOM 2860 C C . GLN A 1 371 ? -2.454 8.846 2.490 1.00 97.12 371 GLN A C 1
ATOM 2862 O O . GLN A 1 371 ? -1.566 8.497 1.709 1.00 97.12 371 GLN A O 1
ATOM 2867 N N . TRP A 1 372 ? -2.467 8.446 3.761 1.00 96.94 372 TRP A N 1
ATOM 2868 C CA . TRP A 1 372 ? -1.520 7.475 4.297 1.00 96.94 372 TRP A CA 1
ATOM 2869 C C . TRP A 1 372 ? -1.718 6.082 3.683 1.00 96.94 372 TRP A C 1
ATOM 2871 O O . TRP A 1 372 ? -0.728 5.445 3.332 1.00 96.94 372 TRP A O 1
ATOM 2881 N N . MET A 1 373 ? -2.957 5.634 3.481 1.00 97.75 373 MET A N 1
ATOM 2882 C CA . MET A 1 373 ? -3.279 4.353 2.854 1.00 97.75 373 MET A CA 1
ATOM 2883 C C . MET A 1 373 ? -2.785 4.302 1.412 1.00 97.75 373 MET A C 1
ATOM 2885 O O . MET A 1 373 ? -2.099 3.347 1.052 1.00 97.75 373 MET A O 1
ATOM 2889 N N . TYR A 1 374 ? -3.020 5.358 0.627 1.00 96.12 374 TYR A N 1
ATOM 2890 C CA . TYR A 1 374 ? -2.485 5.463 -0.733 1.00 96.12 374 TYR A CA 1
ATOM 2891 C C . TYR A 1 374 ? -0.955 5.343 -0.757 1.00 96.12 374 TYR A C 1
ATOM 2893 O O . TYR A 1 374 ? -0.394 4.501 -1.455 1.00 96.12 374 TYR A O 1
ATOM 2901 N N . LYS A 1 375 ? -0.257 6.095 0.108 1.00 93.00 375 LYS A N 1
ATOM 2902 C CA . LYS A 1 375 ? 1.211 6.002 0.246 1.00 93.00 375 LYS A CA 1
ATOM 2903 C C . LYS A 1 375 ? 1.702 4.604 0.641 1.00 93.00 375 LYS A C 1
ATOM 2905 O O . LYS A 1 375 ? 2.878 4.303 0.452 1.00 93.00 375 LYS A O 1
ATOM 2910 N N . ASN A 1 376 ? 0.829 3.773 1.207 1.00 92.31 376 ASN A N 1
ATOM 2911 C CA . ASN A 1 376 ? 1.122 2.409 1.628 1.00 92.31 376 ASN A CA 1
ATOM 2912 C C . ASN A 1 376 ? 0.473 1.340 0.728 1.00 92.31 376 ASN A C 1
ATOM 2914 O O . ASN A 1 376 ? 0.462 0.179 1.130 1.00 92.31 376 ASN A O 1
ATOM 2918 N N . GLY A 1 377 ? 0.026 1.699 -0.482 1.00 92.12 377 GLY A N 1
ATOM 2919 C CA . GLY A 1 377 ? -0.354 0.761 -1.548 1.00 92.12 377 GLY A CA 1
ATOM 2920 C C . GLY A 1 377 ? -1.844 0.682 -1.887 1.00 92.12 377 GLY A C 1
ATOM 2921 O O . GLY A 1 377 ? -2.194 -0.016 -2.829 1.00 92.12 377 GLY A O 1
ATOM 2922 N N . ALA A 1 378 ? -2.728 1.377 -1.164 1.00 95.88 378 ALA A N 1
ATOM 2923 C CA . ALA A 1 378 ? -4.162 1.328 -1.456 1.00 95.88 378 ALA A CA 1
ATOM 2924 C C . ALA A 1 378 ? -4.496 2.110 -2.738 1.00 95.88 378 ALA A C 1
ATOM 2926 O O . ALA A 1 378 ? -4.191 3.300 -2.821 1.00 95.88 378 ALA A O 1
ATOM 2927 N N . GLN A 1 379 ? -5.164 1.462 -3.694 1.00 95.62 379 GLN A N 1
ATOM 2928 C CA . GLN A 1 379 ? -5.553 2.066 -4.978 1.00 95.62 379 GLN A CA 1
ATOM 2929 C C . GLN A 1 379 ? -7.068 2.233 -5.154 1.00 95.62 379 GLN A C 1
ATOM 2931 O O . GLN A 1 379 ? -7.495 2.989 -6.019 1.00 95.62 379 GLN A O 1
ATOM 2936 N N . GLU A 1 380 ? -7.898 1.619 -4.307 1.00 97.75 380 GLU A N 1
ATOM 2937 C CA . GLU A 1 380 ? -9.344 1.868 -4.269 1.00 97.75 380 GLU A CA 1
ATOM 2938 C C . GLU A 1 380 ? -9.776 2.225 -2.844 1.00 97.75 380 GLU A C 1
ATOM 2940 O O . GLU A 1 380 ? -9.714 1.405 -1.924 1.00 97.75 380 GLU A O 1
ATOM 2945 N N . ILE A 1 381 ? -10.182 3.480 -2.644 1.00 98.56 381 ILE A N 1
ATOM 2946 C CA . ILE A 1 381 ? -10.558 4.021 -1.332 1.00 98.56 381 ILE A CA 1
ATOM 2947 C C . ILE A 1 381 ? -11.919 4.699 -1.449 1.00 98.56 381 ILE A C 1
ATOM 2949 O O . ILE A 1 381 ? -12.101 5.608 -2.261 1.00 98.56 381 ILE A O 1
ATOM 2953 N N . VAL A 1 382 ? -12.858 4.318 -0.584 1.00 98.31 382 VAL A N 1
ATOM 2954 C CA . VAL A 1 382 ? -14.178 4.946 -0.497 1.00 98.31 382 VAL A CA 1
ATOM 2955 C C . VAL A 1 382 ? -14.365 5.610 0.859 1.00 98.31 382 VAL A C 1
ATOM 2957 O O . VAL A 1 382 ? -14.289 4.967 1.905 1.00 98.31 382 VAL A O 1
ATOM 2960 N N . LEU A 1 383 ? -14.620 6.916 0.849 1.00 98.31 383 LEU A N 1
ATOM 2961 C CA . LEU A 1 383 ? -14.914 7.699 2.047 1.00 98.31 383 LEU A CA 1
ATOM 2962 C C . LEU A 1 383 ? -16.412 7.972 2.115 1.00 98.31 383 LEU A C 1
ATOM 2964 O O . LEU A 1 383 ? -16.957 8.579 1.194 1.00 98.31 383 LEU A O 1
ATOM 2968 N N . THR A 1 384 ? -17.072 7.613 3.215 1.00 97.56 384 THR A N 1
ATOM 2969 C CA . THR A 1 384 ? -18.508 7.891 3.370 1.00 97.56 384 THR A CA 1
ATOM 2970 C C . THR A 1 384 ? -18.782 8.949 4.428 1.00 97.56 384 THR A C 1
ATOM 2972 O O . THR A 1 384 ? -18.068 9.093 5.426 1.00 97.56 384 THR A O 1
ATOM 2975 N N . SER A 1 385 ? -19.824 9.740 4.197 1.00 95.38 385 SER A N 1
ATOM 2976 C CA . SER A 1 385 ? -20.476 10.553 5.227 1.00 95.38 385 SER A CA 1
ATOM 2977 C C . SER A 1 385 ? -21.864 10.962 4.760 1.00 95.38 385 SER A C 1
ATOM 2979 O O . SER A 1 385 ? -22.080 11.091 3.564 1.00 95.38 385 SER A O 1
ATOM 2981 N N . ARG A 1 386 ? -22.756 11.342 5.678 1.00 93.94 386 ARG A N 1
ATOM 2982 C CA . ARG A 1 386 ? -24.119 11.806 5.342 1.00 93.94 386 ARG A CA 1
ATOM 2983 C C . ARG A 1 386 ? -24.196 12.955 4.324 1.00 93.94 386 ARG A C 1
ATOM 2985 O O . ARG A 1 386 ? -25.235 13.169 3.722 1.00 93.94 386 ARG A O 1
ATOM 2992 N N . SER A 1 387 ? -23.141 13.761 4.168 1.00 92.88 387 SER A N 1
ATOM 2993 C CA . SER A 1 387 ? -23.132 14.916 3.249 1.00 92.88 387 SER A CA 1
ATOM 2994 C C . SER A 1 387 ? -22.122 14.797 2.104 1.00 92.88 387 SER A C 1
ATOM 2996 O O . SER A 1 387 ? -22.027 15.727 1.302 1.00 92.88 387 SER A O 1
ATOM 2998 N N . GLY A 1 388 ? -21.328 13.723 2.044 1.00 91.94 388 GLY A N 1
ATOM 2999 C CA . GLY A 1 388 ? -20.226 13.582 1.086 1.00 91.94 388 GLY A CA 1
ATOM 3000 C C . GLY A 1 388 ? -19.351 14.845 0.978 1.00 91.94 388 GLY A C 1
ATOM 3001 O O . GLY A 1 388 ? -19.112 15.559 1.960 1.00 91.94 388 GLY A O 1
ATOM 3002 N N . CYS A 1 389 ? -18.924 15.178 -0.243 1.00 87.31 389 CYS A N 1
ATOM 3003 C CA . CYS A 1 389 ? -18.135 16.385 -0.533 1.00 87.31 389 CYS A CA 1
ATOM 3004 C C . CYS A 1 389 ? -18.796 17.699 -0.073 1.00 87.31 389 CYS A C 1
ATOM 3006 O O . CYS A 1 389 ? -18.084 18.637 0.303 1.00 87.31 389 CYS A O 1
ATOM 3008 N N . ALA A 1 390 ? -20.133 17.783 -0.055 1.00 88.12 390 ALA A N 1
ATOM 3009 C CA . ALA A 1 390 ? -20.840 19.005 0.337 1.00 88.12 390 ALA A CA 1
ATOM 3010 C C . ALA A 1 390 ? -20.561 19.385 1.802 1.00 88.12 390 ALA A C 1
ATOM 3012 O O . ALA A 1 390 ? -20.511 20.568 2.144 1.00 88.12 390 ALA A O 1
ATOM 3013 N N . GLY A 1 391 ? -20.303 18.398 2.671 1.00 85.31 391 GLY A N 1
ATOM 3014 C CA . GLY A 1 391 ? -19.918 18.642 4.063 1.00 85.31 391 GLY A CA 1
ATOM 3015 C C . GLY A 1 391 ? -18.563 19.346 4.205 1.00 85.31 391 GLY A C 1
ATOM 3016 O O . GLY A 1 391 ? -18.390 20.192 5.081 1.00 85.31 391 GLY A O 1
ATOM 3017 N N . ILE A 1 392 ? -17.602 19.041 3.329 1.00 85.12 392 ILE A N 1
ATOM 3018 C CA . ILE A 1 392 ? -16.275 19.681 3.326 1.00 85.12 392 ILE A CA 1
ATOM 3019 C C . ILE A 1 392 ? -16.364 21.108 2.797 1.00 85.12 392 ILE A C 1
ATOM 3021 O O . ILE A 1 392 ? -15.779 22.017 3.384 1.00 85.12 392 ILE A O 1
ATOM 3025 N N . GLN A 1 393 ? -17.130 21.316 1.727 1.00 83.31 393 GLN A N 1
ATOM 3026 C CA . GLN A 1 393 ? -17.352 22.647 1.163 1.00 83.31 393 GLN A CA 1
ATOM 3027 C C . GLN A 1 393 ? -18.023 23.576 2.179 1.00 83.31 393 GLN A C 1
ATOM 3029 O O . GLN A 1 393 ? -17.542 24.684 2.398 1.00 83.31 393 GLN A O 1
ATOM 3034 N N . ARG A 1 394 ? -19.065 23.096 2.874 1.00 86.12 394 ARG A N 1
ATOM 3035 C CA . ARG A 1 394 ? -19.787 23.872 3.895 1.00 86.12 394 ARG A CA 1
ATOM 3036 C C . ARG A 1 394 ? -18.896 24.313 5.060 1.00 86.12 394 ARG A C 1
ATOM 3038 O O . ARG A 1 394 ? -19.081 25.406 5.576 1.00 86.12 394 ARG A O 1
ATOM 3045 N N . ARG A 1 395 ? -17.943 23.472 5.478 1.00 86.25 395 ARG A N 1
ATOM 3046 C CA . ARG A 1 395 ? -17.003 23.784 6.571 1.00 86.25 395 ARG A CA 1
ATOM 3047 C C . ARG A 1 395 ? -15.889 24.752 6.163 1.00 86.25 395 ARG A C 1
ATOM 3049 O O . ARG A 1 395 ? -15.217 25.274 7.042 1.00 86.25 395 ARG A O 1
ATOM 3056 N N . GLY A 1 396 ? -15.671 24.974 4.863 1.00 82.81 396 GLY A N 1
ATOM 3057 C CA . GLY A 1 396 ? -14.596 25.843 4.376 1.00 82.81 396 GLY A CA 1
ATOM 3058 C C . GLY A 1 396 ? -13.184 25.327 4.685 1.00 82.81 396 GLY A C 1
ATOM 3059 O O . GLY A 1 396 ? -12.244 26.113 4.747 1.00 82.81 396 GLY A O 1
ATOM 3060 N N . ASP A 1 397 ? -13.015 24.017 4.897 1.00 85.75 397 ASP A N 1
ATOM 3061 C CA . ASP A 1 397 ? -11.722 23.429 5.261 1.00 85.75 397 ASP A CA 1
ATOM 3062 C C . ASP A 1 397 ? -10.802 23.291 4.035 1.00 85.75 397 ASP A C 1
ATOM 3064 O O . ASP A 1 397 ? -10.857 22.313 3.280 1.00 85.75 397 ASP A O 1
ATOM 3068 N N . ILE A 1 398 ? -9.937 24.289 3.850 1.00 89.44 398 ILE A N 1
ATOM 3069 C CA . ILE A 1 398 ? -8.971 24.373 2.745 1.00 89.44 398 ILE A CA 1
ATOM 3070 C C . ILE A 1 398 ? -8.004 23.179 2.745 1.00 89.44 398 ILE A C 1
ATOM 3072 O O . ILE A 1 398 ? -7.619 22.704 1.673 1.00 89.44 398 ILE A O 1
ATOM 3076 N N . ALA A 1 399 ? -7.596 22.679 3.915 1.00 90.06 399 ALA A N 1
ATOM 3077 C CA . ALA A 1 399 ? -6.650 21.568 3.997 1.00 90.06 399 ALA A CA 1
ATOM 3078 C C . ALA A 1 399 ? -7.289 20.277 3.471 1.00 90.06 399 ALA A C 1
ATOM 3080 O O . ALA A 1 399 ? -6.711 19.610 2.609 1.00 90.06 399 ALA A O 1
ATOM 3081 N N . SER A 1 400 ? -8.517 19.982 3.905 1.00 91.81 400 SER A N 1
ATOM 3082 C CA . SER A 1 400 ? -9.297 18.845 3.402 1.00 91.81 400 SER A CA 1
ATOM 3083 C C . SER A 1 400 ? -9.532 18.924 1.890 1.00 91.81 400 SER A C 1
ATOM 3085 O O . SER A 1 400 ? -9.360 17.931 1.182 1.00 91.81 400 SER A O 1
ATOM 3087 N N . GLN A 1 401 ? -9.857 20.111 1.366 1.00 91.75 401 GLN A N 1
ATOM 3088 C CA . GLN A 1 401 ? -10.038 20.318 -0.077 1.00 91.75 401 GLN A CA 1
ATOM 3089 C C . GLN A 1 401 ? -8.753 20.043 -0.870 1.00 91.75 401 GLN A C 1
ATOM 3091 O O . GLN A 1 401 ? -8.802 19.380 -1.906 1.00 91.75 401 GLN A O 1
ATOM 3096 N N . ARG A 1 402 ? -7.597 20.502 -0.373 1.00 93.25 402 ARG A N 1
ATOM 3097 C CA . ARG A 1 402 ? -6.292 20.251 -1.007 1.00 93.25 402 ARG A CA 1
ATOM 3098 C C . ARG A 1 402 ? -5.925 18.771 -1.017 1.00 93.25 402 ARG A C 1
ATOM 3100 O O . ARG A 1 402 ? -5.412 18.298 -2.025 1.00 93.25 402 ARG A O 1
ATOM 3107 N N . ILE A 1 403 ? -6.199 18.043 0.066 1.00 94.69 403 ILE A N 1
ATOM 3108 C CA . ILE A 1 403 ? -5.940 16.596 0.132 1.00 94.69 403 ILE A CA 1
ATOM 3109 C C . ILE A 1 403 ? -6.799 15.859 -0.892 1.00 94.69 403 ILE A C 1
ATOM 3111 O O . ILE A 1 403 ? -6.270 15.044 -1.637 1.00 94.69 403 ILE A O 1
ATOM 3115 N N . ILE A 1 404 ? -8.093 16.177 -0.985 1.00 94.31 404 ILE A N 1
ATOM 3116 C CA . ILE A 1 404 ? -8.978 15.558 -1.981 1.00 94.31 404 ILE A CA 1
ATOM 3117 C C . ILE A 1 404 ? -8.509 15.871 -3.399 1.00 94.31 404 ILE A C 1
ATOM 3119 O O . ILE A 1 404 ? -8.451 14.965 -4.223 1.00 94.31 404 ILE A O 1
ATOM 3123 N N . ALA A 1 405 ? -8.168 17.129 -3.690 1.00 94.81 405 ALA A N 1
ATOM 3124 C CA . ALA A 1 405 ? -7.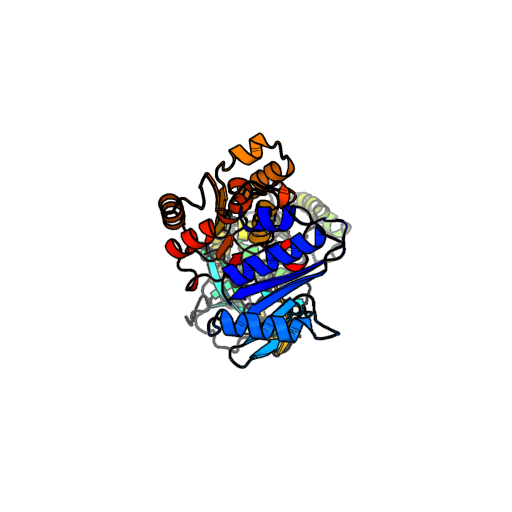679 17.523 -5.008 1.00 94.81 405 ALA A CA 1
ATOM 3125 C C . ALA A 1 405 ? -6.386 16.782 -5.376 1.00 94.81 405 ALA A C 1
ATOM 3127 O O . ALA A 1 405 ? -6.265 16.286 -6.492 1.00 94.81 405 ALA A O 1
ATOM 3128 N N . TYR A 1 406 ? -5.456 16.658 -4.424 1.00 96.25 406 TYR A N 1
ATOM 3129 C CA . TYR A 1 406 ? -4.245 15.863 -4.597 1.00 96.25 406 TYR A CA 1
ATOM 3130 C C . TYR A 1 406 ? -4.582 14.395 -4.874 1.00 96.25 406 TYR A C 1
ATOM 3132 O O . TYR A 1 406 ? -4.153 13.872 -5.893 1.00 96.25 406 TYR A O 1
ATOM 3140 N N . LEU A 1 407 ? -5.388 13.748 -4.029 1.00 96.94 407 LEU A N 1
ATOM 3141 C CA . LEU A 1 407 ? -5.723 12.331 -4.191 1.00 96.94 407 LEU A CA 1
ATOM 3142 C C . LEU A 1 407 ? -6.466 12.047 -5.505 1.00 96.94 407 LEU A C 1
ATOM 3144 O O . LEU A 1 407 ? -6.134 11.091 -6.189 1.00 96.94 407 LEU A O 1
ATOM 3148 N N . LYS A 1 408 ? -7.399 12.913 -5.916 1.00 96.06 408 LYS A N 1
ATOM 3149 C CA . LYS A 1 408 ? -8.103 12.793 -7.205 1.00 96.06 408 LYS A CA 1
ATOM 3150 C C . LYS A 1 408 ? -7.214 13.035 -8.428 1.00 96.06 408 LYS A C 1
ATOM 3152 O O . LYS A 1 408 ? -7.619 12.693 -9.531 1.00 96.06 408 LYS A O 1
ATOM 3157 N N . SER A 1 409 ? -6.047 13.663 -8.261 1.00 96.44 409 SER A N 1
ATOM 3158 C CA . SER A 1 409 ? -5.096 13.887 -9.361 1.00 96.44 409 SER A CA 1
ATOM 3159 C C . SER A 1 409 ? -4.220 12.666 -9.668 1.00 96.44 409 SER A C 1
ATOM 3161 O O . SER A 1 409 ? -3.493 12.674 -10.660 1.00 96.44 409 SER A O 1
ATOM 3163 N N . LEU A 1 410 ? -4.266 11.636 -8.820 1.00 95.44 410 LEU A N 1
ATOM 3164 C CA . LEU A 1 410 ? -3.440 10.438 -8.927 1.00 95.44 410 LEU A CA 1
ATOM 3165 C C . LEU A 1 410 ? -4.140 9.445 -9.854 1.00 95.44 410 LEU A C 1
ATOM 3167 O O . LEU A 1 410 ? -5.249 9.001 -9.571 1.00 95.44 410 LEU A O 1
ATOM 3171 N N . ALA A 1 411 ? -3.503 9.137 -10.983 1.00 91.19 411 ALA A N 1
ATOM 3172 C CA . ALA A 1 411 ? -4.096 8.311 -12.035 1.00 91.19 411 ALA A CA 1
ATOM 3173 C C . ALA A 1 411 ? -4.333 6.854 -11.598 1.00 91.19 411 ALA A C 1
ATOM 3175 O O . ALA A 1 411 ? -5.187 6.178 -12.160 1.00 91.19 411 ALA A O 1
ATOM 3176 N N . ASP A 1 412 ? -3.586 6.390 -10.599 1.00 91.50 412 ASP A N 1
ATOM 3177 C CA . ASP A 1 412 ? -3.616 5.039 -10.042 1.00 91.50 412 ASP A CA 1
ATOM 3178 C C . ASP A 1 412 ? -4.504 4.916 -8.789 1.00 91.50 412 ASP A C 1
ATOM 3180 O O . ASP A 1 412 ? -4.506 3.871 -8.146 1.00 91.50 412 ASP A O 1
ATOM 3184 N N . LEU A 1 413 ? -5.249 5.966 -8.417 1.00 96.31 413 LEU A N 1
ATOM 3185 C CA . LEU A 1 413 ? -6.150 5.958 -7.263 1.00 96.31 413 LEU A CA 1
ATOM 3186 C C . LEU A 1 413 ? -7.607 6.168 -7.688 1.00 96.31 413 LEU A C 1
ATOM 3188 O O . LEU A 1 413 ? -8.023 7.266 -8.060 1.00 96.31 413 LEU A O 1
ATOM 3192 N N . ASN A 1 414 ? -8.427 5.139 -7.499 1.00 96.75 414 ASN A N 1
ATOM 3193 C CA . ASN A 1 414 ? -9.877 5.248 -7.503 1.00 96.75 414 ASN A CA 1
ATOM 3194 C C . ASN A 1 414 ? -10.370 5.743 -6.129 1.00 96.75 414 ASN A C 1
ATOM 3196 O O . ASN A 1 414 ? -10.617 4.958 -5.210 1.00 96.75 414 ASN A O 1
ATOM 3200 N N . LEU A 1 415 ? -10.479 7.068 -5.971 1.00 97.56 415 LEU A N 1
ATOM 3201 C CA . LEU A 1 415 ? -11.033 7.701 -4.769 1.00 97.56 415 LEU A CA 1
ATOM 3202 C C . LEU A 1 415 ? -12.514 8.059 -4.955 1.00 97.56 415 LEU A C 1
ATOM 3204 O O . LEU A 1 415 ? -12.849 8.993 -5.694 1.00 97.56 415 LEU A O 1
ATOM 3208 N N . ARG A 1 416 ? -13.386 7.421 -4.170 1.00 96.94 416 ARG A N 1
ATOM 3209 C CA . ARG A 1 416 ? -14.812 7.766 -4.060 1.00 96.94 416 ARG A CA 1
ATOM 3210 C C . ARG A 1 416 ? -15.112 8.515 -2.766 1.00 96.94 416 ARG A C 1
ATOM 3212 O O . ARG A 1 416 ? -14.521 8.251 -1.719 1.00 96.94 416 ARG A O 1
ATOM 3219 N N . ILE A 1 417 ? -16.035 9.470 -2.843 1.00 96.69 417 ILE A N 1
ATOM 3220 C CA . ILE A 1 417 ? -16.519 10.231 -1.687 1.00 96.69 417 ILE A CA 1
ATOM 3221 C C . ILE A 1 417 ? -18.036 10.263 -1.762 1.00 96.69 417 ILE A C 1
ATOM 3223 O O . ILE A 1 417 ? -18.605 11.090 -2.481 1.00 96.69 417 ILE A O 1
ATOM 3227 N N . ASP A 1 418 ? -18.669 9.400 -0.980 1.00 96.50 418 ASP A N 1
ATOM 3228 C CA . ASP A 1 418 ? -20.078 9.082 -1.152 1.00 96.50 418 ASP A CA 1
ATOM 3229 C C . ASP A 1 418 ? -20.918 9.646 -0.004 1.00 96.50 418 ASP A C 1
ATOM 3231 O O . ASP A 1 418 ? -20.526 9.653 1.173 1.00 96.50 418 ASP A O 1
ATOM 3235 N N . ALA A 1 419 ? -22.082 10.179 -0.374 1.00 96.81 419 ALA A N 1
ATOM 3236 C CA . ALA A 1 419 ? -23.049 10.747 0.550 1.00 96.81 419 ALA A CA 1
ATOM 3237 C C . ALA A 1 419 ? -23.956 9.640 1.112 1.00 96.81 419 ALA A C 1
ATOM 3239 O O . ALA A 1 419 ? -25.099 9.513 0.692 1.00 96.81 419 ALA A O 1
ATOM 3240 N N . ILE A 1 420 ? -23.420 8.824 2.021 1.00 96.56 420 ILE A N 1
ATOM 3241 C CA . ILE A 1 420 ? -24.093 7.638 2.569 1.00 96.56 420 ILE A CA 1
ATOM 3242 C C . ILE A 1 420 ? -24.216 7.765 4.087 1.00 96.56 420 ILE A C 1
ATOM 3244 O O . ILE A 1 420 ? -23.261 8.157 4.772 1.00 96.56 420 ILE A O 1
ATOM 3248 N N . ASP A 1 421 ? -25.401 7.446 4.607 1.00 95.62 421 ASP A N 1
ATOM 3249 C CA . ASP A 1 421 ? -25.617 7.255 6.037 1.00 95.62 421 ASP A CA 1
ATOM 3250 C C . ASP A 1 421 ? -25.253 5.819 6.426 1.00 95.62 421 ASP A C 1
ATOM 3252 O O . ASP A 1 421 ? -25.786 4.863 5.871 1.00 95.62 421 ASP A O 1
ATOM 3256 N N . ALA A 1 422 ? -24.355 5.670 7.400 1.00 95.19 422 ALA A N 1
ATOM 3257 C CA . ALA A 1 422 ? -23.899 4.367 7.874 1.00 95.19 422 ALA A CA 1
ATOM 3258 C C . ALA A 1 422 ? -25.012 3.549 8.549 1.00 95.19 422 ALA A C 1
ATOM 3260 O O . ALA A 1 422 ? -24.863 2.344 8.708 1.00 95.19 422 ALA A O 1
ATOM 3261 N N . LEU A 1 423 ? -26.115 4.198 8.935 1.00 96.56 423 LEU A N 1
ATOM 3262 C CA . LEU A 1 423 ? -27.304 3.542 9.479 1.00 96.56 423 LEU A CA 1
ATOM 3263 C C . LEU A 1 423 ? -28.237 2.986 8.390 1.00 96.56 423 LEU A C 1
ATOM 3265 O O . LEU A 1 423 ? -29.171 2.248 8.698 1.00 96.56 423 LEU A O 1
ATOM 3269 N N . CYS A 1 424 ? -28.021 3.341 7.120 1.00 97.25 424 CYS A N 1
ATOM 3270 C CA . CYS A 1 424 ? -28.848 2.886 6.009 1.00 97.25 424 CYS A CA 1
ATOM 3271 C C . CYS A 1 424 ? -28.271 1.598 5.405 1.00 97.25 424 CYS A C 1
ATOM 3273 O O . CYS A 1 424 ? -27.412 1.630 4.525 1.00 97.25 424 CYS A O 1
ATOM 3275 N N . GLU A 1 425 ? -28.757 0.447 5.871 1.00 97.12 425 GLU A N 1
ATOM 3276 C CA . GLU A 1 425 ? -28.304 -0.866 5.390 1.00 97.12 425 GLU A CA 1
ATOM 3277 C C . GLU A 1 425 ? -28.416 -1.047 3.859 1.00 97.12 425 GLU A C 1
ATOM 3279 O O . GLU A 1 425 ? -27.453 -1.529 3.259 1.00 97.12 425 GLU A O 1
ATOM 3284 N N . PRO A 1 426 ? -29.511 -0.640 3.178 1.00 97.75 426 PRO A N 1
ATOM 3285 C CA . PRO A 1 426 ? -29.591 -0.737 1.719 1.00 97.75 426 PRO A CA 1
ATOM 3286 C C . PRO A 1 426 ? -28.501 0.060 0.991 1.00 97.75 426 PRO A C 1
ATOM 3288 O O . PRO A 1 426 ? -27.906 -0.456 0.044 1.00 97.75 426 PRO A O 1
ATOM 3291 N N . ASP A 1 427 ? -28.200 1.277 1.452 1.00 97.12 427 ASP A N 1
ATOM 3292 C CA . ASP A 1 427 ? -27.177 2.128 0.833 1.00 97.12 427 ASP A CA 1
ATOM 3293 C C . ASP A 1 427 ? -25.775 1.557 1.064 1.00 97.12 427 ASP A C 1
ATOM 3295 O O . ASP A 1 427 ? -24.941 1.552 0.159 1.00 97.12 427 ASP A O 1
ATOM 3299 N N . MET A 1 428 ? -25.520 1.015 2.258 1.00 97.56 428 MET A N 1
ATOM 3300 C CA . MET A 1 428 ? -24.260 0.338 2.566 1.00 97.56 428 MET A CA 1
ATOM 3301 C C . MET A 1 428 ? -24.084 -0.936 1.724 1.00 97.56 428 MET A C 1
ATOM 3303 O O . MET A 1 428 ? -22.979 -1.212 1.255 1.00 97.56 428 MET A O 1
ATOM 3307 N N . LYS A 1 429 ? -25.157 -1.700 1.477 1.00 97.06 429 LYS A N 1
ATOM 3308 C CA . LYS A 1 429 ? -25.131 -2.868 0.578 1.00 97.06 429 LYS A CA 1
ATOM 3309 C C . LYS A 1 429 ? -24.861 -2.468 -0.868 1.00 97.06 429 LYS A C 1
ATOM 3311 O O . LYS A 1 429 ? -24.050 -3.117 -1.528 1.00 97.06 429 LYS A O 1
ATOM 3316 N N . ALA A 1 430 ? -25.499 -1.401 -1.346 1.00 97.19 430 ALA A N 1
ATOM 3317 C CA . ALA A 1 430 ? -25.252 -0.862 -2.681 1.00 97.19 430 ALA A CA 1
ATOM 3318 C C . ALA A 1 430 ? -23.790 -0.418 -2.838 1.00 97.19 430 ALA A C 1
ATOM 3320 O O . ALA A 1 430 ? -23.126 -0.834 -3.783 1.00 97.19 430 ALA A O 1
ATOM 3321 N N . LEU A 1 431 ? -23.255 0.316 -1.855 1.00 96.94 431 LEU A N 1
ATOM 3322 C CA . LEU A 1 431 ? -21.852 0.731 -1.817 1.00 96.94 431 LEU A CA 1
ATOM 3323 C C . LEU A 1 431 ? -20.888 -0.448 -1.987 1.00 96.94 431 LEU A C 1
ATOM 3325 O O . LEU A 1 431 ? -19.962 -0.371 -2.789 1.00 96.94 431 LEU A O 1
ATOM 3329 N N . VAL A 1 432 ? -21.100 -1.532 -1.236 1.00 96.56 432 VAL A N 1
ATOM 3330 C CA . VAL A 1 432 ? -20.244 -2.728 -1.297 1.00 96.56 432 VAL A CA 1
ATOM 3331 C C . VAL A 1 432 ? -20.386 -3.448 -2.640 1.00 96.56 432 VAL A C 1
ATOM 3333 O O . VAL A 1 432 ? -19.397 -3.957 -3.163 1.00 96.56 432 VAL A O 1
ATOM 3336 N N . GLY A 1 433 ? -21.588 -3.466 -3.221 1.00 95.69 433 GLY A N 1
ATOM 3337 C CA . GLY A 1 433 ? -21.845 -4.056 -4.538 1.00 95.69 433 GLY A CA 1
ATOM 3338 C C . GLY A 1 433 ? -21.234 -3.286 -5.715 1.00 95.69 433 GLY A C 1
ATOM 3339 O O . GLY A 1 433 ? -21.040 -3.867 -6.778 1.00 95.69 433 GLY A O 1
ATOM 3340 N N . GLU A 1 434 ? -20.915 -2.003 -5.537 1.00 96.00 434 GLU A N 1
ATOM 3341 C CA . GLU A 1 434 ? -20.310 -1.140 -6.561 1.00 96.00 434 GLU A CA 1
ATOM 3342 C C . GLU A 1 434 ? -18.771 -1.104 -6.521 1.00 96.00 434 GLU A C 1
ATOM 3344 O O . GLU A 1 434 ? -18.154 -0.376 -7.305 1.00 96.00 434 GLU A O 1
ATOM 3349 N N . LEU A 1 435 ? -18.138 -1.829 -5.595 1.00 95.88 435 LEU A N 1
ATOM 3350 C CA . LEU A 1 435 ? -16.678 -1.910 -5.518 1.00 95.88 435 LEU A CA 1
ATOM 3351 C C . LEU A 1 435 ? -16.117 -2.652 -6.736 1.00 95.88 435 LEU A C 1
ATOM 3353 O O . LEU A 1 435 ? -16.665 -3.668 -7.167 1.00 95.88 435 LEU A O 1
ATOM 3357 N N . GLN A 1 436 ? -15.005 -2.160 -7.281 1.00 91.38 436 GLN A N 1
ATOM 3358 C CA . GLN A 1 436 ? -14.339 -2.795 -8.424 1.00 91.38 436 GLN A CA 1
ATOM 3359 C C . GLN A 1 436 ? -13.471 -3.973 -7.976 1.00 91.38 436 GLN A C 1
ATOM 3361 O O . GLN A 1 436 ? -13.366 -4.975 -8.684 1.00 91.38 436 GLN A O 1
ATOM 3366 N N . ASN A 1 437 ? -12.880 -3.860 -6.787 1.00 94.19 437 ASN A N 1
ATOM 3367 C CA . ASN A 1 437 ? -12.062 -4.891 -6.169 1.00 94.19 437 ASN A CA 1
ATOM 3368 C C . ASN A 1 437 ? -12.731 -5.501 -4.923 1.00 94.19 437 ASN A C 1
ATOM 3370 O O . ASN A 1 437 ? -13.560 -4.857 -4.275 1.00 94.19 437 ASN A O 1
ATOM 3374 N N . PRO A 1 438 ? -12.332 -6.722 -4.511 1.00 95.88 438 PRO A N 1
ATOM 3375 C CA . PRO A 1 438 ? -12.761 -7.298 -3.241 1.00 95.88 438 PRO A CA 1
ATOM 3376 C C . PRO A 1 438 ? -12.457 -6.370 -2.057 1.00 95.88 438 PRO A C 1
ATOM 3378 O O . PRO A 1 438 ? -11.377 -5.778 -1.977 1.00 95.88 438 PRO A O 1
ATOM 3381 N N . LEU A 1 439 ? -13.388 -6.274 -1.107 1.00 97.88 439 LEU A N 1
ATOM 3382 C CA . LEU A 1 439 ? -13.209 -5.464 0.096 1.00 97.88 439 LEU A CA 1
ATOM 3383 C C . LEU A 1 439 ? -12.094 -6.057 0.974 1.00 97.88 439 LEU A C 1
ATOM 3385 O O . LEU A 1 439 ? -12.219 -7.169 1.484 1.00 97.88 439 LEU A O 1
ATOM 3389 N N . GLY A 1 440 ? -11.000 -5.314 1.141 1.00 97.19 440 GLY A N 1
ATOM 3390 C CA . GLY A 1 440 ? -9.858 -5.716 1.963 1.00 97.19 440 GLY A CA 1
ATOM 3391 C C . GLY A 1 440 ? -9.937 -5.232 3.399 1.00 97.19 440 GLY A C 1
ATOM 3392 O O . GLY A 1 440 ? -9.442 -5.902 4.298 1.00 97.19 440 GLY A O 1
ATOM 3393 N N . GLY A 1 441 ? -10.580 -4.095 3.646 1.00 98.06 441 GLY A N 1
ATOM 3394 C CA . GLY A 1 441 ? -10.736 -3.611 5.008 1.00 98.06 441 GLY A CA 1
ATOM 3395 C C . GLY A 1 441 ? -11.732 -2.478 5.152 1.00 98.06 441 GLY A C 1
ATOM 3396 O O . GLY A 1 441 ? -12.048 -1.760 4.199 1.00 98.06 441 GLY A O 1
ATOM 3397 N N . CYS A 1 442 ? -12.218 -2.326 6.378 1.00 98.25 442 CYS A N 1
ATOM 3398 C CA . CYS A 1 442 ? -13.178 -1.299 6.748 1.00 98.25 442 CYS A CA 1
ATOM 3399 C C . CYS A 1 442 ? -12.705 -0.565 8.005 1.00 98.25 442 CYS A C 1
ATOM 3401 O O . CYS A 1 442 ? -12.230 -1.177 8.964 1.00 98.25 442 CYS A O 1
ATOM 3403 N N . MET A 1 443 ? -12.837 0.758 7.999 1.00 98.38 443 MET A N 1
ATOM 3404 C CA . MET A 1 443 ? -12.554 1.609 9.147 1.00 98.38 443 MET A CA 1
ATOM 3405 C C . MET A 1 443 ? -13.813 2.373 9.546 1.00 98.38 443 MET A C 1
ATOM 3407 O O . MET A 1 443 ? -14.418 3.044 8.713 1.00 98.38 443 MET A O 1
ATOM 3411 N N . LEU A 1 444 ? -14.184 2.303 10.821 1.00 97.44 444 LEU A N 1
ATOM 3412 C CA . LEU A 1 444 ? -15.309 3.030 11.396 1.00 97.44 444 LEU A CA 1
ATOM 3413 C C . LEU A 1 444 ? -14.795 4.260 12.150 1.00 97.44 444 LEU A C 1
ATOM 3415 O O . LEU A 1 444 ? -14.275 4.156 13.263 1.00 97.44 444 LEU A O 1
ATOM 3419 N N . LEU A 1 445 ? -14.918 5.426 11.514 1.00 96.69 445 LEU A N 1
ATOM 3420 C CA . LEU A 1 445 ? -14.468 6.726 12.028 1.00 96.69 445 LEU A CA 1
ATOM 3421 C C . LEU A 1 445 ? -15.628 7.670 12.364 1.00 96.69 445 LEU A C 1
ATOM 3423 O O . LEU A 1 445 ? -15.397 8.788 12.829 1.00 96.69 445 LEU A O 1
ATOM 3427 N N . SER A 1 446 ? -16.868 7.272 12.080 1.00 92.00 446 SER A N 1
ATOM 3428 C CA . SER A 1 446 ? -18.042 8.098 12.327 1.00 92.00 446 SER A CA 1
ATOM 3429 C C . SER A 1 446 ? -18.194 8.410 13.812 1.00 92.00 446 SER A C 1
ATOM 3431 O O . SER A 1 446 ? -18.061 7.558 14.687 1.00 92.00 446 SER A O 1
ATOM 3433 N N . MET A 1 447 ? -18.475 9.679 14.090 1.00 90.56 447 MET A N 1
ATOM 3434 C CA . MET A 1 447 ? -18.741 10.164 15.433 1.00 90.56 447 MET A CA 1
ATOM 3435 C C . MET A 1 447 ? -19.674 11.367 15.385 1.00 90.56 447 MET A C 1
ATOM 3437 O O . MET A 1 447 ? -19.617 12.190 14.465 1.00 90.56 447 MET A O 1
ATOM 3441 N N . VAL A 1 448 ? -20.508 11.475 16.410 1.00 91.12 448 VAL A N 1
ATOM 3442 C CA . VAL A 1 448 ? -21.286 12.668 16.733 1.00 91.12 448 VAL A CA 1
ATOM 3443 C C . VAL A 1 448 ? -21.115 12.897 18.228 1.00 91.12 448 VAL A C 1
ATOM 3445 O O . VAL A 1 448 ? -21.192 11.952 19.007 1.00 91.12 448 VAL A O 1
ATOM 3448 N N . LEU A 1 449 ? -20.824 14.138 18.608 1.00 90.81 449 LEU A N 1
ATOM 3449 C CA . LEU A 1 449 ? -20.658 14.533 20.002 1.00 90.81 449 LEU A CA 1
ATOM 3450 C C . LEU A 1 449 ? -21.888 15.306 20.464 1.00 90.81 449 LEU A C 1
ATOM 3452 O O . LEU A 1 449 ? -22.437 16.113 19.711 1.00 90.81 449 LEU A O 1
ATOM 3456 N N . ALA A 1 450 ? -22.266 15.076 21.713 1.00 93.75 450 ALA A N 1
ATOM 3457 C CA . ALA A 1 450 ? -23.295 15.815 22.425 1.00 93.75 450 ALA A CA 1
ATOM 3458 C C . ALA A 1 450 ? -22.779 16.076 23.844 1.00 93.75 450 ALA A C 1
ATOM 3460 O O . ALA A 1 450 ? -23.227 15.461 24.807 1.00 93.75 450 ALA A O 1
ATOM 3461 N N . ASP A 1 451 ? -21.752 16.920 23.937 1.00 94.38 451 ASP A N 1
ATOM 3462 C CA . ASP A 1 451 ? -21.045 17.170 25.189 1.00 94.38 451 ASP A CA 1
ATOM 3463 C C . ASP A 1 451 ? -21.922 17.974 26.161 1.00 94.38 451 ASP A C 1
ATOM 3465 O O . ASP A 1 451 ? -22.554 18.970 25.798 1.00 94.38 451 ASP A O 1
ATOM 3469 N N . GLY A 1 452 ? -21.926 17.558 27.421 1.00 94.00 452 GLY A N 1
ATOM 3470 C CA . GLY A 1 452 ? -22.669 18.192 28.498 1.00 94.00 452 GLY A CA 1
ATOM 3471 C C . GLY A 1 452 ? -22.521 17.415 29.799 1.00 94.00 452 GLY A C 1
ATOM 3472 O O . GLY A 1 452 ? -22.316 16.203 29.793 1.00 94.00 452 GLY A O 1
ATOM 3473 N N . PHE A 1 453 ? -22.623 18.113 30.932 1.00 94.00 453 PHE A N 1
ATOM 3474 C CA . PHE A 1 453 ? -22.667 17.449 32.235 1.00 94.00 453 PHE A CA 1
ATOM 3475 C C . PHE A 1 453 ? -23.821 16.455 32.283 1.00 94.00 453 PHE A C 1
ATOM 3477 O O . PHE A 1 453 ? -24.915 16.751 31.793 1.00 94.00 453 PHE A O 1
ATOM 3484 N N . PHE A 1 454 ? -23.613 15.316 32.939 1.00 94.50 454 PHE A N 1
ATOM 3485 C CA . PHE A 1 454 ? -24.612 14.254 32.998 1.00 94.50 454 PHE A CA 1
ATOM 3486 C C . PHE A 1 454 ? -25.969 14.737 33.523 1.00 94.50 454 PHE A C 1
ATOM 3488 O O . PHE A 1 454 ? -27.011 14.296 33.046 1.00 94.50 454 PHE A O 1
ATOM 3495 N N . SER A 1 455 ? -25.978 15.679 34.468 1.00 91.44 455 SER A N 1
ATOM 3496 C CA . SER A 1 455 ? -27.201 16.277 35.019 1.00 91.44 455 SER A CA 1
ATOM 3497 C C . SER A 1 455 ? -28.022 17.078 34.000 1.00 91.44 455 SER A C 1
ATOM 3499 O O . SER A 1 455 ? -29.228 17.225 34.184 1.00 91.44 455 SER A O 1
ATOM 3501 N N . GLY A 1 456 ? -27.390 17.589 32.940 1.00 91.25 456 GLY A N 1
ATOM 3502 C CA . GLY A 1 456 ? -28.014 18.422 31.911 1.00 91.25 456 GLY A CA 1
ATOM 3503 C C . GLY A 1 456 ? -28.306 17.709 30.588 1.00 91.25 456 GLY A C 1
ATOM 3504 O O . GLY A 1 456 ? -29.001 18.280 29.751 1.00 91.25 456 GLY A O 1
ATOM 3505 N N . LEU A 1 457 ? -27.800 16.489 30.380 1.00 93.81 457 LEU A N 1
ATOM 3506 C CA . LEU A 1 457 ? -28.034 15.736 29.144 1.00 93.81 457 LEU A CA 1
ATOM 3507 C C . LEU A 1 457 ? -29.489 15.260 29.048 1.00 93.81 457 LEU A C 1
ATOM 3509 O O . LEU A 1 457 ? -30.010 14.620 29.966 1.00 93.81 457 LEU A O 1
ATOM 3513 N N . SER A 1 458 ? -30.145 15.499 27.912 1.00 94.12 458 SER A N 1
ATOM 3514 C CA . SER A 1 458 ? -31.405 14.815 27.610 1.00 94.12 458 SER A CA 1
ATOM 3515 C C . SER A 1 458 ? -31.149 13.356 27.208 1.00 94.12 458 SER A C 1
ATOM 3517 O O . SER A 1 458 ? -30.034 12.978 26.856 1.00 94.12 458 SER A O 1
ATOM 3519 N N . VAL A 1 459 ? -32.194 12.520 27.192 1.00 92.50 459 VAL A N 1
ATOM 3520 C CA . VAL A 1 459 ? -32.089 11.135 26.681 1.00 92.50 459 VAL A CA 1
ATOM 3521 C C . VAL A 1 459 ? -31.593 11.113 25.233 1.00 92.50 459 VAL A C 1
ATOM 3523 O O . VAL A 1 459 ? -30.801 10.256 24.857 1.00 92.50 459 VAL A O 1
ATOM 3526 N N . LYS A 1 460 ? -32.027 12.087 24.427 1.00 93.94 460 LYS A N 1
ATOM 3527 C CA . LYS A 1 460 ? -31.594 12.219 23.038 1.00 93.94 460 LYS A CA 1
ATOM 3528 C C . LYS A 1 460 ? -30.103 12.549 22.946 1.00 93.94 460 LYS A C 1
ATOM 3530 O O . LYS A 1 460 ? -29.417 11.955 22.125 1.00 93.94 460 LYS A O 1
ATOM 3535 N N . ASP A 1 461 ? -29.614 13.462 23.784 1.00 94.00 461 ASP A N 1
ATOM 3536 C CA . ASP A 1 461 ? -28.193 13.834 23.812 1.00 94.00 461 ASP A CA 1
ATOM 3537 C C . ASP A 1 461 ? -27.332 12.672 24.311 1.00 94.00 461 ASP A C 1
ATOM 3539 O O . ASP A 1 461 ? -26.241 12.438 23.797 1.00 94.00 461 ASP A O 1
ATOM 3543 N N . PHE A 1 462 ? -27.843 11.902 25.275 1.00 93.06 462 PHE A N 1
ATOM 3544 C CA . PHE A 1 462 ? -27.157 10.718 25.771 1.00 93.06 462 PHE A CA 1
ATOM 3545 C C . PHE A 1 462 ? -27.020 9.642 24.688 1.00 93.06 462 PHE A C 1
ATOM 3547 O O . PHE A 1 462 ? -25.935 9.113 24.501 1.00 93.06 462 PHE A O 1
ATOM 3554 N N . ASN A 1 463 ? -28.078 9.369 23.923 1.00 92.62 463 ASN A N 1
ATOM 3555 C CA . ASN A 1 463 ? -28.052 8.321 22.897 1.00 92.62 463 ASN A CA 1
ATOM 3556 C C . ASN A 1 463 ? -27.359 8.751 21.590 1.00 92.62 463 ASN A C 1
ATOM 3558 O O . ASN A 1 463 ? -26.976 7.907 20.786 1.00 92.62 463 ASN A O 1
ATOM 3562 N N . MET A 1 464 ? -27.178 10.055 21.358 1.00 93.75 464 MET A N 1
ATOM 3563 C CA . MET A 1 464 ? -26.654 10.584 20.092 1.00 93.75 464 MET A CA 1
ATOM 3564 C C . MET A 1 464 ? -25.291 9.999 19.649 1.00 93.75 464 MET A C 1
ATOM 3566 O O . MET A 1 464 ? -25.117 9.803 18.443 1.00 93.75 464 MET A O 1
ATOM 3570 N N . PRO A 1 465 ? -24.319 9.719 20.541 1.00 93.69 465 PRO A N 1
ATOM 3571 C CA . PRO A 1 465 ? -23.035 9.142 20.136 1.00 93.69 465 PRO A CA 1
ATOM 3572 C C . PRO A 1 465 ? -23.070 7.643 19.804 1.00 93.69 465 PRO A C 1
ATOM 3574 O O . PRO A 1 465 ? -22.142 7.160 19.150 1.00 93.69 465 PRO A O 1
ATOM 3577 N N . PHE A 1 466 ? -24.119 6.924 20.217 1.00 92.81 466 PHE A N 1
ATOM 3578 C CA . PHE A 1 466 ? -24.238 5.473 20.047 1.00 92.81 466 PHE A CA 1
ATOM 3579 C C . PHE A 1 466 ? -24.507 5.097 18.591 1.00 92.81 466 PHE A C 1
ATOM 3581 O O . PHE A 1 466 ? -23.781 4.283 18.026 1.00 92.81 466 PHE A O 1
ATOM 3588 N N . ASP A 1 467 ? -25.486 5.739 17.951 1.00 93.31 467 ASP A N 1
ATOM 3589 C CA . ASP A 1 467 ? -25.870 5.480 16.557 1.00 93.31 467 ASP A CA 1
ATOM 3590 C C . ASP A 1 467 ? -24.677 5.481 15.572 1.00 93.31 467 ASP A C 1
ATOM 3592 O O . ASP A 1 467 ? -24.460 4.480 14.885 1.00 93.31 467 ASP A O 1
ATOM 3596 N N . PRO A 1 468 ? -23.830 6.532 15.495 1.00 92.31 468 PRO A N 1
ATOM 3597 C CA . PRO A 1 468 ? -22.709 6.563 14.554 1.00 92.31 468 PRO A CA 1
ATOM 3598 C C . PRO A 1 468 ? -21.585 5.566 14.882 1.00 92.31 468 PRO A C 1
ATOM 3600 O O . PRO A 1 468 ? -20.642 5.475 14.097 1.00 92.31 468 PRO A O 1
ATOM 3603 N N . LYS A 1 469 ? -21.643 4.853 16.014 1.00 92.25 469 LYS A N 1
ATOM 3604 C CA . LYS A 1 469 ? -20.653 3.851 16.431 1.00 92.25 469 LYS A CA 1
ATOM 3605 C C . LYS A 1 469 ? -21.260 2.452 16.467 1.00 92.25 469 LYS A C 1
ATOM 3607 O O . LYS A 1 469 ? -20.943 1.645 15.604 1.00 92.25 469 LYS A O 1
ATOM 3612 N N . ILE A 1 470 ? -22.121 2.174 17.441 1.00 92.31 470 ILE A N 1
ATOM 3613 C CA . ILE A 1 470 ? -22.730 0.858 17.647 1.00 92.31 470 ILE A CA 1
ATOM 3614 C C . ILE A 1 470 ? -23.720 0.556 16.523 1.00 92.31 470 ILE A C 1
ATOM 3616 O O . ILE A 1 470 ? -23.560 -0.450 15.843 1.00 92.31 470 ILE A O 1
ATOM 3620 N N . GLY A 1 471 ? -24.657 1.467 16.240 1.00 94.94 471 GLY A N 1
ATOM 3621 C CA . GLY A 1 471 ? -25.633 1.264 15.161 1.00 94.94 471 GLY A CA 1
ATOM 3622 C C . GLY A 1 471 ? -24.962 1.108 13.791 1.00 94.94 471 GLY A C 1
ATOM 3623 O O . GLY A 1 471 ? -25.270 0.194 13.030 1.00 94.94 471 GLY A O 1
ATOM 3624 N N . ALA A 1 472 ? -23.967 1.947 13.497 1.00 96.00 472 ALA A N 1
ATOM 3625 C CA . ALA A 1 472 ? -23.161 1.818 12.284 1.00 96.00 472 ALA A CA 1
ATOM 3626 C C . ALA A 1 472 ? -22.378 0.491 12.229 1.00 96.00 472 ALA A C 1
ATOM 3628 O O . ALA A 1 472 ? -22.259 -0.109 11.162 1.00 96.00 472 ALA A O 1
ATOM 3629 N N . PHE A 1 473 ? -21.847 0.015 13.359 1.00 95.69 473 PHE A N 1
ATOM 3630 C CA . PHE A 1 473 ? -21.169 -1.279 13.443 1.00 95.69 473 PHE A CA 1
ATOM 3631 C C . PHE A 1 473 ? -22.128 -2.448 13.187 1.00 95.69 473 PHE A C 1
ATOM 3633 O O . PHE A 1 473 ? -21.787 -3.348 12.424 1.00 95.69 473 PHE A O 1
ATOM 3640 N N . GLU A 1 474 ? -23.337 -2.416 13.746 1.00 95.62 474 GLU A N 1
ATOM 3641 C CA . GLU A 1 474 ? -24.373 -3.430 13.509 1.00 95.62 474 GLU A CA 1
ATOM 3642 C C . GLU A 1 474 ? -24.777 -3.501 12.031 1.00 95.62 474 GLU A C 1
ATOM 3644 O O . GLU A 1 474 ? -24.815 -4.586 11.447 1.00 95.62 474 GLU A O 1
ATOM 3649 N N . VAL A 1 475 ? -24.994 -2.348 11.389 1.00 97.38 475 VAL A N 1
ATOM 3650 C CA . VAL A 1 475 ? -25.282 -2.293 9.947 1.00 97.38 475 VAL A CA 1
ATOM 3651 C C . VAL A 1 475 ? -24.122 -2.859 9.129 1.00 97.38 475 VAL A C 1
ATOM 3653 O O . VAL A 1 475 ? -24.352 -3.599 8.169 1.00 97.38 475 VAL A O 1
ATOM 3656 N N . LEU A 1 476 ? -22.874 -2.568 9.511 1.00 96.44 476 LEU A N 1
ATOM 3657 C CA . LEU A 1 476 ? -21.699 -3.150 8.863 1.00 96.44 476 LEU A CA 1
ATOM 3658 C C . LEU A 1 476 ? -21.676 -4.674 9.026 1.00 96.44 476 LEU A C 1
ATOM 3660 O O . LEU A 1 476 ? -21.546 -5.361 8.019 1.00 96.44 476 LEU A O 1
ATOM 3664 N N . CYS A 1 477 ? -21.896 -5.219 10.224 1.00 95.19 477 CYS A N 1
ATOM 3665 C CA . CYS A 1 477 ? -21.983 -6.670 10.449 1.00 95.19 477 CYS A CA 1
ATOM 3666 C C . CYS A 1 477 ? -23.028 -7.360 9.551 1.00 95.19 477 CYS A C 1
ATOM 3668 O O . CYS A 1 477 ? -22.816 -8.496 9.129 1.00 95.19 477 CYS A O 1
ATOM 3670 N N . ASN A 1 478 ? -24.125 -6.672 9.219 1.00 95.75 478 ASN A N 1
ATOM 3671 C CA . ASN A 1 478 ? -25.173 -7.185 8.326 1.00 95.75 478 ASN A CA 1
ATOM 3672 C C . ASN A 1 478 ? -24.871 -6.992 6.828 1.00 95.75 478 ASN A C 1
ATOM 3674 O O . ASN A 1 478 ? -25.552 -7.565 5.972 1.00 95.75 478 ASN A O 1
ATOM 3678 N N . THR A 1 479 ? -23.880 -6.164 6.498 1.00 95.94 479 THR A N 1
ATOM 3679 C CA . THR A 1 479 ? -23.590 -5.728 5.126 1.00 95.94 479 THR A CA 1
ATOM 3680 C C . THR A 1 479 ? -22.285 -6.299 4.579 1.00 95.94 479 THR A C 1
ATOM 3682 O O . THR A 1 479 ? -22.190 -6.564 3.381 1.00 95.94 479 THR A O 1
ATOM 3685 N N . ILE A 1 480 ? -21.281 -6.500 5.433 1.00 95.06 480 ILE A N 1
ATOM 3686 C CA . ILE A 1 480 ? -19.960 -7.005 5.052 1.00 95.06 480 ILE A CA 1
ATOM 3687 C C . ILE A 1 480 ? -19.613 -8.264 5.842 1.00 95.06 480 ILE A C 1
ATOM 3689 O O . ILE A 1 480 ? -19.898 -8.378 7.031 1.00 95.06 480 ILE A O 1
ATOM 3693 N N . ASP A 1 481 ? -18.932 -9.201 5.187 1.00 94.19 481 ASP A N 1
ATOM 3694 C CA . ASP A 1 481 ? -18.369 -10.372 5.856 1.00 94.19 481 ASP A CA 1
ATOM 3695 C C . ASP A 1 481 ? -17.042 -9.989 6.527 1.00 94.19 481 ASP A C 1
ATOM 3697 O O . ASP A 1 481 ? -15.973 -10.064 5.915 1.00 94.19 481 ASP A O 1
ATOM 3701 N N . ILE A 1 482 ? -17.119 -9.537 7.784 1.00 93.38 482 ILE A N 1
ATOM 3702 C CA . ILE A 1 482 ? -15.964 -9.051 8.561 1.00 93.38 482 ILE A CA 1
ATOM 3703 C C . ILE A 1 482 ? -14.849 -10.107 8.638 1.00 93.38 482 ILE A C 1
ATOM 3705 O O . ILE A 1 482 ? -13.672 -9.751 8.627 1.00 93.38 482 ILE A O 1
ATOM 3709 N N . ASN A 1 483 ? -15.193 -11.400 8.634 1.00 92.31 483 ASN A N 1
ATOM 3710 C CA . ASN A 1 483 ? -14.223 -12.495 8.730 1.00 92.31 483 ASN A CA 1
ATOM 3711 C C . ASN A 1 483 ? -13.371 -12.676 7.463 1.00 92.31 483 ASN A C 1
ATOM 3713 O O . ASN A 1 483 ? -12.358 -13.371 7.507 1.00 92.31 483 ASN A O 1
ATOM 3717 N N . LYS A 1 484 ? -13.776 -12.082 6.332 1.00 93.75 484 LYS A N 1
ATOM 3718 C CA . LYS A 1 484 ? -13.014 -12.104 5.072 1.00 93.75 484 LYS A CA 1
ATOM 3719 C C . LYS A 1 484 ? -12.118 -10.882 4.880 1.00 93.75 484 LYS A C 1
ATOM 3721 O O . LYS A 1 484 ? -11.356 -10.8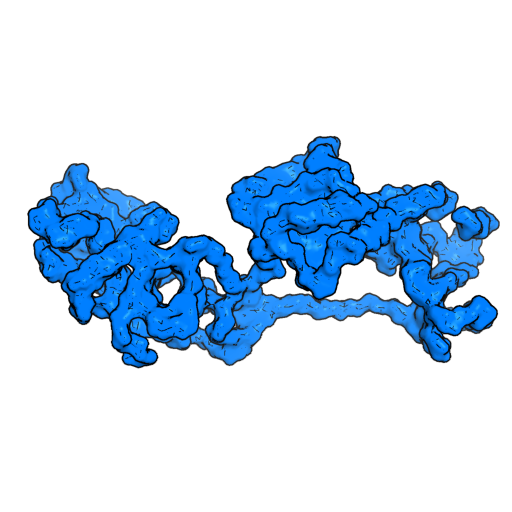45 3.913 1.00 93.75 484 LYS A O 1
ATOM 3726 N N . LEU A 1 485 ? -12.219 -9.886 5.758 1.00 96.81 485 LEU A N 1
ATOM 3727 C CA . LEU A 1 485 ? -11.394 -8.686 5.693 1.00 96.81 485 LEU A CA 1
ATOM 3728 C C . LEU A 1 485 ? -9.984 -8.975 6.211 1.00 96.81 485 LEU A C 1
ATOM 3730 O O . LEU A 1 485 ? -9.801 -9.741 7.153 1.00 96.81 485 LEU A O 1
ATOM 3734 N N . ASP A 1 486 ? -8.994 -8.281 5.656 1.00 96.31 486 ASP A N 1
ATOM 3735 C CA . ASP A 1 486 ? -7.647 -8.235 6.232 1.00 96.31 486 ASP A CA 1
ATOM 3736 C C . ASP A 1 486 ? -7.661 -7.491 7.574 1.00 96.31 486 ASP A C 1
ATOM 3738 O O . ASP A 1 486 ? -6.864 -7.780 8.465 1.00 96.31 486 ASP A O 1
ATOM 3742 N N . PHE A 1 487 ? -8.558 -6.507 7.714 1.00 97.25 487 PHE A N 1
ATOM 3743 C CA . PHE A 1 487 ? -8.769 -5.775 8.955 1.00 97.25 487 PHE A CA 1
ATOM 3744 C C . PHE A 1 487 ? -10.157 -5.133 9.045 1.00 97.25 487 PHE A C 1
ATOM 3746 O O . PHE A 1 487 ? -10.741 -4.675 8.059 1.00 97.25 487 PHE A O 1
ATOM 3753 N N . PHE A 1 488 ? -10.617 -4.981 10.285 1.00 97.50 488 PHE A N 1
ATOM 3754 C CA . PHE A 1 488 ? -11.670 -4.051 10.667 1.00 97.50 488 PHE A CA 1
ATOM 3755 C C . PHE A 1 488 ? -11.146 -3.167 11.802 1.00 97.50 488 PHE A C 1
ATOM 3757 O O . PHE A 1 488 ? -10.684 -3.683 12.819 1.00 97.50 488 PHE A O 1
ATOM 3764 N N . ILE A 1 489 ? -11.185 -1.843 11.638 1.00 97.19 489 ILE A N 1
ATOM 3765 C CA . ILE A 1 489 ? -10.679 -0.897 12.646 1.00 97.19 489 ILE A CA 1
ATOM 3766 C C . ILE A 1 489 ? -11.817 0.006 13.107 1.00 97.19 489 ILE A C 1
ATOM 3768 O O . ILE A 1 489 ? -12.351 0.784 12.322 1.00 97.19 489 ILE A O 1
ATOM 3772 N N . SER A 1 490 ? -12.142 -0.044 14.398 1.00 95.00 490 SER A N 1
ATOM 3773 C CA . SER A 1 490 ? -13.048 0.913 15.037 1.00 95.00 490 SER A CA 1
ATOM 3774 C C . SER A 1 490 ? -12.251 1.939 15.834 1.00 95.00 490 SER A C 1
ATOM 3776 O O . SER A 1 490 ? -11.382 1.582 16.633 1.00 95.00 490 SER A O 1
ATOM 3778 N N . PHE A 1 491 ? -12.527 3.222 15.612 1.00 94.00 491 PHE A N 1
ATOM 3779 C CA . PHE A 1 491 ? -11.853 4.300 16.327 1.00 94.00 491 PHE A CA 1
ATOM 3780 C C . PHE A 1 491 ? -12.564 4.604 17.648 1.00 94.00 491 PHE A C 1
ATOM 3782 O O . PHE A 1 491 ? -13.770 4.857 17.693 1.00 94.00 491 PHE A O 1
ATOM 3789 N N . SER A 1 492 ? -11.788 4.651 18.730 1.00 90.62 492 SER A N 1
ATOM 3790 C CA . SER A 1 492 ? -12.230 5.083 20.060 1.00 90.62 492 SER A CA 1
ATOM 3791 C C . SER A 1 492 ? -11.399 6.277 20.552 1.00 90.62 492 SER A C 1
ATOM 3793 O O . SER A 1 492 ? -10.510 6.764 19.851 1.00 90.62 492 SER A O 1
ATOM 3795 N N . SER A 1 493 ? -11.713 6.783 21.741 1.00 90.75 493 SER A N 1
ATOM 3796 C CA . SER A 1 493 ? -11.043 7.922 22.372 1.00 90.75 493 SER A CA 1
ATOM 3797 C C . SER A 1 493 ? -10.422 7.524 23.704 1.00 90.75 493 SER A C 1
ATOM 3799 O O . SER A 1 493 ? -10.938 6.668 24.422 1.00 90.75 493 SER A O 1
ATOM 3801 N N . VAL A 1 494 ? -9.375 8.248 24.102 1.00 90.94 494 VAL A N 1
ATOM 3802 C CA . VAL A 1 494 ? -8.860 8.227 25.479 1.00 90.94 494 VAL A CA 1
ATOM 3803 C C . VAL A 1 494 ? -9.940 8.577 26.512 1.00 90.94 494 VAL A C 1
ATOM 3805 O O . VAL A 1 494 ? -9.822 8.155 27.660 1.00 90.94 494 VAL A O 1
ATOM 3808 N N . SER A 1 495 ? -11.014 9.272 26.106 1.00 88.94 495 SER A N 1
ATOM 3809 C CA . SER A 1 495 ? -12.199 9.527 26.938 1.00 88.94 495 SER A CA 1
ATOM 3810 C C . SER A 1 495 ? -12.822 8.231 27.471 1.00 88.94 495 SER A C 1
ATOM 3812 O O . SER A 1 495 ? -13.203 8.195 28.632 1.00 88.94 495 SER A O 1
ATOM 3814 N N . ALA A 1 496 ? -12.855 7.147 26.687 1.00 88.06 496 ALA A N 1
ATOM 3815 C CA . ALA A 1 496 ? -13.376 5.855 27.148 1.00 88.06 496 ALA A CA 1
ATOM 3816 C C . ALA A 1 496 ? -12.443 5.175 28.171 1.00 88.06 496 ALA A C 1
ATOM 3818 O O . ALA A 1 496 ? -12.892 4.424 29.034 1.00 88.06 496 ALA A O 1
ATOM 3819 N N . LEU A 1 497 ? -11.132 5.451 28.111 1.00 89.62 497 LEU A N 1
ATOM 3820 C CA . LEU A 1 497 ? -10.124 4.859 29.003 1.00 89.62 497 LEU A CA 1
ATOM 3821 C C . LEU A 1 497 ? -9.960 5.612 30.325 1.00 89.62 497 LEU A C 1
ATOM 3823 O O . LEU A 1 497 ? -9.805 4.987 31.370 1.00 89.62 497 LEU A O 1
ATOM 3827 N N . PHE A 1 498 ? -9.981 6.944 30.293 1.00 90.50 498 PHE A N 1
ATOM 3828 C CA . PHE A 1 498 ? -9.685 7.782 31.463 1.00 90.50 498 PHE A CA 1
ATOM 3829 C C . PHE A 1 498 ? -10.859 8.646 31.923 1.00 90.50 498 PHE A C 1
ATOM 3831 O O . PHE A 1 498 ? -10.770 9.279 32.981 1.00 90.50 498 PHE A O 1
ATOM 3838 N N . GLY A 1 499 ? -11.944 8.671 31.149 1.00 92.69 499 GLY A N 1
ATOM 3839 C CA . GLY A 1 499 ? -13.043 9.606 31.327 1.00 92.69 499 GLY A CA 1
ATOM 3840 C C . GLY A 1 499 ? -12.698 10.999 30.816 1.00 92.69 499 GLY A C 1
ATOM 3841 O O . GLY A 1 499 ? -11.538 11.420 30.824 1.00 92.69 499 GLY A O 1
ATOM 3842 N N . ASN A 1 500 ? -13.723 11.744 30.417 1.00 95.56 500 ASN A N 1
ATOM 3843 C CA . ASN A 1 500 ? -13.614 13.170 30.146 1.00 95.56 500 ASN A CA 1
ATOM 3844 C C . ASN A 1 500 ? -14.854 13.903 30.678 1.00 95.56 500 ASN A C 1
ATOM 3846 O O . ASN A 1 500 ? -15.976 13.409 30.562 1.00 95.56 500 ASN A O 1
ATOM 3850 N N . THR A 1 501 ? -14.649 15.069 31.291 1.00 95.38 501 THR A N 1
ATOM 3851 C CA . THR A 1 501 ? -15.735 15.873 31.869 1.00 95.38 501 THR A CA 1
ATOM 3852 C C . THR A 1 501 ? -16.724 16.272 30.774 1.00 95.38 501 THR A C 1
ATOM 3854 O O . THR A 1 501 ? -16.313 16.801 29.743 1.00 95.38 501 THR A O 1
ATOM 3857 N N . GLY A 1 502 ? -18.019 16.031 30.991 1.00 94.62 502 GLY A N 1
ATOM 3858 C CA . GLY A 1 502 ? -19.069 16.351 30.025 1.00 94.62 502 GLY A CA 1
ATOM 3859 C C . GLY A 1 502 ? -19.214 15.341 28.884 1.00 94.62 502 GLY A C 1
ATOM 3860 O O . GLY A 1 502 ? -19.932 15.610 27.928 1.00 94.62 502 GLY A O 1
ATOM 3861 N N . GLN A 1 503 ? -18.531 14.195 28.952 1.00 95.62 503 GLN A N 1
ATOM 3862 C CA . GLN A 1 503 ? -18.575 13.140 27.931 1.00 95.62 503 GLN A CA 1
ATOM 3863 C C . GLN A 1 503 ? -18.967 11.792 28.540 1.00 95.62 503 GLN A C 1
ATOM 3865 O O . GLN A 1 503 ? -18.382 10.755 28.229 1.00 95.62 503 GLN A O 1
ATOM 3870 N N . THR A 1 504 ? -19.937 11.797 29.454 1.00 95.38 504 THR A N 1
ATOM 3871 C CA . THR A 1 504 ? -20.487 10.563 30.042 1.00 95.38 504 THR A CA 1
ATOM 3872 C C . THR A 1 504 ? -21.200 9.690 29.015 1.00 95.38 504 THR A C 1
ATOM 3874 O O . THR A 1 504 ? -21.120 8.474 29.113 1.00 95.38 504 THR A O 1
ATOM 3877 N N . ASN A 1 505 ? -21.825 10.300 28.012 1.00 94.44 505 ASN A N 1
ATOM 3878 C CA . ASN A 1 505 ? -22.455 9.633 26.875 1.00 94.44 505 ASN A CA 1
ATOM 3879 C C . ASN A 1 505 ? -21.468 9.135 25.811 1.00 94.44 505 ASN A C 1
ATOM 3881 O O . ASN A 1 505 ? -21.676 8.073 25.262 1.00 94.44 505 ASN A O 1
ATOM 3885 N N . TYR A 1 506 ? -20.417 9.897 25.491 1.00 94.12 506 TYR A N 1
ATOM 3886 C CA . TYR A 1 506 ? -19.438 9.504 24.466 1.00 94.12 506 TYR A CA 1
ATOM 3887 C C . TYR A 1 506 ? -18.399 8.492 24.971 1.00 94.12 506 TYR A C 1
ATOM 3889 O O . TYR A 1 506 ? -17.771 7.798 24.172 1.00 94.12 506 TYR A O 1
ATOM 3897 N N . ALA A 1 507 ? -18.131 8.487 26.281 1.00 92.94 507 ALA A N 1
ATOM 3898 C CA . ALA A 1 507 ? -17.227 7.520 26.892 1.00 92.94 507 ALA A CA 1
ATOM 3899 C C . ALA A 1 507 ? -17.892 6.165 27.139 1.00 92.94 507 ALA A C 1
ATOM 3901 O O . ALA A 1 507 ? -17.166 5.173 27.115 1.00 92.94 507 ALA A O 1
ATOM 3902 N N . ALA A 1 508 ? -19.204 6.164 27.411 1.00 91.12 508 ALA A N 1
ATOM 3903 C CA . ALA A 1 508 ? -20.051 4.978 27.339 1.00 91.12 508 ALA A CA 1
ATOM 3904 C C . ALA A 1 508 ? -20.051 4.444 25.903 1.00 91.12 508 ALA A C 1
ATOM 3906 O O . ALA A 1 508 ? -19.925 3.211 25.761 1.00 91.12 508 ALA A O 1
#

Organism: NCBI:txid1912939

Foldseek 3Di:
DVVLVVVVVDDLQAEEEAEAEEEPDDVLLLVLQLQLQQCVARVSYLAAYEYEYPLDDPVNVVVLVVVQVPDDDDDRYWYAYPVRDIDDDDDDDDDDDDQKDFDDQPAKWFQDPNAIAGEADDDDDPFKAKWQFFKWDDLDQQKIKTWTDRPVPPWIKIAMDRDTDIRIDIAGPLLIDTAPPPDDDDDQKGFPLVLLLLLCVQCDVVCLVPVVVDPAEEEEEQCVRLSNVLNVVLCVLSPGHYDYHHNPDDLVNLVPQDFQGGQTYEACDADVVVVVSNVRNHHPNHDYANQNHCCRHDVVCSVPPSNSSSVSSVSSCVSCPPVHMDGMDGPVVVHPRDGRDIHGYHYQPDALQAAEEEEQLLDPVSLVVVVVNVVSHHAHYEYEDQQWVNVVVVVVPPVSVVSVVVQVVDPSHRYHTDNDDLLDLVVLLVVCVPDPHHHAEYEQPDADALFAAPSPDDPCNLCRGCCSAVSSVVSCVVRDDCVNHNDYHYDADCCLVNNHHRCSSRND

pLDDT: mean 90.72, std 7.07, range [53.0, 98.62]